Protein 5GIZ (pdb70)

Solvent-accessible surface area: 23108 Å² total; per-residue (Å²): 73,154,137,33,42,54,44,0,0,1,0,4,5,8,3,0,10,0,0,14,37,18,41,32,41,120,32,124,63,2,74,13,19,0,0,0,64,37,0,56,99,42,44,18,0,121,157,16,77,66,11,24,103,17,137,65,14,46,3,117,23,0,41,80,35,155,12,58,8,0,0,1,12,56,52,18,5,53,115,109,9,22,60,90,3,110,70,63,70,18,80,21,48,86,20,96,40,168,45,53,23,96,9,0,66,56,11,0,65,24,0,2,131,22,6,86,25,178,96,31,2,62,46,10,34,119,71,4,48,112,60,25,104,59,3,107,85,40,18,86,83,132,50,1,45,62,71,147,71,10,63,0,0,0,0,55,56,36,114,68,100,74,2,43,0,0,0,40,174,7,14,0,4,3,0,0,140,31,0,19,7,135,1,2,7,96,78,34,67,102,71,84,71,11,70,85,143,29,2,68,84,5,33,0,35,0,1,0,0,3,33,95,5,10,78,86,32,60,20,14,62,39,0,9,80,12,65,33,3,40,69,3,48,0,7,168,48,108,56,4,4,0,7,54,26,30,30,1,32,19,4,7,23,51,4,7,97,2,2,34,10,0,19,42,21,0,13,6,30,24,21,116,70,62,73,0,0,0,0,5,7,7,0,0,9,0,1,15,41,11,45,34,51,170,28,128,129,6,134,16,11,0,0,0,55,56,0,53,94,36,37,14,0,116,132,21,78,74,22,27,156,24,160,68,9,61,10,144,30,2,33,76,37,172,9,67,7,1,0,1,2,67,79,17,4,52,114,97,8,23,59,112,3,110,69,64,68,13,79,21,45,81,17,102,56,112,80,37,18,92,2,0,70,60,5,0,60,19,0,1,108,22,0,62,25,138,130,29,1,64,42,14,28,136,66,5,45,119,54,20,111,60,2,127,97,40,20,87,87,96,53,1,30,48,78,154,59,7,59,0,0,0,0,59,54,35,112,66,100,75,2,44,0,0,0,39,174,8,14,0,4,6,0,0,142,41,0,21,7,119,2,3,9,106,78,31,60,105,72,93,68,12,60,75,132,31,2,74,88,6,35,0,37,0,1,0,0,4,44,95,6,13,75,86,34,34,7,23,63,42,0,8,83,12,69,32,2,40,88,7,60,0,6,200,51,104,59,4,0,2,5,49,26,35,29,1,30,22,9,7,21,52,5,6,105,2,1,33,16,0,14,74,9,0,8,11,30,32,24

Nearest PDB structures (foldseek):
  5y8a-assembly2_B  TM=9.874E-01  e=3.316E-50  Burkholderia cenocepacia J2315
  5y8b-assembly1_A  TM=9.374E-01  e=9.207E-30  Roseiflexus sp. RS-1
  3md9-assembly2_B  TM=9.289E-01  e=4.180E-29  Yersinia pestis
  2r79-assembly1_A  TM=8.773E-01  e=3.430E-23  Pseudomonas aeruginosa
  5khl-assembly1_B  TM=8.937E-01  e=1.929E-20  Vibrio cholerae O395

Secondary structure (DSSP, 8-state):
-TT-SEEEEEESHHHHHHHHHHH-SB-SSEEEEEE-TT---SHHHHTS-B-EETTEE-HHHHHHT--SEEEE-TT---HHHHHHHHHTT-EEEE----SSHHHHHHHHHHHHHHTT-HHHHHHHHHHHHHHHHHHHHHHHH--TTSSSPPEEEEEEEEETTEEEEE-BSSHHHHHHHHTT-EES--S-BSEEEPPHHHHHHH--SEEEEEHHHHHHHTSHHHHHHSTTTTTSHHHHHT-EEEE-HHHHH--STTHHHHHHHHHHHHHHHT-/-PEEEEEESHHHHHHHHHHH-S-BTTEEEEEE-TT---SHHHHTS-B---TTS--HHHHHTT--SEEEEETT---HHHHHHHHHTT-EEEEE---SSHHHHHHHHHHHHHHTT-HHHHHHHHHHHHHHHHHHHHHHHT--TTSSSPPEEEEEEEEETTEEEEE-BSSHHHHHHHHTT-EES--S-BSEEEPPHHHHHHH--SEEEEEHHHHHHHTSHHHHHTSTTGGGSHHHHHT-EEEE-HHHHHS-STTHHHHHHHHHHHHHHHT-

Sequence (539 aa):
GPLGSKRVIVVIGGALAETAFALGGAETPRYRLLVGADTTCTYPDAAKRLPKVGYYQRRALSAEGLLSLRPDLVLASAEAGPPTTAIAQVKGAGVTVTTFDERHDVESVRRAKITGVAQALDVRDAGAALLQQRFDRDWQAARDAVAARVPGGAQPPRVLFVLNHTGTQALVAGQRTAADAMIRYAGARRNAMQGFDHYKPLTTEALAAAAPDVVLISDEGLAAVGGHAALLATPGFGATPAGRARRVVSLLDALFLLGFGPRLPLAVTTLHRRLSDALAGSKRVIVVIGGALAETAFALGGAETPRYRLLVGADTTCTYPDDAAKRRLPKVGYQRALSAEGLLLSLRPDLVLASAEAGPPTAIAQVKGAGVTVTTFDDERHDVESVRAKITTGVAQALDVRDAGAALLQRFDRRDWQAARDAVAARVPGGAQPPRVLFVLNNHTGTQALVAGQRTAADAMIRYAGARRNAMQGFDHYKPLTTEALAAAAPDVVLISDEGLAAVGGHAALLATPGFGATPAGRARRVVSLDALFLLGFGPRLPLAVTTLHRRLSDALA

CATH classification: 3.40.50.1980 (+1 more: 3.40.50.1980)

Organism: Burkholderia cenocepacia (strain ATCC BAA-245 / DSM 16553 / LMG 16656 / NCTC 13227 / J2315 / CF5610) (NCBI:txid216591)

Structure (mmCIF, N/CA/C/O backbone):
data_5GIZ
#
_entry.id   5GIZ
#
_cell.length_a   45.983
_cell.length_b   46.443
_cell.length_c   222.292
_cell.angle_alpha   90.000
_cell.angle_beta   90.000
_cell.angle_gamma   90.000
#
_symmetry.space_group_name_H-M   'P 2 2 21'
#
loop_
_entity.id
_entity.type
_entity.pdbx_description
1 polymer 'Putative hemin transport system, substrate-binding protein'
2 non-polymer 'SULFATE ION'
3 non-polymer 'CHLORIDE ION'
4 water water
#
loop_
_atom_site.group_PDB
_atom_site.id
_atom_site.type_symbol
_atom_site.label_atom_id
_atom_site.label_alt_id
_atom_site.label_comp_id
_atom_site.label_asym_id
_atom_site.label_entity_id
_atom_site.label_seq_id
_atom_site.pdbx_PDB_ins_code
_atom_site.Cartn_x
_atom_site.Cartn_y
_atom_site.Cartn_z
_atom_site.occupancy
_atom_site.B_iso_or_equiv
_atom_site.auth_seq_id
_atom_site.auth_comp_id
_atom_site.auth_asym_id
_atom_site.auth_atom_id
_atom_site.pdbx_PDB_model_num
ATOM 1 N N . GLY A 1 1 ? -8.618 10.231 -1.417 1.00 40.66 35 GLY A N 1
ATOM 2 C CA . GLY A 1 1 ? -9.534 9.347 -2.178 1.00 41.02 35 GLY A CA 1
ATOM 3 C C . GLY A 1 1 ? -10.417 10.092 -3.170 1.00 40.60 35 GLY A C 1
ATOM 4 O O . GLY A 1 1 ? -10.255 11.297 -3.381 1.00 39.47 35 GLY A O 1
ATOM 5 N N . PRO A 1 2 ? -11.365 9.372 -3.786 1.00 39.60 36 PRO A N 1
ATOM 6 C CA . PRO A 1 2 ? -12.281 9.937 -4.791 1.00 38.71 36 PRO A CA 1
ATOM 7 C C . PRO A 1 2 ? -13.166 11.079 -4.257 1.00 36.95 36 PRO A C 1
ATOM 8 O O . PRO A 1 2 ? -13.684 11.876 -5.035 1.00 32.45 36 PRO A O 1
ATOM 12 N N . LEU A 1 3 ? -13.339 11.163 -2.942 1.00 34.99 37 LEU A N 1
ATOM 13 C CA . LEU A 1 3 ? -14.141 12.241 -2.358 1.00 34.62 37 LEU A CA 1
ATOM 14 C C . LEU A 1 3 ? -13.416 13.593 -2.414 1.00 33.13 37 LEU A C 1
ATOM 15 O O . LEU A 1 3 ? -14.024 14.638 -2.254 1.00 31.27 37 LEU A O 1
ATOM 20 N N . GLY A 1 4 ? -12.107 13.564 -2.646 1.00 33.37 38 GLY A N 1
ATOM 21 C CA . GLY A 1 4 ? -11.316 14.780 -2.638 1.00 33.36 38 GLY A CA 1
ATOM 22 C C . GLY A 1 4 ? -11.208 15.325 -1.218 1.00 31.56 38 GLY A C 1
ATOM 23 O O . GLY A 1 4 ? -11.205 14.566 -0.238 1.00 32.18 38 GLY A O 1
ATOM 24 N N . SER A 1 5 ? -11.115 16.640 -1.119 1.00 30.88 39 SER A N 1
ATOM 25 C CA . SER A 1 5 ? -11.078 17.333 0.174 1.00 30.16 39 SER A CA 1
ATOM 26 C C . SER A 1 5 ? -12.359 17.085 0.967 1.00 26.57 39 SER A C 1
ATOM 27 O O . SER A 1 5 ? -13.443 17.095 0.399 1.00 27.31 39 SER A O 1
ATOM 30 N N . LYS A 1 6 ? -12.211 16.837 2.262 1.00 21.90 40 LYS A N 1
ATOM 31 C CA . LYS A 1 6 ? -13.313 16.513 3.121 1.00 19.89 40 LYS A CA 1
ATOM 32 C C . LYS A 1 6 ? -13.663 17.705 4.008 1.00 16.70 40 LYS A C 1
ATOM 33 O O . LYS A 1 6 ? -12.805 18.358 4.593 1.00 16.94 40 LYS A O 1
ATOM 39 N N . ARG A 1 7 ? -14.954 17.958 4.142 1.00 14.58 41 ARG A N 1
ATOM 40 C CA . ARG A 1 7 ? -15.465 18.891 5.161 1.00 13.26 41 ARG A CA 1
ATOM 41 C C . ARG A 1 7 ? -15.550 18.125 6.484 1.00 12.79 41 ARG A C 1
ATOM 42 O O . ARG A 1 7 ? -16.185 17.075 6.566 1.00 12.45 41 ARG A O 1
ATOM 50 N N . VAL A 1 8 ? -14.841 18.630 7.514 1.00 12.23 42 VAL A N 1
ATOM 51 C CA . VAL A 1 8 ? -14.737 17.975 8.788 1.00 12.13 42 VAL A CA 1
ATOM 52 C C . VAL A 1 8 ? -15.370 18.788 9.907 1.00 11.56 42 VAL A C 1
ATOM 53 O O . VAL A 1 8 ? -15.137 19.990 10.013 1.00 11.66 42 VAL A O 1
ATOM 57 N N . ILE A 1 9 ? -16.120 18.135 10.785 1.00 11.59 43 ILE A N 1
ATOM 58 C CA . ILE A 1 9 ? -16.586 18.694 12.038 1.00 11.81 43 ILE A CA 1
ATOM 59 C C . ILE A 1 9 ? -15.893 17.983 13.196 1.00 11.51 43 ILE A C 1
ATOM 60 O O . ILE A 1 9 ? -15.704 16.771 13.161 1.00 11.49 43 ILE A O 1
ATOM 65 N N . VAL A 1 10 ? -15.519 18.747 14.221 1.00 11.96 44 VAL A N 1
ATOM 66 C CA A VAL A 1 10 ? -14.779 18.169 15.337 0.50 12.13 44 VAL A CA 1
ATOM 67 C CA B VAL A 1 10 ? -14.774 18.201 15.356 0.50 12.26 44 VAL A CA 1
ATOM 68 C C . VAL A 1 10 ? -15.536 18.488 16.624 1.00 12.30 44 VAL A C 1
ATOM 69 O O . VAL A 1 10 ? -15.935 19.629 16.842 1.00 12.45 44 VAL A O 1
ATOM 76 N N . ILE A 1 11 ? -15.704 17.482 17.450 1.00 12.68 45 ILE A N 1
ATOM 77 C CA . ILE A 1 11 ? -16.390 17.581 18.733 1.00 13.06 45 ILE A CA 1
ATOM 78 C C . ILE A 1 11 ? -15.392 17.266 19.803 1.00 13.54 45 ILE A C 1
ATOM 79 O O . ILE A 1 11 ? -14.966 16.131 19.888 1.00 13.56 45 ILE A O 1
ATOM 84 N N . GLY A 1 12 ? -15.075 18.246 20.651 1.00 13.41 46 GLY A N 1
ATOM 85 C CA . GLY A 1 12 ? -14.144 18.088 21.721 1.00 13.76 46 GLY A CA 1
ATOM 86 C C . GLY A 1 12 ? -12.940 18.992 21.513 1.00 13.64 46 GLY A C 1
ATOM 87 O O . GLY A 1 12 ? -12.185 18.861 20.557 1.00 14.02 46 GLY A O 1
ATOM 88 N N . GLY A 1 13 ? -12.762 19.930 22.424 1.00 13.74 47 GLY A N 1
ATOM 89 C CA . GLY A 1 13 ? -11.723 20.917 22.273 1.00 13.65 47 GLY A CA 1
ATOM 90 C C . GLY A 1 13 ? -10.325 20.400 21.982 1.00 13.52 47 GLY A C 1
ATOM 91 O O . GLY A 1 13 ? -9.593 20.931 21.144 1.00 13.09 47 GLY A O 1
ATOM 92 N N . ALA A 1 14 ? -9.934 19.330 22.646 1.00 14.35 48 ALA A N 1
ATOM 93 C CA . ALA A 1 14 ? -8.630 18.773 22.390 1.00 14.71 48 ALA A CA 1
ATOM 94 C C . ALA A 1 14 ? -8.498 18.156 21.035 1.00 14.62 48 ALA A C 1
ATOM 95 O O . ALA A 1 14 ? -7.406 18.096 20.501 1.00 14.03 48 ALA A O 1
ATOM 97 N N . LEU A 1 15 ? -9.592 17.565 20.495 1.00 14.72 49 LEU A N 1
ATOM 98 C CA . LEU A 1 15 ? -9.589 17.055 19.153 1.00 15.41 49 LEU A CA 1
ATOM 99 C C . LEU A 1 15 ? -9.422 18.150 18.144 1.00 14.34 49 LEU A C 1
ATOM 100 O O . LEU A 1 15 ? -8.704 18.015 17.136 1.00 14.54 49 LEU A O 1
ATOM 105 N N . ALA A 1 16 ? -10.085 19.303 18.371 1.00 13.25 50 ALA A N 1
ATOM 106 C CA . ALA A 1 16 ? -9.915 20.404 17.480 1.00 12.96 50 ALA A CA 1
ATOM 107 C C . ALA A 1 16 ? -8.479 20.929 17.534 1.00 12.32 50 ALA A C 1
ATOM 108 O O . ALA A 1 16 ? -7.887 21.238 16.505 1.00 12.72 50 ALA A O 1
ATOM 110 N N . GLU A 1 17 ? -7.924 21.035 18.738 1.00 12.23 51 GLU A N 1
ATOM 111 C CA . GLU A 1 17 ? -6.531 21.419 18.864 1.00 12.21 51 GLU A CA 1
ATOM 112 C C . GLU A 1 17 ? -5.633 20.477 18.093 1.00 12.87 51 GLU A C 1
ATOM 113 O O . GLU A 1 17 ? -4.672 20.933 17.441 1.00 13.09 51 GLU A O 1
ATOM 119 N N . THR A 1 18 ? -5.902 19.179 18.209 1.00 13.44 52 THR A N 1
ATOM 120 C CA . THR A 1 18 ? -5.084 18.211 17.504 1.00 14.71 52 THR A CA 1
ATOM 121 C C . THR A 1 18 ? -5.162 18.414 16.001 1.00 15.29 52 THR A C 1
ATOM 122 O O . THR A 1 18 ? -4.144 18.514 15.312 1.00 16.86 52 THR A O 1
ATOM 126 N N . ALA A 1 19 ? -6.382 18.548 15.501 1.00 15.77 53 ALA A N 1
ATOM 127 C CA . ALA A 1 19 ? -6.536 18.794 14.083 1.00 17.05 53 ALA A CA 1
ATOM 128 C C . ALA A 1 19 ? -5.810 20.028 13.620 1.00 17.77 53 ALA A C 1
ATOM 129 O O . ALA A 1 19 ? -5.079 20.014 12.623 1.00 19.35 53 ALA A O 1
ATOM 131 N N . PHE A 1 20 ? -5.986 21.140 14.325 1.00 16.64 54 PHE A N 1
ATOM 132 C CA . PHE A 1 20 ? -5.332 22.348 13.879 1.00 17.12 54 PHE A CA 1
ATOM 133 C C . PHE A 1 20 ? -3.831 22.215 13.981 1.00 17.56 54 PHE A C 1
ATOM 134 O O . PHE A 1 20 ? -3.149 22.772 13.149 1.00 20.26 54 PHE A O 1
ATOM 142 N N . ALA A 1 21 ? -3.315 21.465 14.975 1.00 16.53 55 ALA A N 1
ATOM 143 C CA . ALA A 1 21 ? -1.873 21.324 15.204 1.00 17.33 55 ALA A CA 1
ATOM 144 C C . ALA A 1 21 ? -1.169 20.529 14.082 1.00 19.19 55 ALA A C 1
ATOM 145 O O . ALA A 1 21 ? 0.037 20.618 13.927 1.00 20.47 55 ALA A O 1
ATOM 147 N N . LEU A 1 22 ? -1.927 19.750 13.336 1.00 19.41 56 LEU A N 1
ATOM 148 C CA . LEU A 1 22 ? -1.386 18.981 12.218 1.00 21.69 56 LEU A CA 1
ATOM 149 C C . LEU A 1 22 ? -1.107 19.826 10.985 1.00 26.43 56 LEU A C 1
ATOM 150 O O . LEU A 1 22 ? -0.241 19.452 10.193 1.00 32.21 56 LEU A O 1
ATOM 155 N N . GLY A 1 23 ? -1.815 20.935 10.800 1.00 29.09 57 GLY A N 1
ATOM 156 C CA . GLY A 1 23 ? -1.480 21.877 9.710 1.00 35.23 57 GLY A CA 1
ATOM 157 C C . GLY A 1 23 ? -2.587 22.824 9.293 1.00 40.13 57 GLY A C 1
ATOM 158 O O . GLY A 1 23 ? -2.932 22.890 8.117 1.00 44.07 57 GLY A O 1
ATOM 159 N N . GLY A 1 24 ? -3.157 23.558 10.247 1.00 41.97 58 GLY A N 1
ATOM 160 C CA . GLY A 1 24 ? -4.084 24.642 9.915 1.00 43.93 58 GLY A CA 1
ATOM 161 C C . GLY A 1 24 ? -5.527 24.309 9.567 1.00 46.02 58 GLY A C 1
ATOM 162 O O . GLY A 1 24 ? -5.969 23.137 9.567 1.00 46.75 58 GLY A O 1
ATOM 163 N N . ALA A 1 25 ? -6.253 25.376 9.239 1.00 44.12 59 ALA A N 1
ATOM 164 C CA . ALA A 1 25 ? -7.715 25.353 9.096 1.00 45.84 59 ALA A CA 1
ATOM 165 C C . ALA A 1 25 ? -8.205 24.501 7.938 1.00 45.84 59 ALA A C 1
ATOM 166 O O . ALA A 1 25 ? -9.208 23.750 8.073 1.00 34.54 59 ALA A O 1
ATOM 168 N N . GLU A 1 26 ? -7.499 24.665 6.816 1.00 47.24 60 GLU A N 1
ATOM 169 C CA . GLU A 1 26 ? -7.686 23.863 5.619 1.00 50.68 60 GLU A CA 1
ATOM 170 C C . GLU A 1 26 ? -6.367 23.508 4.914 1.00 53.02 60 GLU A C 1
ATOM 171 O O . GLU A 1 26 ? -5.464 24.345 4.747 1.00 53.38 60 GLU A O 1
ATOM 177 N N . THR A 1 27 ? -6.278 22.239 4.528 1.00 52.15 61 THR A N 1
ATOM 178 C CA . THR A 1 27 ? -5.119 21.690 3.845 1.00 50.87 61 THR A CA 1
ATOM 179 C C . THR A 1 27 ? -5.604 21.152 2.508 1.00 49.61 61 THR A C 1
ATOM 180 O O . THR A 1 27 ? -6.763 21.366 2.137 1.00 48.31 61 THR A O 1
ATOM 184 N N . PRO A 1 28 ? -4.729 20.463 1.764 1.00 42.43 62 PRO A N 1
ATOM 185 C CA . PRO A 1 28 ? -5.296 19.854 0.572 1.00 41.01 62 PRO A CA 1
ATOM 186 C C . PRO A 1 28 ? -6.326 18.746 0.894 1.00 38.35 62 PRO A C 1
ATOM 187 O O . PRO A 1 28 ? -7.271 18.580 0.143 1.00 39.06 62 PRO A O 1
ATOM 191 N N . ARG A 1 29 ? -6.168 18.032 2.011 1.00 34.62 63 ARG A N 1
ATOM 192 C CA . ARG A 1 29 ? -6.994 16.846 2.270 1.00 31.78 63 ARG A CA 1
ATOM 193 C C . ARG A 1 29 ? -8.287 17.141 3.025 1.00 26.69 63 ARG A C 1
ATOM 194 O O . ARG A 1 29 ? -9.182 16.295 3.050 1.00 23.85 63 ARG A O 1
ATOM 202 N N . TYR A 1 30 ? -8.399 18.299 3.672 1.00 22.40 64 TYR A N 1
ATOM 203 C CA . TYR A 1 30 ? -9.583 18.543 4.511 1.00 21.77 64 TYR A CA 1
ATOM 204 C C . TYR A 1 30 ? -9.686 19.995 4.923 1.00 19.20 64 TYR A C 1
ATOM 205 O O . TYR A 1 30 ? -8.704 20.738 4.905 1.00 19.47 64 TYR A O 1
ATOM 214 N N . ARG A 1 31 ? -10.891 20.385 5.316 1.00 18.07 65 ARG A N 1
ATOM 215 C CA . ARG A 1 31 ? -11.161 21.705 5.888 1.00 17.34 65 ARG A CA 1
ATOM 216 C C . ARG A 1 31 ? -12.079 21.523 7.080 1.00 15.92 65 ARG A C 1
ATOM 217 O O . ARG A 1 31 ? -13.086 20.804 6.991 1.00 13.63 65 ARG A O 1
ATOM 225 N N . LEU A 1 32 ? -11.740 22.118 8.222 1.00 14.24 66 LEU A N 1
ATOM 226 C CA A LEU A 1 32 ? -12.590 22.078 9.381 0.50 14.13 66 LEU A CA 1
ATOM 227 C CA B LEU A 1 32 ? -12.615 22.073 9.385 0.50 13.72 66 LEU A CA 1
ATOM 228 C C . LEU A 1 32 ? -13.677 23.148 9.193 1.00 13.31 66 LEU A C 1
ATOM 229 O O . LEU A 1 32 ? -13.341 24.287 8.886 1.00 14.30 66 LEU A O 1
ATOM 238 N N . VAL A 1 33 ? -14.937 22.760 9.345 1.00 12.22 67 VAL A N 1
ATOM 239 C CA . VAL A 1 33 ? -16.076 23.635 9.055 1.00 12.43 67 VAL A CA 1
ATOM 240 C C . VAL A 1 33 ? -17.049 23.849 10.206 1.00 11.74 67 VAL A C 1
ATOM 241 O O . VAL A 1 33 ? -17.945 24.695 10.097 1.00 12.49 67 VAL A O 1
ATOM 245 N N . GLY A 1 34 ? -16.897 23.112 11.309 1.00 11.47 68 GLY A N 1
ATOM 246 C CA . GLY A 1 34 ? -17.791 23.249 12.428 1.00 11.41 68 GLY A CA 1
ATOM 247 C C . GLY A 1 34 ? -17.198 22.497 13.613 1.00 10.98 68 GLY A C 1
ATOM 248 O O . GLY A 1 34 ? -16.262 21.664 13.456 1.00 10.87 68 GLY A O 1
ATOM 249 N N . ALA A 1 35 ? -17.736 22.802 14.784 1.00 11.63 69 ALA A N 1
ATOM 250 C CA . ALA A 1 35 ? -17.301 22.230 16.068 1.00 11.56 69 ALA A CA 1
ATOM 251 C C . ALA A 1 35 ? -18.373 22.397 17.121 1.00 12.41 69 ALA A C 1
ATOM 252 O O . ALA A 1 35 ? -19.375 23.064 16.904 1.00 12.89 69 ALA A O 1
ATOM 254 N N . ASP A 1 36 ? -18.122 21.811 18.282 1.00 12.45 70 ASP A N 1
ATOM 255 C CA . ASP A 1 36 ? -18.965 22.115 19.449 1.00 12.82 70 ASP A CA 1
ATOM 256 C C . ASP A 1 36 ? -18.369 23.312 20.192 1.00 13.01 70 ASP A C 1
ATOM 257 O O . ASP A 1 36 ? -17.251 23.789 19.897 1.00 12.10 70 ASP A O 1
ATOM 262 N N . THR A 1 37 ? -19.114 23.796 21.175 1.00 13.96 71 THR A N 1
ATOM 263 C CA . THR A 1 37 ? -18.702 25.012 21.894 1.00 14.96 71 THR A CA 1
ATOM 264 C C . THR A 1 37 ? -17.438 24.927 22.689 1.00 14.62 71 THR A C 1
ATOM 265 O O . THR A 1 37 ? -16.867 25.985 23.028 1.00 15.64 71 THR A O 1
ATOM 269 N N . THR A 1 38 ? -16.970 23.726 23.004 1.00 14.51 72 THR A N 1
ATOM 270 C CA . THR A 1 38 ? -15.716 23.591 23.752 1.00 15.01 72 THR A CA 1
ATOM 271 C C . THR A 1 38 ? -14.477 23.864 22.921 1.00 14.34 72 THR A C 1
ATOM 272 O O . THR A 1 38 ? -13.366 23.968 23.456 1.00 14.74 72 THR A O 1
ATOM 276 N N . CYS A 1 39 ? -14.636 24.023 21.604 1.00 12.91 73 CYS A N 1
ATOM 277 C CA . CYS A 1 39 ? -13.487 24.199 20.732 1.00 13.13 73 CYS A CA 1
ATOM 278 C C . CYS A 1 39 ? -13.176 25.653 20.559 1.00 13.26 73 CYS A C 1
ATOM 279 O O . CYS A 1 39 ? -13.578 26.300 19.584 1.00 13.80 73 CYS A O 1
ATOM 282 N N . THR A 1 40 ? -12.400 26.171 21.508 1.00 12.63 74 THR A N 1
ATOM 283 C CA . THR A 1 40 ? -12.068 27.583 21.588 1.00 12.85 74 THR A CA 1
ATOM 284 C C . THR A 1 40 ? -10.619 27.907 21.323 1.00 12.62 74 THR A C 1
ATOM 285 O O . THR A 1 40 ? -10.253 29.047 21.371 1.00 14.23 74 THR A O 1
ATOM 289 N N . TYR A 1 41 ? -9.780 26.906 21.063 1.00 11.95 75 TYR A N 1
ATOM 290 C CA . TYR A 1 41 ? -8.348 27.064 20.830 1.00 12.11 75 TYR A CA 1
ATOM 291 C C . TYR A 1 41 ? -7.900 26.238 19.636 1.00 12.12 75 TYR A C 1
ATOM 292 O O . TYR A 1 41 ? -8.284 25.097 19.501 1.00 11.50 75 TYR A O 1
ATOM 301 N N . PRO A 1 42 ? -7.016 26.754 18.767 1.00 11.94 76 PRO A N 1
ATOM 302 C CA . PRO A 1 42 ? -6.496 28.116 18.715 1.00 12.78 76 PRO A CA 1
ATOM 303 C C . PRO A 1 42 ? -7.530 29.070 18.109 1.00 12.49 76 PRO A C 1
ATOM 304 O O . PRO A 1 42 ? -8.730 28.763 18.074 1.00 11.83 76 PRO A O 1
ATOM 308 N N . ASP A 1 43 ? -7.110 30.241 17.647 1.00 14.58 77 ASP A N 1
ATOM 309 C CA . ASP A 1 43 ? -8.108 31.214 17.101 1.00 15.51 77 ASP A CA 1
ATOM 310 C C . ASP A 1 43 ? -8.932 30.647 15.937 1.00 15.06 77 ASP A C 1
ATOM 311 O O . ASP A 1 43 ? -10.117 30.906 15.820 1.00 15.20 77 ASP A O 1
ATOM 316 N N . ALA A 1 44 ? -8.328 29.758 15.143 1.00 15.92 78 ALA A N 1
ATOM 317 C CA . ALA A 1 44 ? -9.051 29.114 14.052 1.00 15.38 78 ALA A CA 1
ATOM 318 C C . ALA A 1 44 ? -10.219 28.248 14.521 1.00 16.76 78 ALA A C 1
ATOM 319 O O . ALA A 1 44 ? -11.207 28.060 13.794 1.00 16.91 78 ALA A O 1
ATOM 321 N N . ALA A 1 45 ? -10.108 27.678 15.726 1.00 15.63 79 ALA A N 1
ATOM 322 C CA . ALA A 1 45 ? -11.182 26.861 16.279 1.00 16.48 79 ALA A CA 1
ATOM 323 C C . ALA A 1 45 ? -12.318 27.733 16.757 1.00 17.49 79 ALA A C 1
ATOM 324 O O . ALA A 1 45 ? -13.516 27.438 16.561 1.00 15.95 79 ALA A O 1
ATOM 326 N N . LYS A 1 46 ? -11.935 28.793 17.466 1.00 17.38 80 LYS A N 1
ATOM 327 C CA . LYS A 1 46 ? -12.895 29.731 17.999 1.00 20.09 80 LYS A CA 1
ATOM 328 C C . LYS A 1 46 ? -13.827 30.312 16.919 1.00 19.02 80 LYS A C 1
ATOM 329 O O . LYS A 1 46 ? -15.036 30.406 17.170 1.00 20.42 80 LYS A O 1
ATOM 335 N N . ARG A 1 47 ? -13.267 30.584 15.731 1.00 18.75 81 ARG A N 1
ATOM 336 C CA . ARG A 1 47 ? -13.961 30.990 14.495 1.00 20.71 81 ARG A CA 1
ATOM 337 C C . ARG A 1 47 ? -15.000 30.009 13.886 1.00 19.40 81 ARG A C 1
ATOM 338 O O . ARG A 1 47 ? -15.849 30.418 13.114 1.00 18.22 81 ARG A O 1
ATOM 346 N N . LEU A 1 48 ? -14.858 28.720 14.111 1.00 16.67 82 LEU A N 1
ATOM 347 C CA . LEU A 1 48 ? -15.725 27.727 13.465 1.00 15.15 82 LEU A CA 1
ATOM 348 C C . LEU A 1 48 ? -17.147 27.917 13.985 1.00 13.95 82 LEU A C 1
ATOM 349 O O . LEU A 1 48 ? -17.337 28.056 15.203 1.00 14.99 82 LEU A O 1
ATOM 354 N N . PRO A 1 49 ? -18.162 27.859 13.094 1.00 12.92 83 PRO A N 1
ATOM 355 C CA . PRO A 1 49 ? -19.543 27.798 13.577 1.00 13.01 83 PRO A CA 1
ATOM 356 C C . PRO A 1 49 ? -19.723 26.618 14.543 1.00 13.07 83 PRO A C 1
ATOM 357 O O . PRO A 1 49 ? -19.132 25.529 14.335 1.00 13.55 83 PRO A O 1
ATOM 361 N N . LYS A 1 50 ? -20.534 26.799 15.575 1.00 13.20 84 LYS A N 1
ATOM 362 C CA . LYS A 1 50 ? -20.683 25.792 16.604 1.00 13.06 84 LYS A CA 1
ATOM 363 C C . LYS A 1 50 ? -22.065 25.197 16.526 1.00 13.84 84 LYS A C 1
ATOM 364 O O . LYS A 1 50 ? -23.056 25.913 16.226 1.00 14.39 84 LYS A O 1
ATOM 370 N N . VAL A 1 51 ? -22.130 23.900 16.833 1.00 14.01 85 VAL A N 1
ATOM 371 C CA . VAL A 1 51 ? -23.363 23.130 16.733 1.00 15.11 85 VAL A CA 1
ATOM 372 C C . VAL A 1 51 ? -23.802 22.498 18.039 1.00 15.42 85 VAL A C 1
ATOM 373 O O . VAL A 1 51 ? -24.355 21.399 18.080 1.00 17.39 85 VAL A O 1
ATOM 377 N N . GLY A 1 52 ? -23.623 23.235 19.113 1.00 15.39 86 GLY A N 1
ATOM 378 C CA . GLY A 1 52 ? -24.090 22.859 20.412 1.00 16.20 86 GLY A CA 1
ATOM 379 C C . GLY A 1 52 ? -22.964 22.573 21.353 1.00 16.94 86 GLY A C 1
ATOM 380 O O . GLY A 1 52 ? -21.778 22.504 20.939 1.00 16.00 86 GLY A O 1
ATOM 381 N N . TYR A 1 53 ? -23.314 22.492 22.630 1.00 18.87 87 TYR A N 1
ATOM 382 C CA A TYR A 1 53 ? -22.343 21.995 23.610 0.70 19.69 87 TYR A CA 1
ATOM 383 C CA B TYR A 1 53 ? -22.430 21.980 23.667 0.30 19.27 87 TYR A CA 1
ATOM 384 C C . TYR A 1 53 ? -22.091 20.517 23.308 1.00 19.05 87 TYR A C 1
ATOM 385 O O . TYR A 1 53 ? -22.947 19.828 22.783 1.00 18.62 87 TYR A O 1
ATOM 402 N N . GLN A 1 54 ? -20.886 20.046 23.626 1.00 20.26 88 GLN A N 1
ATOM 403 C CA . GLN A 1 54 ? -20.452 18.696 23.225 1.00 21.06 88 GLN A CA 1
ATOM 404 C C . GLN A 1 54 ? -21.380 17.571 23.679 1.00 20.07 88 GLN A C 1
ATOM 405 O O . GLN A 1 54 ? -21.538 16.643 22.915 1.00 17.89 88 GLN A O 1
ATOM 411 N N . ARG A 1 55 ? -22.044 17.723 24.831 1.00 20.46 89 ARG A N 1
ATOM 412 C CA A ARG A 1 55 ? -23.006 16.720 25.314 0.47 21.79 89 ARG A CA 1
ATOM 413 C CA B ARG A 1 55 ? -23.034 16.745 25.334 0.53 22.05 89 ARG A CA 1
ATOM 414 C C . ARG A 1 55 ? -24.479 17.033 24.924 1.00 22.32 89 ARG A C 1
ATOM 415 O O . ARG A 1 55 ? -25.403 16.289 25.289 1.00 23.90 89 ARG A O 1
ATOM 430 N N . ALA A 1 56 ? -24.702 18.110 24.187 1.00 21.91 90 ALA A N 1
ATOM 431 C CA . ALA A 1 56 ? -26.047 18.522 23.779 1.00 21.88 90 ALA A CA 1
ATOM 432 C C . ALA A 1 56 ? -26.009 19.004 22.328 1.00 20.34 90 ALA A C 1
ATOM 433 O O . ALA A 1 56 ? -26.416 20.092 22.018 1.00 22.83 90 ALA A O 1
ATOM 435 N N . LEU A 1 57 ? -25.523 18.149 21.439 1.00 18.52 91 LEU A N 1
ATOM 436 C CA . LEU A 1 57 ? -25.307 18.532 20.039 1.00 17.10 91 LEU A CA 1
ATOM 437 C C . LEU A 1 57 ? -26.620 18.700 19.317 1.00 18.05 91 LEU A C 1
ATOM 438 O O . LEU A 1 57 ? -27.575 17.955 19.590 1.00 19.27 91 LEU A O 1
ATOM 443 N N . SER A 1 58 ? -26.685 19.654 18.383 1.00 17.94 92 SER A N 1
ATOM 444 C CA . SER A 1 58 ? -27.775 19.733 17.439 1.00 17.93 92 SER A CA 1
ATOM 445 C C . SER A 1 58 ? -27.425 18.939 16.191 1.00 18.80 92 SER A C 1
ATOM 446 O O . SER A 1 58 ? -26.593 19.370 15.379 1.00 17.57 92 SER A O 1
ATOM 449 N N . ALA A 1 59 ? -28.069 17.780 16.026 1.00 19.49 93 ALA A N 1
ATOM 450 C CA . ALA A 1 59 ? -27.773 16.974 14.878 1.00 19.40 93 ALA A CA 1
ATOM 451 C C . ALA A 1 59 ? -28.135 17.713 13.581 1.00 18.74 93 ALA A C 1
ATOM 452 O O . ALA A 1 59 ? -27.380 17.673 12.608 1.00 17.62 93 ALA A O 1
ATOM 454 N N . GLU A 1 60 ? -29.282 18.396 13.576 1.00 20.35 94 GLU A N 1
ATOM 455 C CA . GLU A 1 60 ? -29.703 19.154 12.428 1.00 20.59 94 GLU A CA 1
ATOM 456 C C . GLU A 1 60 ? -28.736 20.275 12.096 1.00 17.83 94 GLU A C 1
ATOM 457 O O . GLU A 1 60 ? -28.414 20.493 10.937 1.00 17.08 94 GLU A O 1
ATOM 463 N N . GLY A 1 61 ? -28.286 20.984 13.123 1.00 17.35 95 GLY A N 1
ATOM 464 C CA . GLY A 1 61 ? -27.302 22.046 12.923 1.00 16.07 95 GLY A CA 1
ATOM 465 C C . GLY A 1 61 ? -26.007 21.526 12.373 1.00 14.62 95 GLY A C 1
ATOM 466 O O . GLY A 1 61 ? -25.420 22.083 11.429 1.00 14.17 95 GLY A O 1
ATOM 467 N N . LEU A 1 62 ? -25.551 20.451 12.976 1.00 13.78 96 LEU A N 1
ATOM 468 C CA . LEU A 1 62 ? -24.347 19.776 12.519 1.00 12.78 96 LEU A CA 1
ATOM 469 C C . LEU A 1 62 ? -24.474 19.335 11.065 1.00 13.14 96 LEU A C 1
ATOM 470 O O . LEU A 1 62 ? -23.619 19.636 10.217 1.00 12.12 96 LEU A O 1
ATOM 475 N N . LEU A 1 63 ? -25.570 18.660 10.734 1.00 13.05 97 LEU A N 1
ATOM 476 C CA . LEU A 1 63 ? -25.757 18.215 9.344 1.00 13.63 97 LEU A CA 1
ATOM 477 C C . LEU A 1 63 ? -25.907 19.338 8.375 1.00 13.40 97 LEU A C 1
ATOM 478 O O . LEU A 1 63 ? -25.580 19.193 7.204 1.00 13.92 97 LEU A O 1
ATOM 483 N N . SER A 1 64 ? -26.427 20.480 8.821 1.00 13.34 98 SER A N 1
ATOM 484 C CA . SER A 1 64 ? -26.564 21.616 7.918 1.00 13.71 98 SER A CA 1
ATOM 485 C C . SER A 1 64 ? -25.221 22.154 7.417 1.00 13.09 98 SER A C 1
ATOM 486 O O . SER A 1 64 ? -25.174 22.866 6.400 1.00 13.58 98 SER A O 1
ATOM 489 N N . LEU A 1 65 ? -24.137 21.786 8.104 1.00 13.56 99 LEU A N 1
ATOM 490 C CA . LEU A 1 65 ? -22.837 22.151 7.671 1.00 13.22 99 LEU A CA 1
ATOM 491 C C . LEU A 1 65 ? -22.227 21.160 6.669 1.00 13.90 99 LEU A C 1
ATOM 492 O O . LEU A 1 65 ? -21.048 21.285 6.276 1.00 13.29 99 LEU A O 1
ATOM 497 N N . ARG A 1 66 ? -23.029 20.197 6.224 1.00 13.62 100 ARG A N 1
ATOM 498 C CA . ARG A 1 66 ? -22.601 19.238 5.195 1.00 13.86 100 ARG A CA 1
ATOM 499 C C . ARG A 1 66 ? -21.265 18.551 5.461 1.00 13.07 100 ARG A C 1
ATOM 500 O O . ARG A 1 66 ? -20.365 18.563 4.636 1.00 13.13 100 ARG A O 1
ATOM 508 N N . PRO A 1 67 ? -21.122 17.925 6.630 1.00 15.58 101 PRO A N 1
ATOM 509 C CA . PRO A 1 67 ? -19.846 17.252 6.868 1.00 15.32 101 PRO A CA 1
ATOM 510 C C . PRO A 1 67 ? -19.686 16.008 6.035 1.00 15.61 101 PRO A C 1
ATOM 511 O O . PRO A 1 67 ? -20.654 15.314 5.769 1.00 16.54 101 PRO A O 1
ATOM 515 N N . ASP A 1 68 ? -18.442 15.683 5.689 1.00 15.83 102 ASP A N 1
ATOM 516 C CA . ASP A 1 68 ? -18.060 14.368 5.205 1.00 16.93 102 ASP A CA 1
ATOM 517 C C . ASP A 1 68 ? -17.575 13.463 6.334 1.00 16.28 102 ASP A C 1
ATOM 518 O O . ASP A 1 68 ? -17.611 12.226 6.222 1.00 16.91 102 ASP A O 1
ATOM 523 N N . LEU A 1 69 ? -17.089 14.091 7.413 1.00 15.00 103 LEU A N 1
ATOM 524 C CA . LEU A 1 69 ? -16.514 13.343 8.536 1.00 15.33 103 LEU A CA 1
ATOM 525 C C . LEU A 1 69 ? -16.689 14.130 9.812 1.00 14.57 103 LEU A C 1
ATOM 526 O O . LEU A 1 69 ? -16.535 15.324 9.793 1.00 13.48 103 LEU A O 1
ATOM 531 N N . VAL A 1 70 ? -16.967 13.440 10.913 1.00 14.78 104 VAL A N 1
ATOM 532 C CA . VAL A 1 70 ? -17.021 13.988 12.240 1.00 14.82 104 VAL A CA 1
ATOM 533 C C . VAL A 1 70 ? -15.994 13.230 13.094 1.00 15.02 104 VAL A C 1
ATOM 534 O O . VAL A 1 70 ? -16.037 12.010 13.165 1.00 15.57 104 VAL A O 1
ATOM 538 N N . LEU A 1 71 ? -15.098 13.955 13.727 1.00 15.27 105 LEU A N 1
ATOM 539 C CA . LEU A 1 71 ? -14.213 13.437 14.729 1.00 15.56 105 LEU A CA 1
ATOM 540 C C . LEU A 1 71 ? -14.803 13.783 16.062 1.00 14.97 105 LEU A C 1
ATOM 541 O O . LEU A 1 71 ? -14.985 14.959 16.368 1.00 14.45 105 LEU A O 1
ATOM 546 N N . ALA A 1 72 ? -15.134 12.758 16.844 1.00 14.89 106 ALA A N 1
ATOM 547 C CA . ALA A 1 72 ? -15.885 12.952 18.060 1.00 15.47 106 ALA A CA 1
ATOM 548 C C . ALA A 1 72 ? -15.197 12.441 19.284 1.00 15.69 106 ALA A C 1
ATOM 549 O O . ALA A 1 72 ? -14.699 11.296 19.320 1.00 15.06 106 ALA A O 1
ATOM 551 N N . SER A 1 73 ? -15.182 13.274 20.301 1.00 16.33 107 SER A N 1
ATOM 552 C CA . SER A 1 73 ? -14.578 12.879 21.564 1.00 18.56 107 SER A CA 1
ATOM 553 C C . SER A 1 73 ? -15.505 11.874 22.218 1.00 19.94 107 SER A C 1
ATOM 554 O O . SER A 1 73 ? -16.706 11.748 21.876 1.00 20.59 107 SER A O 1
ATOM 557 N N . ALA A 1 74 ? -14.955 11.262 23.260 1.00 22.00 108 ALA A N 1
ATOM 558 C CA . ALA A 1 74 ? -15.693 10.312 24.086 1.00 23.39 108 ALA A CA 1
ATOM 559 C C . ALA A 1 74 ? -16.949 10.943 24.691 1.00 24.78 108 ALA A C 1
ATOM 560 O O . ALA A 1 74 ? -17.934 10.270 24.907 1.00 25.65 108 ALA A O 1
ATOM 562 N N . GLU A 1 75 ? -16.901 12.240 24.932 1.00 24.49 109 GLU A N 1
ATOM 563 C CA . GLU A 1 75 ? -17.972 12.986 25.592 1.00 27.36 109 GLU A CA 1
ATOM 564 C C . GLU A 1 75 ? -19.115 13.443 24.644 1.00 26.13 109 GLU A C 1
ATOM 565 O O . GLU A 1 75 ? -20.206 13.868 25.084 1.00 26.49 109 GLU A O 1
ATOM 571 N N . ALA A 1 76 ? -18.904 13.334 23.330 1.00 24.65 110 ALA A N 1
ATOM 572 C CA . ALA A 1 76 ? -19.887 13.813 22.342 1.00 22.76 110 ALA A CA 1
ATOM 573 C C . ALA A 1 76 ? -21.244 13.095 22.442 1.00 22.38 110 ALA A C 1
ATOM 574 O O . ALA A 1 76 ? -21.287 11.892 22.520 1.00 23.58 110 ALA A O 1
ATOM 576 N N . GLY A 1 77 ? -22.326 13.853 22.454 1.00 23.10 111 GLY A N 1
ATOM 577 C CA . GLY A 1 77 ? -23.668 13.322 22.604 1.00 22.50 111 GLY A CA 1
ATOM 578 C C . GLY A 1 77 ? -24.742 14.372 22.454 1.00 24.16 111 GLY A C 1
ATOM 579 O O . GLY A 1 77 ? -24.456 15.505 22.087 1.00 21.48 111 GLY A O 1
ATOM 580 N N . PRO A 1 78 ? -26.012 14.017 22.715 1.00 23.83 112 PRO A N 1
ATOM 581 C CA . PRO A 1 78 ? -26.399 12.750 23.315 1.00 25.12 112 PRO A CA 1
ATOM 582 C C . PRO A 1 78 ? -26.415 11.643 22.290 1.00 24.92 112 PRO A C 1
ATOM 583 O O . PRO A 1 78 ? -26.280 11.891 21.096 1.00 23.92 112 PRO A O 1
ATOM 587 N N . PRO A 1 79 ? -26.601 10.403 22.746 1.00 25.14 113 PRO A N 1
ATOM 588 C CA . PRO A 1 79 ? -26.627 9.316 21.786 1.00 26.08 113 PRO A CA 1
ATOM 589 C C . PRO A 1 79 ? -27.622 9.455 20.614 1.00 25.59 113 PRO A C 1
ATOM 590 O O . PRO A 1 79 ? -27.299 9.026 19.511 1.00 25.03 113 PRO A O 1
ATOM 594 N N . THR A 1 80 ? -28.824 10.017 20.823 1.00 25.72 114 THR A N 1
ATOM 595 C CA A THR A 1 80 ? -29.773 10.188 19.743 0.51 26.08 114 THR A CA 1
ATOM 596 C CA B THR A 1 80 ? -29.790 10.211 19.755 0.49 26.33 114 THR A CA 1
ATOM 597 C C . THR A 1 80 ? -29.247 11.143 18.661 1.00 25.53 114 THR A C 1
ATOM 598 O O . THR A 1 80 ? -29.553 10.969 17.482 1.00 26.44 114 THR A O 1
ATOM 605 N N . ALA A 1 81 ? -28.491 12.156 19.067 1.00 26.04 115 ALA A N 1
ATOM 606 C CA . ALA A 1 81 ? -27.922 13.116 18.100 1.00 24.17 115 ALA A CA 1
ATOM 607 C C . ALA A 1 81 ? -26.828 12.413 17.257 1.00 23.86 115 ALA A C 1
ATOM 608 O O . ALA A 1 81 ? -26.846 12.446 16.024 1.00 23.63 115 ALA A O 1
ATOM 610 N N . ILE A 1 82 ? -25.941 11.684 17.907 1.00 23.59 116 ILE A N 1
ATOM 611 C CA . ILE A 1 82 ? -24.909 10.943 17.171 1.00 23.80 116 ILE A CA 1
ATOM 612 C C . ILE A 1 82 ? -25.566 9.960 16.212 1.00 25.02 116 ILE A C 1
ATOM 613 O O . ILE A 1 82 ? -25.152 9.774 15.056 1.00 24.48 116 ILE A O 1
ATOM 618 N N . ALA A 1 83 ? -26.599 9.286 16.689 1.00 24.69 117 ALA A N 1
ATOM 619 C CA . ALA A 1 83 ? -27.257 8.319 15.852 1.00 24.82 117 ALA A CA 1
ATOM 620 C C . ALA A 1 83 ? -27.897 8.981 14.614 1.00 24.39 117 ALA A C 1
ATOM 621 O O . ALA A 1 83 ? -27.862 8.404 13.521 1.00 25.23 117 ALA A O 1
ATOM 623 N N . GLN A 1 84 ? -28.513 10.153 14.788 1.00 25.16 118 GLN A N 1
ATOM 624 C CA . GLN A 1 84 ? -29.098 10.876 13.664 1.00 25.75 118 GLN A CA 1
ATOM 625 C C . GLN A 1 84 ? -28.023 11.257 12.624 1.00 24.87 118 GLN A C 1
ATOM 626 O O . GLN A 1 84 ? -28.268 11.190 11.412 1.00 24.41 118 GLN A O 1
ATOM 632 N N . VAL A 1 85 ? -26.832 11.634 13.093 1.00 22.85 119 VAL A N 1
ATOM 633 C CA . VAL A 1 85 ? -25.749 12.011 12.162 1.00 22.00 119 VAL A CA 1
ATOM 634 C C . VAL A 1 85 ? -25.227 10.817 11.364 1.00 22.17 119 VAL A C 1
ATOM 635 O O . VAL A 1 85 ? -25.055 10.875 10.116 1.00 21.84 119 VAL A O 1
ATOM 639 N N . LYS A 1 86 ? -25.034 9.695 12.054 1.00 23.18 120 LYS A N 1
ATOM 640 C CA . LYS A 1 86 ? -24.616 8.486 11.397 1.00 23.50 120 LYS A CA 1
ATOM 641 C C . LYS A 1 86 ? -25.696 8.031 10.419 1.00 23.76 120 LYS A C 1
ATOM 642 O O . LYS A 1 86 ? -25.390 7.600 9.314 1.00 23.97 120 LYS A O 1
ATOM 648 N N . GLY A 1 87 ? -26.961 8.166 10.814 1.00 24.57 121 GLY A N 1
ATOM 649 C CA . GLY A 1 87 ? -28.074 7.764 9.967 1.00 26.59 121 GLY A CA 1
ATOM 650 C C . GLY A 1 87 ? -28.237 8.559 8.691 1.00 26.52 121 GLY A C 1
ATOM 651 O O . GLY A 1 87 ? -28.922 8.109 7.752 1.00 28.08 121 GLY A O 1
ATOM 652 N N . ALA A 1 88 ? -27.642 9.752 8.639 1.00 25.69 122 ALA A N 1
ATOM 653 C CA . ALA A 1 88 ? -27.640 10.594 7.428 1.00 25.98 122 ALA A CA 1
ATOM 654 C C . ALA A 1 88 ? -26.469 10.236 6.504 1.00 26.81 122 ALA A C 1
ATOM 655 O O . ALA A 1 88 ? -26.255 10.877 5.463 1.00 29.39 122 ALA A O 1
ATOM 657 N N . GLY A 1 89 ? -25.683 9.255 6.898 1.00 27.26 123 GLY A N 1
ATOM 658 C CA . GLY A 1 89 ? -24.594 8.748 6.077 1.00 27.25 123 GLY A CA 1
ATOM 659 C C . GLY A 1 89 ? -23.246 9.361 6.341 1.00 26.81 123 GLY A C 1
ATOM 660 O O . GLY A 1 89 ? -22.282 9.090 5.633 1.00 28.03 123 GLY A O 1
ATOM 661 N N . VAL A 1 90 ? -23.152 10.133 7.426 1.00 23.46 124 VAL A N 1
ATOM 662 C CA . VAL A 1 90 ? -21.892 10.791 7.784 1.00 22.27 124 VAL A CA 1
ATOM 663 C C . VAL A 1 90 ? -21.072 9.823 8.635 1.00 22.52 124 VAL A C 1
ATOM 664 O O . VAL A 1 90 ? -21.590 9.223 9.569 1.00 24.39 124 VAL A O 1
ATOM 668 N N . THR A 1 91 ? -19.798 9.711 8.312 1.00 21.59 125 THR A N 1
ATOM 669 C CA . THR A 1 91 ? -18.841 8.944 9.086 1.00 21.70 125 THR A CA 1
ATOM 670 C C . THR A 1 91 ? -18.537 9.682 10.385 1.00 19.92 125 THR A C 1
ATOM 671 O O . THR A 1 91 ? -18.184 10.860 10.387 1.00 19.24 125 THR A O 1
ATOM 675 N N . VAL A 1 92 ? -18.631 8.971 11.496 1.00 20.02 126 VAL A N 1
ATOM 676 C CA . VAL A 1 92 ? -18.345 9.536 12.779 1.00 19.76 126 VAL A CA 1
ATOM 677 C C . VAL A 1 92 ? -17.281 8.625 13.393 1.00 19.92 126 VAL A C 1
ATOM 678 O O . VAL A 1 92 ? -17.511 7.390 13.571 1.00 21.70 126 VAL A O 1
ATOM 682 N N . THR A 1 93 ? -16.106 9.164 13.659 1.00 18.43 127 THR A N 1
ATOM 683 C CA . THR A 1 93 ? -15.009 8.415 14.255 1.00 18.99 127 THR A CA 1
ATOM 684 C C . THR A 1 93 ? -14.843 8.942 15.657 1.00 17.90 127 THR A C 1
ATOM 685 O O . THR A 1 93 ? -14.601 10.126 15.889 1.00 16.33 127 THR A O 1
ATOM 689 N N . THR A 1 94 ? -14.928 8.024 16.620 1.00 18.27 128 THR A N 1
ATOM 690 C CA . THR A 1 94 ? -14.961 8.355 18.012 1.00 19.14 128 THR A CA 1
ATOM 691 C C . THR A 1 94 ? -13.645 8.008 18.681 1.00 18.96 128 THR A C 1
ATOM 692 O O . THR A 1 94 ? -13.042 6.971 18.379 1.00 19.72 128 THR A O 1
ATOM 696 N N . PHE A 1 95 ? -13.194 8.868 19.583 1.00 18.39 129 PHE A N 1
ATOM 697 C CA . PHE A 1 95 ? -11.910 8.715 20.266 1.00 19.56 129 PHE A CA 1
ATOM 698 C C . PHE A 1 95 ? -12.143 8.354 21.723 1.00 22.19 129 PHE A C 1
ATOM 699 O O . PHE A 1 95 ? -13.182 8.662 22.294 1.00 25.96 129 PHE A O 1
ATOM 707 N N . ASP A 1 96 ? -11.156 7.736 22.354 1.00 24.16 130 ASP A N 1
ATOM 708 C CA . ASP A 1 96 ? -11.284 7.449 23.784 1.00 27.07 130 ASP A CA 1
ATOM 709 C C . ASP A 1 96 ? -10.610 8.559 24.567 1.00 26.10 130 ASP A C 1
ATOM 710 O O . ASP A 1 96 ? -9.899 9.383 24.007 1.00 24.22 130 ASP A O 1
ATOM 715 N N . GLU A 1 97 ? -10.905 8.585 25.852 1.00 25.26 131 GLU A N 1
ATOM 716 C CA . GLU A 1 97 ? -10.325 9.513 26.795 1.00 22.78 131 GLU A CA 1
ATOM 717 C C . GLU A 1 97 ? -9.964 8.718 28.053 1.00 24.48 131 GLU A C 1
ATOM 718 O O . GLU A 1 97 ? -10.861 8.181 28.738 1.00 26.13 131 GLU A O 1
ATOM 724 N N . ARG A 1 98 ? -8.670 8.616 28.316 1.00 20.69 132 ARG A N 1
ATOM 725 C CA . ARG A 1 98 ? -8.204 7.945 29.510 1.00 20.53 132 ARG A CA 1
ATOM 726 C C . ARG A 1 98 ? -7.417 8.842 30.473 1.00 19.00 132 ARG A C 1
ATOM 727 O O . ARG A 1 98 ? -6.872 8.394 31.497 1.00 18.24 132 ARG A O 1
ATOM 735 N N . HIS A 1 99 ? -7.381 10.115 30.153 1.00 17.21 133 HIS A N 1
ATOM 736 C CA . HIS A 1 99 ? -6.671 11.082 31.026 1.00 16.33 133 HIS A CA 1
ATOM 737 C C . HIS A 1 99 ? -5.241 10.721 31.329 1.00 15.16 133 HIS A C 1
ATOM 738 O O . HIS A 1 99 ? -4.794 10.783 32.457 1.00 15.35 133 HIS A O 1
ATOM 745 N N . ASP A 1 100 ? -4.521 10.348 30.298 1.00 14.63 134 ASP A N 1
ATOM 746 C CA . ASP A 1 100 ? -3.115 10.143 30.394 1.00 14.49 134 ASP A CA 1
ATOM 747 C C . ASP A 1 100 ? -2.413 10.521 29.088 1.00 13.74 134 ASP A C 1
ATOM 748 O O . ASP A 1 100 ? -3.038 10.828 28.051 1.00 13.63 134 ASP A O 1
ATOM 753 N N . VAL A 1 101 ? -1.091 10.572 29.151 1.00 14.53 135 VAL A N 1
ATOM 754 C CA . VAL A 1 101 ? -0.316 10.997 28.024 1.00 15.21 135 VAL A CA 1
ATOM 755 C C . VAL A 1 101 ? -0.494 10.027 26.862 1.00 14.75 135 VAL A C 1
ATOM 756 O O . VAL A 1 101 ? -0.622 10.464 25.714 1.00 14.00 135 VAL A O 1
ATOM 760 N N . GLU A 1 102 ? -0.607 8.723 27.124 1.00 14.44 136 GLU A N 1
ATOM 761 C CA . GLU A 1 102 ? -0.795 7.824 25.978 1.00 15.03 136 GLU A CA 1
ATOM 762 C C . GLU A 1 102 ? -2.082 8.105 25.236 1.00 14.61 136 GLU A C 1
ATOM 763 O O . GLU A 1 102 ? -2.151 7.959 23.996 1.00 14.47 136 GLU A O 1
ATOM 769 N N . SER A 1 103 ? -3.131 8.453 25.965 1.00 15.04 137 SER A N 1
ATOM 770 C CA . SER A 1 103 ? -4.408 8.758 25.372 1.00 16.26 137 SER A CA 1
ATOM 771 C C . SER A 1 103 ? -4.282 10.007 24.429 1.00 15.35 137 SER A C 1
ATOM 772 O O . SER A 1 103 ? -4.926 10.053 23.384 1.00 16.17 137 SER A O 1
ATOM 775 N N . VAL A 1 104 ? -3.409 10.960 24.755 1.00 13.89 138 VAL A N 1
ATOM 776 C CA . VAL A 1 104 ? -3.232 12.127 23.913 1.00 13.21 138 VAL A CA 1
ATOM 777 C C . VAL A 1 104 ? -2.495 11.683 22.656 1.00 13.03 138 VAL A C 1
ATOM 778 O O . VAL A 1 104 ? -2.819 12.116 21.552 1.00 12.51 138 VAL A O 1
ATOM 782 N N . ARG A 1 105 ? -1.462 10.847 22.855 1.00 13.19 139 ARG A N 1
ATOM 783 C CA A ARG A 1 105 ? -0.706 10.339 21.702 0.70 13.73 139 ARG A CA 1
ATOM 784 C CA B ARG A 1 105 ? -0.678 10.300 21.730 0.30 13.67 139 ARG A CA 1
ATOM 785 C C . ARG A 1 105 ? -1.623 9.592 20.730 1.00 13.88 139 ARG A C 1
ATOM 786 O O . ARG A 1 105 ? -1.469 9.712 19.485 1.00 13.94 139 ARG A O 1
ATOM 801 N N . ALA A 1 106 ? -2.631 8.881 21.247 1.00 14.05 140 ALA A N 1
ATOM 802 C CA . ALA A 1 106 ? -3.598 8.191 20.403 1.00 14.77 140 ALA A CA 1
ATOM 803 C C . ALA A 1 106 ? -4.520 9.164 19.667 1.00 14.14 140 ALA A C 1
ATOM 804 O O . ALA A 1 106 ? -4.939 8.901 18.562 1.00 14.25 140 ALA A O 1
ATOM 806 N N . LYS A 1 107 ? -4.819 10.303 20.266 1.00 13.84 141 LYS A N 1
ATOM 807 C CA . LYS A 1 107 ? -5.573 11.340 19.580 1.00 13.95 141 LYS A CA 1
ATOM 808 C C . LYS A 1 107 ? -4.723 11.876 18.405 1.00 13.40 141 LYS A C 1
ATOM 809 O O . LYS A 1 107 ? -5.201 12.107 17.320 1.00 13.27 141 LYS A O 1
ATOM 815 N N . ILE A 1 108 ? -3.433 12.099 18.660 1.00 12.98 142 ILE A N 1
ATOM 816 C CA . ILE A 1 108 ? -2.570 12.608 17.582 1.00 13.10 142 ILE A CA 1
ATOM 817 C C . ILE A 1 108 ? -2.551 11.642 16.392 1.00 13.54 142 ILE A C 1
ATOM 818 O O . ILE A 1 108 ? -2.818 12.028 15.264 1.00 13.97 142 ILE A O 1
ATOM 823 N N . THR A 1 109 ? -2.252 10.380 16.655 1.00 13.70 143 THR A N 1
ATOM 824 C CA . THR A 1 109 ? -2.106 9.436 15.568 1.00 14.86 143 THR A CA 1
ATOM 825 C C . THR A 1 109 ? -3.467 9.105 14.956 1.00 15.05 143 THR A C 1
ATOM 826 O O . THR A 1 109 ? -3.572 8.916 13.727 1.00 15.79 143 THR A O 1
ATOM 830 N N . GLY A 1 110 ? -4.500 9.007 15.795 1.00 15.22 144 GLY A N 1
ATOM 831 C CA . GLY A 1 110 ? -5.864 8.714 15.347 1.00 15.36 144 GLY A CA 1
ATOM 832 C C . GLY A 1 110 ? -6.490 9.801 14.474 1.00 15.40 144 GLY A C 1
ATOM 833 O O . GLY A 1 110 ? -7.110 9.546 13.442 1.00 15.81 144 GLY A O 1
ATOM 834 N N . VAL A 1 111 ? -6.349 11.051 14.908 1.00 14.87 145 VAL A N 1
ATOM 835 C CA . VAL A 1 111 ? -6.882 12.143 14.132 1.00 14.83 145 VAL A CA 1
ATOM 836 C C . VAL A 1 111 ? -6.060 12.208 12.813 1.00 15.35 145 VAL A C 1
ATOM 837 O O . VAL A 1 111 ? -6.617 12.347 11.750 1.00 15.69 145 VAL A O 1
ATOM 841 N N . ALA A 1 112 ? -4.724 12.055 12.881 1.00 16.01 146 ALA A N 1
ATOM 842 C CA . ALA A 1 112 ? -3.929 12.135 11.647 1.00 17.25 146 ALA A CA 1
ATOM 843 C C . ALA A 1 112 ? -4.317 11.017 10.641 1.00 18.24 146 ALA A C 1
ATOM 844 O O . ALA A 1 112 ? -4.384 11.252 9.417 1.00 19.38 146 ALA A O 1
ATOM 846 N N . GLN A 1 113 ? -4.614 9.829 11.165 1.00 18.88 147 GLN A N 1
ATOM 847 C CA . GLN A 1 113 ? -5.108 8.733 10.331 1.00 20.48 147 GLN A CA 1
ATOM 848 C C . GLN A 1 113 ? -6.443 9.081 9.684 1.00 19.80 147 GLN A C 1
ATOM 849 O O . GLN A 1 113 ? -6.602 8.911 8.469 1.00 20.34 147 GLN A O 1
ATOM 855 N N . ALA A 1 114 ? -7.399 9.569 10.495 1.00 18.74 148 ALA A N 1
ATOM 856 C CA . ALA A 1 114 ? -8.743 9.871 10.009 1.00 19.24 148 ALA A CA 1
ATOM 857 C C . ALA A 1 114 ? -8.703 10.920 8.911 1.00 19.38 148 ALA A C 1
ATOM 858 O O . ALA A 1 114 ? -9.519 10.886 7.982 1.00 20.25 148 ALA A O 1
ATOM 860 N N . LEU A 1 115 ? -7.754 11.853 9.028 1.00 18.99 149 LEU A N 1
ATOM 861 C CA . LEU A 1 115 ? -7.594 12.994 8.102 1.00 19.69 149 LEU A CA 1
ATOM 862 C C . LEU A 1 115 ? -6.638 12.703 6.923 1.00 21.30 149 LEU A C 1
ATOM 863 O O . LEU A 1 115 ? -6.426 13.571 6.082 1.00 20.36 149 LEU A O 1
ATOM 868 N N . ASP A 1 116 ? -6.106 11.488 6.902 1.00 21.74 150 ASP A N 1
ATOM 869 C CA . ASP A 1 116 ? -5.178 11.005 5.868 1.00 24.38 150 ASP A CA 1
ATOM 870 C C . ASP A 1 116 ? -3.966 11.914 5.782 1.00 24.78 150 ASP A C 1
ATOM 871 O O . ASP A 1 116 ? -3.503 12.305 4.692 1.00 26.30 150 ASP A O 1
ATOM 876 N N . VAL A 1 117 ? -3.449 12.267 6.958 1.00 23.73 151 VAL A N 1
ATOM 877 C CA . VAL A 1 117 ? -2.192 12.999 7.030 1.00 23.88 151 VAL A CA 1
ATOM 878 C C . VAL A 1 117 ? -1.217 12.301 7.974 1.00 25.15 151 VAL A C 1
ATOM 879 O O . VAL A 1 117 ? -0.763 12.879 8.963 1.00 21.66 151 VAL A O 1
ATOM 883 N N . ARG A 1 118 ? -0.877 11.054 7.653 1.00 27.16 152 ARG A N 1
ATOM 884 C CA . ARG A 1 118 ? 0.064 10.257 8.455 1.00 29.69 152 ARG A CA 1
ATOM 885 C C . ARG A 1 118 ? 1.388 10.976 8.751 1.00 27.77 152 ARG A C 1
ATOM 886 O O . ARG A 1 118 ? 1.812 10.990 9.885 1.00 24.65 152 ARG A O 1
ATOM 894 N N . ASP A 1 119 ? 2.029 11.556 7.747 1.00 28.25 153 ASP A N 1
ATOM 895 C CA . ASP A 1 119 ? 3.322 12.244 7.940 1.00 27.52 153 ASP A CA 1
ATOM 896 C C . ASP A 1 119 ? 3.246 13.422 8.947 1.00 25.59 153 ASP A C 1
ATOM 897 O O . ASP A 1 119 ? 4.100 13.554 9.816 1.00 25.04 153 ASP A O 1
ATOM 902 N N . ALA A 1 120 ? 2.225 14.251 8.806 1.00 23.49 154 ALA A N 1
ATOM 903 C CA . ALA A 1 120 ? 1.970 15.347 9.747 1.00 21.34 154 ALA A CA 1
ATOM 904 C C . ALA A 1 120 ? 1.788 14.765 11.159 1.00 19.22 154 ALA A C 1
ATOM 905 O O . ALA A 1 120 ? 2.289 15.323 12.155 1.00 18.91 154 ALA A O 1
ATOM 907 N N . GLY A 1 121 ? 1.036 13.678 11.260 1.00 18.01 155 GLY A N 1
ATOM 908 C CA . GLY A 1 121 ? 0.866 13.000 12.564 1.00 16.73 155 GLY A CA 1
ATOM 909 C C . GLY A 1 121 ? 2.187 12.560 13.187 1.00 17.00 155 GLY A C 1
ATOM 910 O O . GLY A 1 121 ? 2.483 12.759 14.369 1.00 16.25 155 GLY A O 1
ATOM 911 N N . ALA A 1 122 ? 3.019 11.935 12.371 1.00 17.92 156 ALA A N 1
ATOM 912 C CA . ALA A 1 122 ? 4.264 11.505 12.898 1.00 18.66 156 ALA A CA 1
ATOM 913 C C . ALA A 1 122 ? 5.157 12.684 13.353 1.00 17.68 156 ALA A C 1
ATOM 914 O O . ALA A 1 122 ? 5.847 12.603 14.350 1.00 16.85 156 ALA A O 1
ATOM 916 N N . ALA A 1 123 ? 5.106 13.798 12.616 1.00 18.17 157 ALA A N 1
ATOM 917 C CA . ALA A 1 123 ? 5.913 14.975 12.995 1.00 17.96 157 ALA A CA 1
ATOM 918 C C . ALA A 1 123 ? 5.412 15.592 14.293 1.00 16.89 157 ALA A C 1
ATOM 919 O O . ALA A 1 123 ? 6.183 15.951 15.164 1.00 17.52 157 ALA A O 1
ATOM 921 N N . LEU A 1 124 ? 4.100 15.718 14.370 1.00 15.69 158 LEU A N 1
ATOM 922 C CA . LEU A 1 124 ? 3.483 16.263 15.603 1.00 14.90 158 LEU A CA 1
ATOM 923 C C . LEU A 1 124 ? 3.790 15.357 16.798 1.00 14.64 158 LEU A C 1
ATOM 924 O O . LEU A 1 124 ? 4.109 15.829 17.882 1.00 14.43 158 LEU A O 1
ATOM 929 N N . LEU A 1 125 ? 3.729 14.037 16.609 1.00 15.07 159 LEU A N 1
ATOM 930 C CA . LEU A 1 125 ? 4.004 13.118 17.705 1.00 14.83 159 LEU A CA 1
ATOM 931 C C . LEU A 1 125 ? 5.454 13.247 18.199 1.00 15.03 159 LEU A C 1
ATOM 932 O O . LEU A 1 125 ? 5.738 13.206 19.373 1.00 14.04 159 LEU A O 1
ATOM 937 N N A GLN A 1 126 ? 6.380 13.394 17.271 0.80 14.31 160 GLN A N 1
ATOM 938 N N B GLN A 1 126 ? 6.384 13.385 17.250 0.20 14.21 160 GLN A N 1
ATOM 939 C CA A GLN A 1 126 ? 7.760 13.526 17.629 0.80 15.50 160 GLN A CA 1
ATOM 940 C CA B GLN A 1 126 ? 7.798 13.577 17.575 0.20 14.72 160 GLN A CA 1
ATOM 941 C C A GLN A 1 126 ? 7.989 14.809 18.446 0.80 15.34 160 GLN A C 1
ATOM 942 C C B GLN A 1 126 ? 7.987 14.815 18.445 0.20 15.09 160 GLN A C 1
ATOM 943 O O A GLN A 1 126 ? 8.682 14.785 19.441 0.80 15.14 160 GLN A O 1
ATOM 944 O O B GLN A 1 126 ? 8.667 14.767 19.463 0.20 14.95 160 GLN A O 1
ATOM 955 N N . ARG A 1 127 ? 7.354 15.916 18.051 1.00 15.73 161 ARG A N 1
ATOM 956 C CA . ARG A 1 127 ? 7.462 17.194 18.809 1.00 17.24 161 ARG A CA 1
ATOM 957 C C . ARG A 1 127 ? 6.853 17.060 20.193 1.00 15.49 161 ARG A C 1
ATOM 958 O O . ARG A 1 127 ? 7.432 17.435 21.214 1.00 15.14 161 ARG A O 1
ATOM 966 N N . PHE A 1 128 ? 5.634 16.522 20.225 1.00 13.56 162 PHE A N 1
ATOM 967 C CA . PHE A 1 128 ? 4.925 16.283 21.445 1.00 12.67 162 PHE A CA 1
ATOM 968 C C . PHE A 1 128 ? 5.768 15.451 22.416 1.00 12.37 162 PHE A C 1
ATOM 969 O O . PHE A 1 128 ? 5.911 15.800 23.598 1.00 11.96 162 PHE A O 1
ATOM 977 N N . ASP A 1 129 ? 6.346 14.360 21.918 1.00 12.44 163 ASP A N 1
ATOM 978 C CA . ASP A 1 129 ? 7.139 13.469 22.767 1.00 12.81 163 ASP A CA 1
ATOM 979 C C . ASP A 1 129 ? 8.386 14.119 23.331 1.00 13.12 163 ASP A C 1
ATOM 980 O O . ASP A 1 129 ? 8.712 13.927 24.484 1.00 13.22 163 ASP A O 1
ATOM 985 N N . ARG A 1 130 ? 9.028 14.990 22.532 1.00 14.10 164 ARG A N 1
ATOM 986 C CA . ARG A 1 130 ? 10.181 15.750 22.996 1.00 15.38 164 ARG A CA 1
ATOM 987 C C . ARG A 1 130 ? 9.731 16.720 24.080 1.00 14.35 164 ARG A C 1
ATOM 988 O O . ARG A 1 130 ? 10.361 16.838 25.134 1.00 14.18 164 ARG A O 1
ATOM 996 N N . ASP A 1 131 ? 8.652 17.426 23.813 1.00 13.44 165 ASP A N 1
ATOM 997 C CA . ASP A 1 131 ? 8.162 18.354 24.810 1.00 13.39 165 ASP A CA 1
ATOM 998 C C . ASP A 1 131 ? 7.717 17.653 26.095 1.00 12.50 165 ASP A C 1
ATOM 999 O O . ASP A 1 131 ? 7.897 18.167 27.223 1.00 12.72 165 ASP A O 1
ATOM 1004 N N . TRP A 1 132 ? 7.095 16.490 25.934 1.00 11.76 166 TRP A N 1
ATOM 1005 C CA . TRP A 1 132 ? 6.677 15.732 27.100 1.00 11.50 166 TRP A CA 1
ATOM 1006 C C . TRP A 1 132 ? 7.867 15.325 27.988 1.00 12.19 166 TRP A C 1
ATOM 1007 O O . TRP A 1 132 ? 7.813 15.428 29.203 1.00 11.91 166 TRP A O 1
ATOM 1018 N N . GLN A 1 133 ? 8.930 14.822 27.384 1.00 12.89 167 GLN A N 1
ATOM 1019 C CA . GLN A 1 133 ? 10.089 14.483 28.166 1.00 14.46 167 GLN A CA 1
ATOM 1020 C C . GLN A 1 133 ? 10.654 15.692 28.929 1.00 14.33 167 GLN A C 1
ATOM 1021 O O . GLN A 1 133 ? 11.011 15.588 30.096 1.00 15.06 167 GLN A O 1
ATOM 1027 N N . ALA A 1 134 ? 10.690 16.838 28.285 1.00 14.47 168 ALA A N 1
ATOM 1028 C CA . ALA A 1 134 ? 11.120 18.088 28.930 1.00 15.18 168 ALA A CA 1
ATOM 1029 C C . ALA A 1 134 ? 10.217 18.439 30.087 1.00 15.22 168 ALA A C 1
ATOM 1030 O O . ALA A 1 134 ? 10.679 18.869 31.114 1.00 16.44 168 ALA A O 1
ATOM 1032 N N . ALA A 1 135 ? 8.913 18.293 29.934 1.00 13.99 169 ALA A N 1
ATOM 1033 C CA . ALA A 1 135 ? 7.969 18.582 31.007 1.00 13.82 169 ALA A CA 1
ATOM 1034 C C . ALA A 1 135 ? 8.192 17.609 32.185 1.00 13.99 169 ALA A C 1
ATOM 1035 O O . ALA A 1 135 ? 8.250 18.012 33.347 1.00 13.51 169 ALA A O 1
ATOM 1037 N N . ARG A 1 136 ? 8.372 16.329 31.892 1.00 13.93 170 ARG A N 1
ATOM 1038 C CA . ARG A 1 136 ? 8.685 15.338 32.924 1.00 14.96 170 ARG A CA 1
ATOM 1039 C C . ARG A 1 136 ? 9.934 15.770 33.695 1.00 15.09 170 ARG A C 1
ATOM 1040 O O . ARG A 1 136 ? 9.941 15.723 34.911 1.00 15.53 170 ARG A O 1
ATOM 1048 N N . ASP A 1 137 ? 10.970 16.181 32.958 1.00 16.69 171 ASP A N 1
ATOM 1049 C CA . ASP A 1 137 ? 12.219 16.679 33.546 1.00 19.12 171 ASP A CA 1
ATOM 1050 C C . ASP A 1 137 ? 12.018 17.895 34.423 1.00 18.23 171 ASP A C 1
ATOM 1051 O O . ASP A 1 137 ? 12.592 17.963 35.514 1.00 19.43 171 ASP A O 1
ATOM 1056 N N . ALA A 1 138 ? 11.204 18.829 33.962 1.00 17.71 172 ALA A N 1
ATOM 1057 C CA . ALA A 1 138 ? 10.932 20.056 34.730 1.00 17.35 172 ALA A CA 1
ATOM 1058 C C . ALA A 1 138 ? 10.239 19.721 36.070 1.00 17.14 172 ALA A C 1
ATOM 1059 O O . ALA A 1 138 ? 10.575 20.237 37.141 1.00 18.02 172 ALA A O 1
ATOM 1061 N N . VAL A 1 139 ? 9.268 18.827 36.026 1.00 15.47 173 VAL A N 1
ATOM 1062 C CA . VAL A 1 139 ? 8.522 18.419 37.224 1.00 15.82 173 VAL A CA 1
ATOM 1063 C C . VAL A 1 139 ? 9.419 17.664 38.201 1.00 16.58 173 VAL A C 1
ATOM 1064 O O . VAL A 1 139 ? 9.440 17.960 39.410 1.00 16.92 173 VAL A O 1
ATOM 1068 N N . ALA A 1 140 ? 10.226 16.757 37.659 1.00 16.88 174 ALA A N 1
ATOM 1069 C CA . ALA A 1 140 ? 11.096 15.919 38.466 1.00 18.72 174 ALA A CA 1
ATOM 1070 C C . ALA A 1 140 ? 12.189 16.735 39.186 1.00 19.88 174 ALA A C 1
ATOM 1071 O O . ALA A 1 140 ? 12.647 16.291 40.222 1.00 21.44 174 ALA A O 1
ATOM 1073 N N . ALA A 1 141 ? 12.515 17.920 38.662 1.00 21.49 175 ALA A N 1
ATOM 1074 C CA . ALA A 1 141 ? 13.630 18.724 39.172 1.00 22.39 175 ALA A CA 1
ATOM 1075 C C . ALA A 1 141 ? 13.328 19.160 40.603 1.00 23.39 175 ALA A C 1
ATOM 1076 O O . ALA A 1 141 ? 14.213 19.187 41.470 1.00 25.14 175 ALA A O 1
ATOM 1078 N N . ARG A 1 142 ? 12.074 19.508 40.857 1.00 21.92 176 ARG A N 1
ATOM 1079 C CA . ARG A 1 142 ? 11.708 19.973 42.161 1.00 23.29 176 ARG A CA 1
ATOM 1080 C C . ARG A 1 142 ? 10.206 19.828 42.423 1.00 20.54 176 ARG A C 1
ATOM 1081 O O . ARG A 1 142 ? 9.368 20.285 41.640 1.00 19.99 176 ARG A O 1
A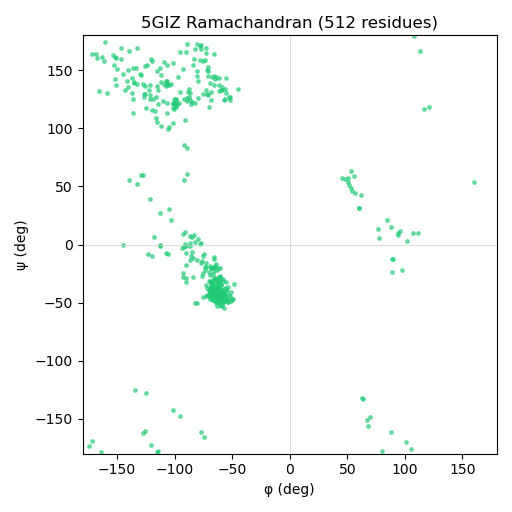TOM 1089 N N . VAL A 1 143 ? 9.900 19.235 43.563 1.00 18.49 177 VAL A N 1
ATOM 1090 C CA . VAL A 1 143 ? 8.514 19.075 43.995 1.00 17.10 177 VAL A CA 1
ATOM 1091 C C . VAL A 1 143 ? 8.007 20.447 44.419 1.00 15.84 177 VAL A C 1
ATOM 1092 O O . VAL A 1 143 ? 8.686 21.168 45.151 1.00 16.55 177 VAL A O 1
ATOM 1096 N N . PRO A 1 144 ? 6.818 20.843 43.964 1.00 13.80 178 PRO A N 1
ATOM 1097 C CA . PRO A 1 144 ? 6.217 22.101 44.459 1.00 13.23 178 PRO A CA 1
ATOM 1098 C C . PRO A 1 144 ? 6.190 22.111 45.993 1.00 13.74 178 PRO A C 1
ATOM 1099 O O . PRO A 1 144 ? 5.652 21.175 46.603 1.00 13.71 178 PRO A O 1
ATOM 1103 N N . GLY A 1 145 ? 6.744 23.167 46.596 1.00 13.85 179 GLY A N 1
ATOM 1104 C CA . GLY A 1 145 ? 6.867 23.231 48.039 1.00 14.85 179 GLY A CA 1
ATOM 1105 C C . GLY A 1 145 ? 8.124 22.669 48.639 1.00 17.33 179 GLY A C 1
ATOM 1106 O O . GLY A 1 145 ? 8.380 22.867 49.836 1.00 17.65 179 GLY A O 1
ATOM 1107 N N . GLY A 1 146 ? 8.873 21.941 47.829 1.00 18.96 180 GLY A N 1
ATOM 1108 C CA . GLY A 1 146 ? 10.209 21.451 48.188 1.00 21.74 180 GLY A CA 1
ATOM 1109 C C . GLY A 1 146 ? 10.280 20.279 49.124 1.00 23.12 180 GLY A C 1
ATOM 1110 O O . GLY A 1 146 ? 11.363 19.991 49.674 1.00 26.56 180 GLY A O 1
ATOM 1111 N N . ALA A 1 147 ? 9.181 19.595 49.349 1.00 22.01 181 ALA A N 1
ATOM 1112 C CA . ALA A 1 147 ? 9.138 18.477 50.291 1.00 23.67 181 ALA A CA 1
ATOM 1113 C C . ALA A 1 147 ? 8.388 17.334 49.622 1.00 22.29 181 ALA A C 1
ATOM 1114 O O . ALA A 1 147 ? 8.747 16.950 48.524 1.00 21.35 181 ALA A O 1
ATOM 1116 N N . GLN A 1 148 ? 7.342 16.806 50.239 1.00 21.82 182 GLN A N 1
ATOM 1117 C CA . GLN A 1 148 ? 6.615 15.735 49.596 1.00 23.50 182 GLN A CA 1
ATOM 1118 C C . GLN A 1 148 ? 5.504 16.314 48.744 1.00 19.61 182 GLN A C 1
ATOM 1119 O O . GLN A 1 148 ? 5.164 17.514 48.895 1.00 18.45 182 GLN A O 1
ATOM 1125 N N . PRO A 1 149 ? 4.942 15.496 47.864 1.00 19.21 183 PRO A N 1
ATOM 1126 C CA . PRO A 1 149 ? 3.904 16.023 46.988 1.00 17.11 183 PRO A CA 1
ATOM 1127 C C . PRO A 1 149 ? 2.785 16.756 47.745 1.00 15.22 183 PRO A C 1
ATOM 1128 O O . PRO A 1 149 ? 2.206 16.226 48.713 1.00 16.34 183 PRO A O 1
ATOM 1132 N N . PRO A 1 150 ? 2.507 18.028 47.391 1.00 12.93 184 PRO A N 1
ATOM 1133 C CA . PRO A 1 150 ? 1.488 18.746 48.128 1.00 12.15 184 PRO A CA 1
ATOM 1134 C C . PRO A 1 150 ? 0.046 18.298 47.755 1.00 12.10 184 PRO A C 1
ATOM 1135 O O . PRO A 1 150 ? -0.206 17.809 46.645 1.00 12.59 184 PRO A O 1
ATOM 1139 N N . ARG A 1 151 ? -0.899 18.556 48.664 1.00 12.45 185 ARG A N 1
ATOM 1140 C CA . ARG A 1 151 ? -2.292 18.167 48.441 1.00 12.87 185 ARG A CA 1
ATOM 1141 C C . ARG A 1 151 ? -3.034 19.272 47.735 1.00 12.01 185 ARG A C 1
ATOM 1142 O O . ARG A 1 151 ? -3.053 20.397 48.203 1.00 11.29 185 ARG A O 1
ATOM 1150 N N . VAL A 1 152 ? -3.630 18.964 46.589 1.00 10.43 186 VAL A N 1
ATOM 1151 C CA . VAL A 1 152 ? -4.319 19.954 45.778 1.00 10.61 186 VAL A CA 1
ATOM 1152 C C . VAL A 1 152 ? -5.768 19.540 45.611 1.00 10.61 186 VAL A C 1
ATOM 1153 O O . VAL A 1 152 ? -6.034 18.416 45.192 1.00 11.53 186 VAL A O 1
ATOM 1157 N N . LEU A 1 153 ? -6.696 20.466 45.896 1.00 10.78 187 LEU A N 1
ATOM 1158 C CA . LEU A 1 153 ? -8.140 20.300 45.691 1.00 11.32 187 LEU A CA 1
ATOM 1159 C C . LEU A 1 153 ? -8.473 20.991 44.392 1.00 10.58 187 LEU A C 1
ATOM 1160 O O . LEU A 1 153 ? -8.185 22.174 44.280 1.00 10.43 187 LEU A O 1
ATOM 1165 N N . PHE A 1 154 ? -9.103 20.267 43.471 1.00 10.54 188 PHE A N 1
ATOM 1166 C CA . PHE A 1 154 ? -9.657 20.840 42.255 1.00 10.77 188 PHE A CA 1
ATOM 1167 C C . PHE A 1 154 ? -11.149 21.053 42.344 1.00 11.41 188 PHE A C 1
ATOM 1168 O O . PHE A 1 154 ? -11.890 20.117 42.507 1.00 11.73 188 PHE A O 1
ATOM 1176 N N . VAL A 1 155 ? -11.531 22.304 42.262 1.00 12.33 189 VAL A N 1
ATOM 1177 C CA . VAL A 1 155 ? -12.915 22.729 42.175 1.00 14.30 189 VAL A CA 1
ATOM 1178 C C . VAL A 1 155 ? -13.288 22.945 40.715 1.00 14.36 189 VAL A C 1
ATOM 1179 O O . VAL A 1 155 ? -12.730 23.837 40.059 1.00 14.70 189 VAL A O 1
ATOM 1183 N N . LEU A 1 156 ? -14.316 22.215 40.269 1.00 16.21 190 LEU A N 1
ATOM 1184 C CA . LEU A 1 156 ? -14.870 22.443 38.940 1.00 18.84 190 LEU A CA 1
ATOM 1185 C C . LEU A 1 156 ? -15.813 23.645 38.945 1.00 19.52 190 LEU A C 1
ATOM 1186 O O . LEU A 1 156 ? -15.712 24.528 38.111 1.00 18.71 190 LEU A O 1
ATOM 1191 N N . ASN A 1 157 ? -16.736 23.631 39.891 1.00 19.27 191 ASN A N 1
ATOM 1192 C CA . ASN A 1 157 ? -17.758 24.650 39.982 1.00 20.19 191 ASN A CA 1
ATOM 1193 C C . ASN A 1 157 ? -18.410 24.615 41.359 1.00 20.85 191 ASN A C 1
ATOM 1194 O O . ASN A 1 157 ? -18.031 23.806 42.242 1.00 18.46 191 ASN A O 1
ATOM 1199 N N . HIS A 1 158 ? -19.402 25.495 41.556 1.00 20.83 192 HIS A N 1
ATOM 1200 C CA . HIS A 1 158 ? -20.142 25.585 42.799 1.00 20.93 192 HIS A CA 1
ATOM 1201 C C . HIS A 1 158 ? -21.612 25.553 42.463 1.00 22.26 192 HIS A C 1
ATOM 1202 O O . HIS A 1 158 ? -22.040 26.080 41.421 1.00 22.68 192 HIS A O 1
ATOM 1209 N N . THR A 1 159 ? -22.397 24.944 43.342 1.00 23.01 193 THR A N 1
ATOM 1210 C CA . THR A 1 159 ? -23.836 25.191 43.382 1.00 24.03 193 THR A CA 1
ATOM 1211 C C . THR A 1 159 ? -24.119 25.845 44.725 1.00 25.42 193 THR A C 1
ATOM 1212 O O . THR A 1 159 ? -24.064 25.180 45.774 1.00 26.12 193 THR A O 1
ATOM 1216 N N . GLY A 1 160 ? -24.374 27.157 44.725 1.00 25.85 194 GLY A N 1
ATOM 1217 C CA . GLY A 1 160 ? -24.495 27.882 45.983 1.00 29.13 194 GLY A CA 1
ATOM 1218 C C . GLY A 1 160 ? -23.183 27.842 46.736 1.00 29.64 194 GLY A C 1
ATOM 1219 O O . GLY A 1 160 ? -22.118 28.050 46.156 1.00 32.11 194 GLY A O 1
ATOM 1220 N N . THR A 1 161 ? -23.262 27.531 48.022 1.00 29.33 195 THR A N 1
ATOM 1221 C CA . THR A 1 161 ? -22.072 27.466 48.868 1.00 29.51 195 THR A CA 1
ATOM 1222 C C . THR A 1 161 ? -21.308 26.137 48.755 1.00 28.36 195 THR A C 1
ATOM 1223 O O . THR A 1 161 ? -20.312 25.957 49.459 1.00 27.44 195 THR A O 1
ATOM 1227 N N . GLN A 1 162 ? -21.755 25.215 47.897 1.00 25.22 196 GLN A N 1
ATOM 1228 C CA . GLN A 1 162 ? -21.116 23.886 47.794 1.00 24.05 196 GLN A CA 1
ATOM 1229 C C . GLN A 1 162 ? -20.294 23.699 46.535 1.00 21.31 196 GLN A C 1
ATOM 1230 O O . GLN A 1 162 ? -20.813 23.719 45.435 1.00 21.88 196 GLN A O 1
ATOM 1236 N N . ALA A 1 163 ? -19.001 23.395 46.721 1.00 19.38 197 ALA A N 1
ATOM 1237 C CA . ALA A 1 163 ? -18.128 23.155 45.589 1.00 17.86 197 ALA A CA 1
ATOM 1238 C C . ALA A 1 163 ? -18.310 21.745 45.059 1.00 17.52 197 ALA A C 1
ATOM 1239 O O . ALA A 1 163 ? -18.515 20.794 45.857 1.00 18.52 197 ALA A O 1
ATOM 1241 N N . LEU A 1 164 ? -18.194 21.596 43.753 1.00 17.73 198 LEU A N 1
ATOM 1242 C CA . LEU A 1 164 ? -18.117 20.277 43.101 1.00 18.16 198 LEU A CA 1
ATOM 1243 C C . LEU A 1 164 ? -16.633 20.001 42.823 1.00 16.36 198 LEU A C 1
ATOM 1244 O O . LEU A 1 164 ? -15.988 20.812 42.161 1.00 17.79 198 LEU A O 1
ATOM 1249 N N . VAL A 1 165 ? -16.124 18.871 43.328 1.00 15.58 199 VAL A N 1
ATOM 1250 C CA . VAL A 1 165 ? -14.682 18.615 43.333 1.00 14.62 199 VAL A CA 1
ATOM 1251 C C . VAL A 1 165 ? -14.328 17.288 42.666 1.00 14.13 199 VAL A C 1
ATOM 1252 O O . VAL A 1 165 ? -15.149 16.386 42.611 1.00 15.13 199 VAL A O 1
ATOM 1256 N N . ALA A 1 166 ? -13.105 17.204 42.139 1.00 13.19 200 ALA A N 1
ATOM 1257 C CA . ALA A 1 166 ? -12.635 16.053 41.386 1.00 12.81 200 ALA A CA 1
ATOM 1258 C C . ALA A 1 166 ? -11.990 14.990 42.279 1.00 12.68 200 ALA A C 1
ATOM 1259 O O . ALA A 1 166 ? -11.094 15.268 43.065 1.00 12.15 200 ALA A O 1
ATOM 1261 N N . GLY A 1 167 ? -12.503 13.771 42.136 1.00 13.01 201 GLY A N 1
ATOM 1262 C CA . GLY A 1 167 ? -11.882 12.597 42.707 1.00 13.69 201 GLY A CA 1
ATOM 1263 C C . GLY A 1 167 ? -11.006 11.916 41.668 1.00 13.79 201 GLY A C 1
ATOM 1264 O O . GLY A 1 167 ? -10.381 12.568 40.838 1.00 14.15 201 GLY A O 1
ATOM 1265 N N . GLN A 1 168 ? -10.912 10.594 41.758 1.00 14.87 202 GLN A N 1
ATOM 1266 C CA . GLN A 1 168 ? -10.111 9.856 40.813 1.00 14.97 202 GLN A CA 1
ATOM 1267 C C . GLN A 1 168 ? -10.839 9.676 39.469 1.00 15.23 202 GLN A C 1
ATOM 1268 O O . GLN A 1 168 ? -12.033 9.994 39.336 1.00 15.45 202 GLN A O 1
ATOM 1274 N N . ARG A 1 169 ? -10.099 9.173 38.480 1.00 15.93 203 ARG A N 1
ATOM 1275 C CA . ARG A 1 169 ? -10.621 8.941 37.117 1.00 17.34 203 ARG A CA 1
ATOM 1276 C C . ARG A 1 169 ? -11.091 10.237 36.501 1.00 16.07 203 ARG A C 1
ATOM 1277 O O . ARG A 1 169 ? -11.996 10.258 35.654 1.00 17.08 203 ARG A O 1
ATOM 1285 N N . THR A 1 170 ? -10.438 11.338 36.887 1.00 14.48 204 THR A N 1
ATOM 1286 C CA . THR A 1 170 ? -10.740 12.658 36.306 1.00 13.60 204 THR A CA 1
ATOM 1287 C C . THR A 1 170 ? -9.479 13.237 35.638 1.00 12.26 204 THR A C 1
ATOM 1288 O O . THR A 1 170 ? -8.323 12.922 35.984 1.00 11.44 204 THR A O 1
ATOM 1292 N N . ALA A 1 171 ? -9.716 14.195 34.727 1.00 11.88 205 ALA A N 1
ATOM 1293 C CA . ALA A 1 171 ? -8.625 14.937 34.105 1.00 11.56 205 ALA A CA 1
ATOM 1294 C C . ALA A 1 171 ? -7.831 15.662 35.186 1.00 11.23 205 ALA A C 1
ATOM 1295 O O . ALA A 1 171 ? -6.615 15.691 35.158 1.00 11.23 205 ALA A O 1
ATOM 1297 N N . ALA A 1 172 ? -8.543 16.324 36.107 1.00 10.99 206 ALA A N 1
ATOM 1298 C CA . ALA A 1 172 ? -7.884 17.078 37.154 1.00 11.00 206 ALA A CA 1
ATOM 1299 C C . ALA A 1 172 ? -6.966 16.211 38.034 1.00 10.92 206 ALA A C 1
ATOM 1300 O O . ALA A 1 172 ? -5.859 16.613 38.359 1.00 10.70 206 ALA A O 1
ATOM 1302 N N . ASP A 1 173 ? -7.438 15.030 38.431 1.00 10.69 207 ASP A N 1
ATOM 1303 C CA . ASP A 1 173 ? -6.623 14.106 39.228 1.00 11.23 207 ASP A CA 1
ATOM 1304 C C . ASP A 1 173 ? -5.296 13.795 38.489 1.00 10.72 207 ASP A C 1
ATOM 1305 O O . ASP A 1 173 ? -4.218 13.838 39.041 1.00 10.67 207 ASP A O 1
ATOM 1310 N N . ALA A 1 174 ? -5.402 13.504 37.200 1.00 10.57 208 ALA A N 1
ATOM 1311 C CA . ALA A 1 174 ? -4.240 13.178 36.403 1.00 10.51 208 ALA A CA 1
ATOM 1312 C C . ALA A 1 174 ? -3.288 14.366 36.292 1.00 9.94 208 ALA A C 1
ATOM 1313 O O . ALA A 1 174 ? -2.091 14.241 36.424 1.00 9.71 208 ALA A O 1
ATOM 1315 N N . MET A 1 175 ? -3.847 15.550 36.098 1.00 9.71 209 MET A N 1
ATOM 1316 C CA . MET A 1 175 ? -2.999 16.733 35.953 1.00 9.68 209 MET A CA 1
ATOM 1317 C C . MET A 1 175 ? -2.240 17.101 37.236 1.00 8.97 209 MET A C 1
ATOM 1318 O O . MET A 1 175 ? -1.036 17.392 37.218 1.00 8.98 209 MET A O 1
ATOM 1323 N N . ILE A 1 176 ? -2.935 16.960 38.342 1.00 9.44 210 ILE A N 1
ATOM 1324 C CA . ILE A 1 176 ? -2.358 17.220 39.664 1.00 9.51 210 ILE A CA 1
ATOM 1325 C C . ILE A 1 176 ? -1.182 16.259 39.874 1.00 9.66 210 ILE A C 1
ATOM 1326 O O . ILE A 1 176 ? -0.089 16.670 40.260 1.00 9.35 210 ILE A O 1
ATOM 1331 N N . ARG A 1 177 ? -1.376 14.967 39.563 1.00 10.08 211 ARG A N 1
ATOM 1332 C CA . ARG A 1 177 ? -0.278 14.026 39.682 1.00 11.06 211 ARG A CA 1
ATOM 1333 C C . ARG A 1 177 ? 0.845 14.236 38.680 1.00 10.80 211 ARG A C 1
ATOM 1334 O O . ARG A 1 177 ? 2.036 14.142 39.056 1.00 11.73 211 ARG A O 1
ATOM 1342 N N . TYR A 1 178 ? 0.550 14.618 37.437 1.00 10.23 212 TYR A N 1
ATOM 1343 C CA . TYR A 1 178 ? 1.625 14.919 36.503 1.00 10.27 212 TYR A CA 1
ATOM 1344 C C . TYR A 1 178 ? 2.502 16.113 36.937 1.00 10.49 212 TYR A C 1
ATOM 1345 O O . TYR A 1 178 ? 3.682 16.187 36.614 1.00 11.04 212 TYR A O 1
ATOM 1354 N N . ALA A 1 179 ? 1.879 17.053 37.642 1.00 10.26 213 ALA A N 1
ATOM 1355 C CA . ALA A 1 179 ? 2.590 18.212 38.115 1.00 10.48 213 ALA A CA 1
ATOM 1356 C C . ALA A 1 179 ? 3.335 17.967 39.419 1.00 10.92 213 ALA A C 1
ATOM 1357 O O . ALA A 1 179 ? 3.853 18.950 39.977 1.00 11.76 213 ALA A O 1
ATOM 1359 N N . GLY A 1 180 ? 3.410 16.729 39.900 1.00 10.97 214 GLY A N 1
ATOM 1360 C CA . GLY A 1 180 ? 4.213 16.407 41.081 1.00 11.57 214 GLY A CA 1
ATOM 1361 C C . GLY A 1 180 ? 3.456 16.567 42.374 1.00 11.88 214 GLY A C 1
ATOM 1362 O O . GLY A 1 180 ? 4.073 16.624 43.438 1.00 13.26 214 GLY A O 1
ATOM 1363 N N . ALA A 1 181 ? 2.143 16.667 42.313 1.00 11.14 215 ALA A N 1
ATOM 1364 C CA . ALA A 1 181 ? 1.316 16.846 43.479 1.00 11.35 215 ALA A CA 1
ATOM 1365 C C . ALA A 1 181 ? 0.408 15.645 43.723 1.00 11.74 215 ALA A C 1
ATOM 1366 O O . ALA A 1 181 ? 0.500 14.649 43.001 1.00 11.96 215 ALA A O 1
ATOM 1368 N N . ARG A 1 182 ? -0.433 15.721 44.743 1.00 12.59 216 ARG A N 1
ATOM 1369 C CA A ARG A 1 182 ? -1.379 14.647 45.096 0.60 13.79 216 ARG A CA 1
ATOM 1370 C CA B ARG A 1 182 ? -1.390 14.650 44.989 0.40 12.89 216 ARG A CA 1
ATOM 1371 C C . ARG A 1 182 ? -2.787 15.225 45.157 1.00 12.69 216 ARG A C 1
ATOM 1372 O O . ARG A 1 182 ? -2.985 16.329 45.649 1.00 12.14 216 ARG A O 1
ATOM 1387 N N . ASN A 1 183 ? -3.784 14.488 44.699 1.00 12.68 217 ASN A N 1
ATOM 1388 C CA . ASN A 1 183 ? -5.151 14.924 44.838 1.00 12.56 217 ASN A CA 1
ATOM 1389 C C . ASN A 1 183 ? -5.558 14.889 46.299 1.00 13.80 217 ASN A C 1
ATOM 1390 O O . ASN A 1 183 ? -5.440 13.831 46.960 1.00 15.33 217 ASN A O 1
ATOM 1395 N N . ALA A 1 184 ? -6.014 16.022 46.802 1.00 13.47 218 ALA A N 1
ATOM 1396 C CA . ALA A 1 184 ? -6.424 16.115 48.215 1.00 13.70 218 ALA A CA 1
ATOM 1397 C C . ALA A 1 184 ? -7.663 15.249 48.455 1.00 14.46 218 ALA A C 1
ATOM 1398 O O . ALA A 1 184 ? -7.854 14.720 49.529 1.00 16.17 218 ALA A O 1
ATOM 1400 N N . MET A 1 185 ? -8.489 15.104 47.428 1.00 14.88 219 MET A N 1
ATOM 1401 C CA . MET A 1 185 ? -9.640 14.221 47.471 1.00 15.52 219 MET A CA 1
ATOM 1402 C C . MET A 1 185 ? -9.271 12.783 47.058 1.00 16.31 219 MET A C 1
ATOM 1403 O O . MET A 1 185 ? -8.722 12.575 45.978 1.00 15.77 219 MET A O 1
ATOM 1408 N N . GLN A 1 186 ? -9.619 11.818 47.931 1.00 18.03 220 GLN A N 1
ATOM 1409 C CA . GLN A 1 186 ? -9.364 10.402 47.709 1.00 18.84 220 GLN A CA 1
ATOM 1410 C C . GLN A 1 186 ? -10.576 9.599 48.091 1.00 20.81 220 GLN A C 1
ATOM 1411 O O . GLN A 1 186 ? -11.339 10.024 48.952 1.00 22.87 220 GLN A O 1
ATOM 1417 N N . GLY A 1 187 ? -10.736 8.453 47.449 1.00 20.86 221 GLY A N 1
ATOM 1418 C CA . GLY A 1 187 ? -11.761 7.483 47.862 1.00 22.12 221 GLY A CA 1
ATOM 1419 C C . GLY A 1 187 ? -13.034 7.440 47.037 1.00 22.76 221 GLY A C 1
ATOM 1420 O O . GLY A 1 187 ? -13.954 6.687 47.348 1.00 22.38 221 GLY A O 1
ATOM 1421 N N . PHE A 1 188 ? -13.111 8.227 45.970 1.00 20.66 222 PHE A N 1
ATOM 1422 C CA . PHE A 1 188 ? -14.222 8.164 45.057 1.00 20.93 222 PHE A CA 1
ATOM 1423 C C . PHE A 1 188 ? -13.747 8.570 43.667 1.00 20.11 222 PHE A C 1
ATOM 1424 O O . PHE A 1 188 ? -12.717 9.252 43.522 1.00 18.91 222 PHE A O 1
ATOM 1432 N N . ASP A 1 189 ? -14.527 8.190 42.663 1.00 20.10 223 ASP A N 1
ATOM 1433 C CA . ASP A 1 189 ? -14.284 8.560 41.272 1.00 20.45 223 ASP A CA 1
ATOM 1434 C C . ASP A 1 189 ? -15.196 9.694 40.837 1.00 20.12 223 ASP A C 1
ATOM 1435 O O . ASP A 1 189 ? -16.298 9.861 41.373 1.00 20.20 223 ASP A O 1
ATOM 1440 N N . HIS A 1 190 ? -14.736 10.420 39.815 1.00 19.58 224 HIS A N 1
ATOM 1441 C CA . HIS A 1 190 ? -15.487 11.460 39.153 1.00 20.18 224 HIS A CA 1
ATOM 1442 C C . HIS A 1 190 ? -15.700 12.620 40.069 1.00 19.97 224 HIS A C 1
ATOM 1443 O O . HIS A 1 190 ? -14.849 12.876 40.939 1.00 17.94 224 HIS A O 1
ATOM 1450 N N . TYR A 1 191 ? -16.733 13.401 39.816 1.00 21.33 225 TYR A N 1
ATOM 1451 C CA . TYR A 1 191 ? -16.982 14.617 40.585 1.00 22.25 225 TYR A CA 1
ATOM 1452 C C . TYR A 1 191 ? -18.003 14.343 41.669 1.00 23.71 225 TYR A C 1
ATOM 1453 O O . TYR A 1 191 ? -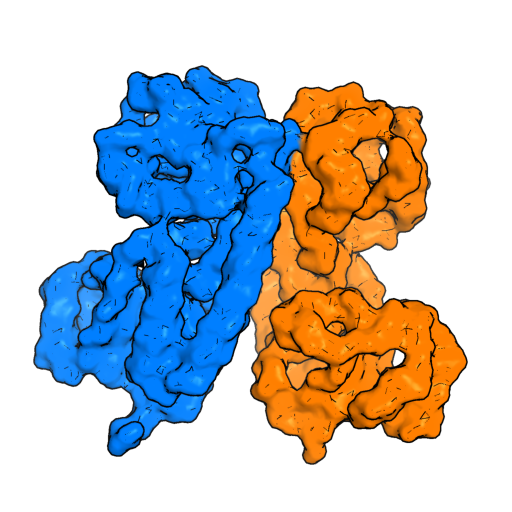18.940 13.566 41.455 1.00 24.44 225 TYR A O 1
ATOM 1462 N N . LYS A 1 192 ? -17.866 14.966 42.835 1.00 22.49 226 LYS A N 1
ATOM 1463 C CA . LYS A 1 192 ? -18.875 14.868 43.878 1.00 25.03 226 LYS A CA 1
ATOM 1464 C C . LYS A 1 192 ? -18.963 16.204 44.628 1.00 22.93 226 LYS A C 1
ATOM 1465 O O . LYS A 1 192 ? -17.939 16.913 44.731 1.00 21.19 226 LYS A O 1
ATOM 1471 N N . PRO A 1 193 ? -20.173 16.584 45.105 1.00 23.44 227 PRO A N 1
ATOM 1472 C CA . PRO A 1 193 ? -20.302 17.760 45.975 1.00 23.91 227 PRO A CA 1
ATOM 1473 C C . PRO A 1 193 ? -19.480 17.608 47.234 1.00 23.00 227 PRO A C 1
ATOM 1474 O O . PRO A 1 193 ? -19.521 16.549 47.889 1.00 23.41 227 PRO A O 1
ATOM 1478 N N . LEU A 1 194 ? -18.735 18.655 47.562 1.00 22.36 228 LEU A N 1
ATOM 1479 C CA . LEU A 1 194 ? -17.828 18.660 48.682 1.00 22.37 228 LEU A CA 1
ATOM 1480 C C . LEU A 1 194 ? -18.537 19.006 49.968 1.00 24.84 228 LEU A 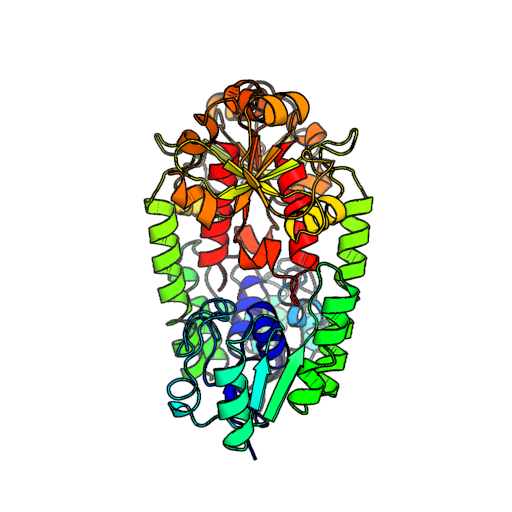C 1
ATOM 1481 O O . LEU A 1 194 ? -19.105 20.071 50.080 1.00 24.45 228 LEU A O 1
ATOM 1486 N N . THR A 1 195 ? -18.455 18.118 50.942 1.00 28.03 229 THR A N 1
ATOM 1487 C CA . THR A 1 195 ? -19.013 18.382 52.255 1.00 32.08 229 THR A CA 1
ATOM 1488 C C . THR A 1 195 ? -17.890 18.974 53.096 1.00 34.72 229 THR A C 1
ATOM 1489 O O . THR A 1 195 ? -16.709 18.658 52.865 1.00 33.42 229 THR A O 1
ATOM 1493 N N . THR A 1 196 ? -18.245 19.813 54.072 1.00 37.48 230 THR A N 1
ATOM 1494 C CA . THR A 1 196 ? -17.228 20.478 54.903 1.00 38.43 230 THR A CA 1
ATOM 1495 C C . THR A 1 196 ? -16.392 19.444 55.652 1.00 38.08 230 THR A C 1
ATOM 1496 O O . THR A 1 196 ? -15.221 19.666 55.892 1.00 38.38 230 THR A O 1
ATOM 1500 N N . GLU A 1 197 ? -16.998 18.307 55.973 1.00 40.26 231 GLU A N 1
ATOM 1501 C CA . GLU A 1 197 ? -16.294 17.153 56.547 1.00 42.27 231 GLU A CA 1
ATOM 1502 C C . GLU A 1 197 ? -15.247 16.566 55.608 1.00 38.12 231 GLU A C 1
ATOM 1503 O O . GLU A 1 197 ? -14.092 16.350 56.009 1.00 36.05 231 GLU A O 1
ATOM 1509 N N . ALA A 1 198 ? -15.668 16.259 54.378 1.00 33.92 232 ALA A N 1
ATOM 1510 C CA . ALA A 1 198 ? -14.747 15.749 53.356 1.00 31.26 232 ALA A CA 1
ATOM 1511 C C . ALA A 1 198 ? -13.610 16.746 53.169 1.00 27.08 232 ALA A C 1
ATOM 1512 O O . ALA A 1 198 ? -12.464 16.343 52.985 1.00 26.98 232 ALA A O 1
ATOM 1514 N N . LEU A 1 199 ? -13.963 18.025 53.183 1.00 24.67 233 LEU A N 1
ATOM 1515 C CA . LEU A 1 199 ? -12.986 19.117 52.969 1.00 24.28 233 LEU A CA 1
ATOM 1516 C C . LEU A 1 199 ? -11.968 19.185 54.116 1.00 26.08 233 LEU A C 1
ATOM 1517 O O . LEU A 1 199 ? -10.779 19.244 53.882 1.00 25.30 233 LEU A O 1
ATOM 1522 N N . ALA A 1 200 ? -12.433 19.141 55.364 1.00 27.60 234 ALA A N 1
ATOM 1523 C CA . ALA A 1 200 ? -11.504 19.183 56.491 1.00 29.32 234 ALA A CA 1
ATOM 1524 C C . ALA A 1 200 ? -10.512 18.005 56.406 1.00 28.48 234 ALA A C 1
ATOM 1525 O O . ALA A 1 200 ? -9.280 18.191 56.523 1.00 29.33 234 ALA A O 1
ATOM 1527 N N . ALA A 1 201 ? -11.026 16.814 56.127 1.00 27.34 235 ALA A N 1
ATOM 1528 C CA . ALA A 1 201 ? -10.182 15.611 55.949 1.00 27.04 235 ALA A CA 1
ATOM 1529 C C . ALA A 1 201 ? -9.194 15.741 54.785 1.00 26.57 235 ALA A C 1
ATOM 1530 O O . ALA A 1 201 ? -8.069 15.231 54.840 1.00 27.47 235 ALA A O 1
ATOM 1532 N N . ALA A 1 202 ? -9.660 16.368 53.709 1.00 23.33 236 ALA A N 1
ATOM 1533 C CA . ALA A 1 202 ? -8.851 16.482 52.502 1.00 20.82 236 ALA A CA 1
ATOM 1534 C C . ALA A 1 202 ? -7.657 17.406 52.724 1.00 18.67 236 ALA A C 1
ATOM 1535 O O . ALA A 1 202 ? -6.601 17.236 52.076 1.00 17.79 236 ALA A O 1
ATOM 1537 N N . ALA A 1 203 ? -7.863 18.400 53.583 1.00 18.82 237 ALA A N 1
ATOM 1538 C CA . ALA A 1 203 ? -6.777 19.317 54.056 1.00 17.90 237 ALA A CA 1
ATOM 1539 C C . ALA A 1 203 ? -5.885 19.803 52.904 1.00 16.82 237 ALA A C 1
ATOM 1540 O O . ALA A 1 203 ? -4.683 19.541 52.863 1.00 18.46 237 ALA A O 1
ATOM 1542 N N . PRO A 1 204 ? -6.508 20.426 51.908 1.00 15.00 238 PRO A N 1
ATOM 1543 C CA . PRO A 1 204 ? -5.708 20.872 50.779 1.00 13.44 238 PRO A CA 1
ATOM 1544 C C . PRO A 1 204 ? -4.696 21.942 51.138 1.00 12.88 238 PRO A C 1
ATOM 1545 O O . PRO A 1 204 ? -4.975 22.839 51.923 1.00 12.69 238 PRO A O 1
ATOM 1549 N N . ASP A 1 205 ? -3.521 21.867 50.529 1.00 12.16 239 ASP A N 1
ATOM 1550 C CA . ASP A 1 205 ? -2.487 22.885 50.566 1.00 11.92 239 ASP A CA 1
ATOM 1551 C C . ASP A 1 205 ? -2.696 23.972 49.535 1.00 11.33 239 ASP A C 1
ATOM 1552 O O . ASP A 1 205 ? -2.300 25.070 49.744 1.00 11.28 239 ASP A O 1
ATOM 1557 N N . VAL A 1 206 ? -3.344 23.644 48.418 1.00 10.95 240 VAL A N 1
ATOM 1558 C CA . VAL A 1 206 ? -3.641 24.614 47.350 1.00 10.95 240 VAL A CA 1
ATOM 1559 C C . VAL A 1 206 ? -5.012 24.302 46.820 1.00 10.50 240 VAL A C 1
ATOM 1560 O O . VAL A 1 206 ? -5.392 23.119 46.723 1.00 10.50 240 VAL A O 1
ATOM 1564 N N . VAL A 1 207 ? -5.792 25.317 46.522 1.00 10.81 241 VAL A N 1
ATOM 1565 C CA . VAL A 1 207 ? -7.015 25.141 45.771 1.00 11.21 241 VAL A CA 1
ATOM 1566 C C . VAL A 1 207 ? -6.757 25.531 44.322 1.00 10.70 241 VAL A C 1
ATOM 1567 O O . VAL A 1 207 ? -6.343 26.648 44.025 1.00 10.40 241 VAL A O 1
ATOM 1571 N N . LEU A 1 208 ? -7.056 24.603 43.424 1.00 10.25 242 LEU A N 1
ATOM 1572 C CA . LEU A 1 208 ? -6.929 24.753 41.996 1.00 10.40 242 LEU A CA 1
ATOM 1573 C C . LEU A 1 208 ? -8.339 24.867 41.441 1.00 10.71 242 LEU A C 1
ATOM 1574 O O . LEU A 1 208 ? -9.239 24.134 41.825 1.00 10.88 242 LEU A O 1
ATOM 1579 N N . ILE A 1 209 ? -8.506 25.794 40.533 1.00 11.01 243 ILE A N 1
ATOM 1580 C CA . ILE A 1 209 ? -9.818 26.071 39.930 1.00 11.74 243 ILE A CA 1
ATOM 1581 C C . ILE A 1 209 ? -9.600 26.574 38.517 1.00 12.19 243 ILE A C 1
ATOM 1582 O O . ILE A 1 209 ? -8.582 27.209 38.198 1.00 11.87 243 ILE A O 1
ATOM 1587 N N . SER A 1 210 ? -10.554 26.335 37.631 1.00 12.29 244 SER A N 1
ATOM 1588 C CA . SER A 1 210 ? -10.445 26.939 36.325 1.00 12.68 244 SER A CA 1
ATOM 1589 C C . SER A 1 210 ? -10.763 28.447 36.398 1.00 12.74 244 SER A C 1
ATOM 1590 O O . SER A 1 210 ? -11.458 28.907 37.303 1.00 12.89 244 SER A O 1
ATOM 1593 N N . ASP A 1 211 ? -10.274 29.161 35.388 1.00 13.27 245 ASP A N 1
ATOM 1594 C CA . ASP A 1 211 ? -10.624 30.574 35.236 1.00 13.61 245 ASP A CA 1
ATOM 1595 C C . ASP A 1 211 ? -12.124 30.740 35.256 1.00 14.06 245 ASP A C 1
ATOM 1596 O O . ASP A 1 211 ? -12.639 31.666 35.947 1.00 14.34 245 ASP A O 1
ATOM 1601 N N . GLU A 1 212 ? -12.827 29.862 34.542 1.00 14.86 246 GLU A N 1
ATOM 1602 C CA . GLU A 1 212 ? -14.279 29.934 34.461 1.00 15.87 246 GLU A CA 1
ATOM 1603 C C . GLU A 1 212 ? -14.948 29.714 35.810 1.00 16.17 246 GLU A C 1
ATOM 1604 O O . GLU A 1 212 ? -15.877 30.442 36.195 1.00 16.31 246 GLU A O 1
ATOM 1610 N N . GLY A 1 213 ? -14.471 28.720 36.562 1.00 15.38 247 GLY A N 1
ATOM 1611 C CA . GLY A 1 213 ? -15.008 28.456 37.888 1.00 14.76 247 GLY A CA 1
ATOM 1612 C C . GLY A 1 213 ? -14.739 29.581 38.846 1.00 14.55 247 GLY A C 1
ATOM 1613 O O . GLY A 1 213 ? -15.564 29.873 39.719 1.00 14.06 247 GLY A O 1
ATOM 1614 N N . LEU A 1 214 ? -13.554 30.198 38.753 1.00 14.45 248 LEU A N 1
ATOM 1615 C CA . LEU A 1 214 ? -13.205 31.324 39.607 1.00 14.54 248 LEU A CA 1
ATOM 1616 C C . LEU A 1 214 ? -14.136 32.513 39.332 1.00 15.00 248 LEU A C 1
ATOM 1617 O O . LEU A 1 214 ? -14.614 33.126 40.286 1.00 14.68 248 LEU A O 1
ATOM 1622 N N . ALA A 1 215 ? -14.383 32.775 38.036 1.00 15.16 249 ALA A N 1
ATOM 1623 C CA . ALA A 1 215 ? -15.305 33.844 37.650 1.00 15.98 249 ALA A CA 1
ATOM 1624 C C . ALA A 1 215 ? -16.680 33.530 38.168 1.00 16.41 249 ALA A C 1
ATOM 1625 O O . ALA A 1 215 ? -17.342 34.413 38.692 1.00 17.93 249 ALA A O 1
ATOM 1627 N N . ALA A 1 216 ? -17.125 32.286 38.010 1.00 16.67 250 ALA A N 1
ATOM 1628 C CA . ALA A 1 216 ? -18.503 31.941 38.419 1.00 17.25 250 ALA A CA 1
ATOM 1629 C C . ALA A 1 216 ? -18.751 32.155 39.907 1.00 17.89 250 ALA A C 1
ATOM 1630 O O . ALA A 1 216 ? -19.844 32.551 40.304 1.00 19.00 250 ALA A O 1
ATOM 1632 N N . VAL A 1 217 ? -17.781 31.849 40.764 1.00 16.72 251 VAL A N 1
ATOM 1633 C CA . VAL A 1 217 ? -17.945 31.979 42.217 1.00 16.90 251 VAL A CA 1
ATOM 1634 C C . VAL A 1 217 ? -17.760 33.417 42.672 1.00 16.29 251 VAL A C 1
ATOM 1635 O O . VAL A 1 217 ? -18.101 33.776 43.795 1.00 17.86 251 VAL A O 1
ATOM 1639 N N . GLY A 1 218 ? -17.221 34.268 41.810 1.00 16.14 252 GLY A N 1
ATOM 1640 C CA . GLY A 1 218 ? -17.059 35.674 42.162 1.00 16.02 252 GLY A CA 1
ATOM 1641 C C . GLY A 1 218 ? -15.664 36.180 42.450 1.00 16.05 252 GLY A C 1
ATOM 1642 O O . GLY A 1 218 ? -15.496 37.290 42.956 1.00 17.65 252 GLY A O 1
ATOM 1643 N N . GLY A 1 219 ? -14.662 35.339 42.167 1.00 15.97 253 GLY A N 1
ATOM 1644 C CA . GLY A 1 219 ? -13.278 35.723 42.423 1.00 15.46 253 GLY A CA 1
ATOM 1645 C C . GLY A 1 219 ? -12.606 35.071 43.622 1.00 14.95 253 GLY A C 1
ATOM 1646 O O . GLY A 1 219 ? -13.179 34.240 44.289 1.00 14.96 253 GLY A O 1
ATOM 1647 N N . HIS A 1 220 ? -11.381 35.488 43.892 1.00 14.91 254 HIS A N 1
ATOM 1648 C CA . HIS A 1 220 ? -10.539 34.820 44.879 1.00 15.01 254 HIS A CA 1
ATOM 1649 C C . HIS A 1 220 ? -11.093 34.890 46.297 1.00 16.10 254 HIS A C 1
ATOM 1650 O O . HIS A 1 220 ? -11.177 33.883 46.988 1.00 15.12 254 HIS A O 1
ATOM 1657 N N . ALA A 1 221 ? -11.502 36.086 46.698 1.00 16.98 255 ALA A N 1
ATOM 1658 C CA . ALA A 1 221 ? -12.014 36.278 48.086 1.00 18.56 255 ALA A CA 1
ATOM 1659 C C . ALA A 1 221 ? -13.311 35.463 48.265 1.00 18.66 255 ALA A C 1
ATOM 1660 O O . ALA A 1 221 ? -13.508 34.766 49.267 1.00 19.36 255 ALA A O 1
ATOM 1662 N N . ALA A 1 222 ? -14.169 35.510 47.257 1.00 18.70 256 ALA A N 1
ATOM 1663 C CA . ALA A 1 222 ? -15.385 34.709 47.269 1.00 18.01 256 ALA A CA 1
ATOM 1664 C C . ALA A 1 222 ? -15.144 33.211 47.395 1.00 18.22 256 ALA A C 1
ATOM 1665 O O . ALA A 1 222 ? -15.792 32.497 48.157 1.00 18.78 256 ALA A O 1
ATOM 1667 N N . LEU A 1 223 ? -14.178 32.728 46.629 1.00 16.79 257 LEU A N 1
ATOM 1668 C CA . LEU A 1 223 ? -13.821 31.341 46.698 1.00 16.16 257 LEU A CA 1
ATOM 1669 C C . LEU A 1 223 ? -13.344 30.978 48.114 1.00 15.65 257 LEU A C 1
ATOM 1670 O O . LEU A 1 223 ? -13.668 29.894 48.619 1.00 16.70 257 LEU A O 1
ATOM 1675 N N . LEU A 1 224 ? -12.489 31.809 48.686 1.00 15.77 258 LEU A N 1
ATOM 1676 C CA . LEU A 1 224 ? -11.862 31.497 49.995 1.00 15.89 258 LEU A CA 1
ATOM 1677 C C . LEU A 1 224 ? -12.857 31.623 51.148 1.00 17.78 258 LEU A C 1
ATOM 1678 O O . LEU A 1 224 ? -12.664 31.036 52.216 1.00 17.60 258 LEU A O 1
ATOM 1683 N N . ALA A 1 225 ? -13.935 32.347 50.905 1.00 18.44 259 ALA A N 1
ATOM 1684 C CA . ALA A 1 225 ? -15.029 32.464 51.869 1.00 20.70 259 ALA A CA 1
ATOM 1685 C C . ALA A 1 225 ? -16.070 31.345 51.771 1.00 21.86 259 ALA A C 1
ATOM 1686 O O . ALA A 1 225 ? -16.953 31.249 52.630 1.00 24.58 259 ALA A O 1
ATOM 1688 N N . THR A 1 226 ? -15.997 30.524 50.737 1.00 22.73 260 THR A N 1
ATOM 1689 C CA . THR A 1 226 ? -16.801 29.287 50.641 1.00 23.24 260 THR A CA 1
ATOM 1690 C C . THR A 1 226 ? -16.744 28.548 52.001 1.00 22.34 260 THR A C 1
ATOM 1691 O O . THR A 1 226 ? -15.656 28.415 52.598 1.00 19.99 260 THR A O 1
ATOM 1695 N N . PRO A 1 227 ? -17.898 28.088 52.523 1.00 22.95 261 PRO A N 1
ATOM 1696 C CA . PRO A 1 227 ? -17.871 27.455 53.846 1.00 22.11 261 PRO A CA 1
ATOM 1697 C C . PRO A 1 227 ? -16.854 26.354 53.922 1.00 21.02 261 PRO A C 1
ATOM 1698 O O . PRO A 1 227 ? -16.795 25.490 53.046 1.00 21.23 261 PRO A O 1
ATOM 1702 N N . GLY A 1 228 ? -15.978 26.446 54.929 1.00 18.97 262 GLY A N 1
ATOM 1703 C CA . GLY A 1 228 ? -15.013 25.417 55.185 1.00 19.05 262 GLY A CA 1
ATOM 1704 C C . GLY A 1 228 ? -13.647 25.714 54.591 1.00 17.57 262 GLY A C 1
ATOM 1705 O O . GLY A 1 228 ? -12.683 25.114 55.042 1.00 18.08 262 GLY A O 1
ATOM 1706 N N . PHE A 1 229 ? -13.564 26.582 53.581 1.00 17.33 263 PHE A N 1
ATOM 1707 C CA . PHE A 1 229 ? -12.278 26.776 52.878 1.00 17.36 263 PHE A CA 1
ATOM 1708 C C . PHE A 1 229 ? -11.286 27.522 53.706 1.00 17.14 263 PHE A C 1
ATOM 1709 O O . PHE A 1 229 ? -10.124 27.214 53.586 1.00 16.70 263 PHE A O 1
ATOM 1717 N N . GLY A 1 230 ? -11.730 28.478 54.522 1.00 16.43 264 GLY A N 1
ATOM 1718 C CA . GLY A 1 230 ? -10.797 29.229 55.385 1.00 15.95 264 GLY A CA 1
ATOM 1719 C C . GLY A 1 230 ? -9.989 28.367 56.314 1.00 15.54 264 GLY A C 1
ATOM 1720 O O . GLY A 1 230 ? -8.781 28.592 56.450 1.00 14.89 264 GLY A O 1
ATOM 1721 N N . ALA A 1 231 ? -10.629 27.366 56.909 1.00 14.86 265 ALA A N 1
ATOM 1722 C CA . ALA A 1 231 ? -10.006 26.530 57.893 1.00 16.28 265 ALA A CA 1
ATOM 1723 C C . ALA A 1 231 ? -9.377 25.317 57.251 1.00 16.23 265 ALA A C 1
ATOM 1724 O O . ALA A 1 231 ? -9.629 24.179 57.660 1.00 18.20 265 ALA A O 1
ATOM 1726 N N . THR A 1 232 ? -8.499 25.562 56.295 1.00 15.68 266 THR A N 1
ATOM 1727 C CA . THR A 1 232 ? -7.690 24.528 55.658 1.00 14.54 266 THR A CA 1
ATOM 1728 C C . THR A 1 232 ? -6.313 25.139 55.482 1.00 13.39 266 THR A C 1
ATOM 1729 O O . THR A 1 232 ? -6.139 26.357 55.560 1.00 14.13 266 THR A O 1
ATOM 1733 N N . PRO A 1 233 ? -5.311 24.319 55.168 1.00 12.70 267 PRO A N 1
ATOM 1734 C CA . PRO A 1 233 ? -4.001 24.929 54.963 1.00 12.37 267 PRO A CA 1
ATOM 1735 C C . PRO A 1 233 ? -4.000 25.957 53.838 1.00 12.26 267 PRO A C 1
ATOM 1736 O O . PRO A 1 233 ? -3.392 27.032 53.965 1.00 12.89 267 PRO A O 1
ATOM 1740 N N . ALA A 1 234 ? -4.678 25.628 52.731 1.00 12.07 268 ALA A N 1
ATOM 1741 C CA . ALA A 1 234 ? -4.799 26.523 51.594 1.00 12.37 268 ALA A CA 1
ATOM 1742 C C . ALA A 1 234 ? -5.520 27.781 52.002 1.00 12.30 268 ALA A C 1
ATOM 1743 O O . ALA A 1 234 ? -5.162 28.882 51.606 1.00 14.14 268 ALA A O 1
ATOM 1745 N N . GLY A 1 235 ? -6.576 27.652 52.808 1.00 13.17 269 GLY A N 1
ATOM 1746 C CA . GLY A 1 235 ? -7.308 28.863 53.246 1.00 13.89 269 GLY A CA 1
ATOM 1747 C C . GLY A 1 235 ? -6.534 29.791 54.146 1.00 13.84 269 GLY A C 1
ATOM 1748 O O . GLY A 1 235 ? -6.569 30.987 53.998 1.00 14.31 269 GLY A O 1
ATOM 1749 N N . ARG A 1 236 ? -5.765 29.225 55.049 1.00 13.80 270 ARG A N 1
ATOM 1750 C CA . ARG A 1 236 ? -4.951 29.968 55.974 1.00 13.47 270 ARG A CA 1
ATOM 1751 C C . ARG A 1 236 ? -3.856 30.722 55.241 1.00 13.67 270 ARG A C 1
ATOM 1752 O O . ARG A 1 236 ? -3.491 31.814 55.638 1.00 14.88 270 ARG A O 1
ATOM 1760 N N . ALA A 1 237 ? -3.322 30.107 54.175 1.00 13.16 271 ALA A N 1
ATOM 1761 C CA . ALA A 1 237 ? -2.276 30.709 53.365 1.00 13.28 271 ALA A CA 1
ATOM 1762 C C . ALA A 1 237 ? -2.846 31.473 52.159 1.00 12.87 271 ALA A C 1
ATOM 1763 O O . ALA A 1 237 ? -2.073 32.087 51.432 1.00 14.32 271 ALA A O 1
ATOM 1765 N N . ARG A 1 238 ? -4.158 31.443 5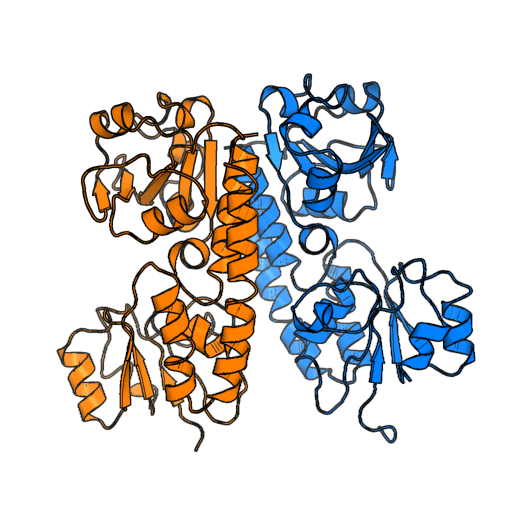1.977 1.00 12.80 272 ARG A N 1
ATOM 1766 C CA . ARG A 1 238 ? -4.841 32.063 50.864 1.00 13.03 272 ARG A CA 1
ATOM 1767 C C . ARG A 1 238 ? -4.220 31.631 49.546 1.00 13.01 272 ARG A C 1
ATOM 1768 O O . ARG A 1 238 ? -3.857 32.466 48.720 1.00 13.59 272 ARG A O 1
ATOM 1776 N N . ARG A 1 239 ? -4.085 30.310 49.382 1.00 12.83 273 ARG A N 1
ATOM 1777 C CA . ARG A 1 239 ? -3.322 29.724 48.257 1.00 13.46 273 ARG A CA 1
ATOM 1778 C C . ARG A 1 239 ? -4.222 29.129 47.168 1.00 12.80 273 ARG A C 1
ATOM 1779 O O . ARG A 1 239 ? -4.834 28.085 47.335 1.00 12.21 273 ARG A O 1
ATOM 1787 N N . VAL A 1 240 ? -4.370 29.909 46.117 1.00 12.85 274 VAL A N 1
ATOM 1788 C CA . VAL A 1 240 ? -5.254 29.630 44.997 1.00 12.31 274 VAL A CA 1
ATOM 1789 C C . VAL A 1 240 ? -4.459 29.681 43.720 1.00 11.87 274 VAL A C 1
ATOM 1790 O O . VAL A 1 240 ? -3.671 30.627 43.521 1.00 11.60 274 VAL A O 1
ATOM 1794 N N . VAL A 1 241 ? -4.699 28.711 42.824 1.00 11.04 275 VAL A N 1
ATOM 1795 C CA . VAL A 1 241 ? -4.155 28.723 41.470 1.00 11.04 275 VAL A CA 1
ATOM 1796 C C . VAL A 1 241 ? -5.304 28.579 40.486 1.00 11.04 275 VAL A C 1
ATOM 1797 O O . VAL A 1 241 ? -6.141 27.690 40.637 1.00 10.69 275 VAL A O 1
ATOM 1801 N N . SER A 1 242 ? -5.342 29.465 39.505 1.00 11.44 276 SER A N 1
ATOM 1802 C CA . SER A 1 242 ? -6.314 29.350 38.409 1.00 11.75 276 SER A CA 1
ATOM 1803 C C . SER A 1 242 ? -5.596 29.039 37.107 1.00 11.66 276 SER A C 1
ATOM 1804 O O . SER A 1 242 ? -4.442 29.440 36.930 1.00 12.11 276 SER A O 1
ATOM 1807 N N . LEU A 1 243 ? -6.294 28.352 36.205 1.00 11.27 277 LEU A N 1
ATOM 1808 C CA A LEU A 1 243 ? -5.857 28.170 34.847 0.50 11.17 277 LEU A CA 1
ATOM 1809 C CA B LEU A 1 243 ? -5.864 28.122 34.839 0.50 11.27 277 LEU A CA 1
ATOM 1810 C C . LEU A 1 243 ? -7.113 27.995 33.966 1.00 11.62 277 LEU A C 1
ATOM 1811 O O . LEU A 1 243 ? -8.138 27.496 34.412 1.00 12.34 277 LEU A O 1
ATOM 1820 N N . ASP A 1 244 ? -6.983 28.359 32.724 1.00 12.75 278 ASP A N 1
ATOM 1821 C CA . ASP A 1 244 ? -8.055 28.142 31.753 1.00 13.18 278 ASP A CA 1
ATOM 1822 C C . ASP A 1 244 ? -8.480 26.699 31.662 1.00 12.32 278 ASP A C 1
ATOM 1823 O O . ASP A 1 244 ? -7.617 25.829 31.614 1.00 11.63 278 ASP A O 1
ATOM 1828 N N . ALA A 1 245 ? -9.777 26.412 31.665 1.00 12.12 279 ALA A N 1
ATOM 1829 C CA . ALA A 1 245 ? -10.249 25.046 31.766 1.00 12.04 279 ALA A CA 1
ATOM 1830 C C . ALA A 1 245 ? -9.779 24.171 30.591 1.00 11.45 279 ALA A C 1
ATOM 1831 O O . ALA A 1 245 ? -9.362 23.029 30.816 1.00 11.37 279 ALA A O 1
ATOM 1833 N N . LEU A 1 246 ? -9.908 24.632 29.357 1.00 11.06 280 LEU A N 1
ATOM 1834 C CA . LEU A 1 246 ? -9.516 23.808 28.226 1.00 11.12 280 LEU A CA 1
ATOM 1835 C C . LEU A 1 246 ? -8.023 23.472 28.247 1.00 10.76 280 LEU A C 1
ATOM 1836 O O . LEU A 1 246 ? -7.624 22.330 28.057 1.00 10.35 280 LEU A O 1
ATOM 1841 N N . PHE A 1 247 ? -7.218 24.457 28.560 1.00 11.04 281 PHE A N 1
ATOM 1842 C CA . PHE A 1 247 ? -5.780 24.288 28.631 1.00 11.21 281 PHE A CA 1
ATOM 1843 C C . PHE A 1 247 ? -5.437 23.319 29.753 1.00 11.03 281 PHE A C 1
ATOM 1844 O O . PHE A 1 247 ? -4.649 22.399 29.566 1.00 10.59 281 PHE A O 1
ATOM 1852 N N . LEU A 1 248 ? -6.018 23.517 30.929 1.00 10.75 282 LEU A N 1
ATOM 1853 C CA . LEU A 1 248 ? -5.696 22.661 32.078 1.00 11.15 282 LEU A CA 1
ATOM 1854 C C . LEU A 1 248 ? -6.159 21.223 31.858 1.00 11.17 282 LEU A C 1
ATOM 1855 O O . LEU A 1 248 ? -5.409 20.256 32.121 1.00 10.72 282 LEU A O 1
ATOM 1860 N N . LEU A 1 249 ? -7.408 21.038 31.419 1.00 11.10 283 LEU A N 1
ATOM 1861 C CA . LEU A 1 249 ? -8.096 19.737 31.528 1.00 11.83 283 LEU A CA 1
ATOM 1862 C C . LEU A 1 249 ? -8.253 19.004 30.210 1.00 12.20 283 LEU A C 1
ATOM 1863 O O . LEU A 1 249 ? -8.727 17.856 30.219 1.00 12.33 283 LEU A O 1
ATOM 1868 N N . GLY A 1 250 ? -7.915 19.641 29.088 1.00 11.69 284 GLY A N 1
ATOM 1869 C CA . GLY A 1 250 ? -8.303 19.114 27.789 1.00 11.80 284 GLY A CA 1
ATOM 1870 C C . GLY A 1 250 ? -7.631 17.830 27.341 1.00 11.70 284 GLY A C 1
ATOM 1871 O O . GLY A 1 250 ? -8.227 17.103 26.511 1.00 12.30 284 GLY A O 1
ATOM 1872 N N . PHE A 1 251 ? -6.417 17.560 27.832 1.00 10.95 285 PHE A N 1
ATOM 1873 C CA . PHE A 1 251 ? -5.666 16.374 27.355 1.00 10.62 285 PHE A CA 1
ATOM 1874 C C . PHE A 1 251 ? -5.509 16.400 25.840 1.00 10.71 285 PHE A C 1
ATOM 1875 O O . PHE A 1 251 ? -5.981 15.510 25.124 1.00 11.41 285 PHE A O 1
ATOM 1883 N N . GLY A 1 252 ? -4.874 17.453 25.350 1.00 10.21 286 GLY A N 1
ATOM 1884 C CA . GLY A 1 252 ? -4.538 17.604 23.970 1.00 10.45 286 GLY A CA 1
ATOM 1885 C C . GLY A 1 252 ? -3.065 17.887 23.696 1.00 10.36 286 GLY A C 1
ATOM 1886 O O . GLY A 1 252 ? -2.196 17.624 24.549 1.00 10.07 286 GLY A O 1
ATOM 1887 N N . PRO A 1 253 ? -2.749 18.427 22.514 1.00 10.68 287 PRO A N 1
ATOM 1888 C CA . PRO A 1 253 ? -1.349 18.552 22.133 1.00 11.05 287 PRO A CA 1
ATOM 1889 C C . PRO A 1 253 ? -0.551 19.511 22.991 1.00 11.05 287 PRO A C 1
ATOM 1890 O O . PRO A 1 253 ? 0.654 19.592 22.862 1.00 12.19 287 PRO A O 1
ATOM 1894 N N . ARG A 1 254 ? -1.225 20.319 23.810 1.00 10.46 288 ARG A N 1
ATOM 1895 C CA . ARG A 1 254 ? -0.515 21.209 24.751 1.00 10.22 288 ARG A CA 1
ATOM 1896 C C . ARG A 1 254 ? -0.266 20.609 26.102 1.00 10.03 288 ARG A C 1
ATOM 1897 O O . ARG A 1 254 ? 0.173 21.280 27.022 1.00 10.26 288 ARG A O 1
ATOM 1905 N N . LEU A 1 255 ? -0.496 19.298 26.224 1.00 9.66 289 LEU A N 1
ATOM 1906 C CA . LEU A 1 255 ? -0.337 18.651 27.525 1.00 9.58 289 LEU A CA 1
ATOM 1907 C C . LEU A 1 255 ? 1.031 18.986 28.187 1.00 9.35 289 LEU A C 1
ATOM 1908 O O . LEU A 1 255 ? 1.085 19.284 29.351 1.00 9.01 289 LEU A O 1
ATOM 1913 N N . PRO A 1 256 ? 2.144 18.894 27.455 1.00 9.80 290 PRO A N 1
ATOM 1914 C CA . PRO A 1 256 ? 3.444 19.166 28.080 1.00 9.90 290 PRO A CA 1
ATOM 1915 C C . PRO A 1 256 ? 3.528 20.581 28.652 1.00 9.92 290 PRO A C 1
ATOM 1916 O O . PRO A 1 256 ? 3.975 20.745 29.792 1.00 9.92 290 PRO A O 1
ATOM 1920 N N . LEU A 1 257 ? 3.010 21.553 27.925 1.00 10.64 291 LEU A N 1
ATOM 1921 C CA . LEU A 1 257 ? 2.979 22.933 28.428 1.00 10.58 291 LEU A CA 1
ATOM 1922 C C . LEU A 1 257 ? 2.022 23.110 29.551 1.00 10.24 291 LEU A C 1
ATOM 1923 O O . LEU A 1 257 ? 2.311 23.819 30.509 1.00 10.60 291 LEU A O 1
ATOM 1928 N N . ALA A 1 258 ? 0.863 22.464 29.471 1.00 9.85 292 ALA A N 1
ATOM 1929 C CA . ALA A 1 258 ? -0.096 22.517 30.552 1.00 9.58 292 ALA A CA 1
ATOM 1930 C C . ALA A 1 258 ? 0.455 21.956 31.871 1.00 9.51 292 ALA A C 1
ATOM 1931 O O . ALA A 1 258 ? 0.268 22.542 32.933 1.00 9.17 292 ALA A O 1
ATOM 1933 N N . VAL A 1 259 ? 1.107 20.800 31.798 1.00 9.33 293 VAL A N 1
ATOM 1934 C CA . VAL A 1 259 ? 1.740 20.220 32.975 1.00 9.54 293 VAL A CA 1
ATOM 1935 C C . VAL A 1 259 ? 2.898 21.134 33.481 1.00 9.98 293 VAL A C 1
ATOM 1936 O O . VAL A 1 259 ? 2.970 21.394 34.664 1.00 10.10 293 VAL A O 1
ATOM 1940 N N . THR A 1 260 ? 3.733 21.676 32.601 1.00 10.87 294 THR A N 1
ATOM 1941 C CA . THR A 1 260 ? 4.784 22.573 33.026 1.00 11.76 294 THR A CA 1
ATOM 1942 C C . THR A 1 260 ? 4.178 23.796 33.714 1.00 11.45 294 THR A C 1
ATOM 1943 O O . THR A 1 260 ? 4.699 24.279 34.728 1.00 11.46 294 THR A O 1
ATOM 1947 N N . THR A 1 261 ? 3.082 24.314 33.183 1.00 10.82 295 THR A N 1
ATOM 1948 C CA . THR A 1 261 ? 2.461 25.495 33.700 1.00 10.68 295 THR A CA 1
ATOM 1949 C C . THR A 1 261 ? 1.809 25.261 35.024 1.00 10.60 295 THR A C 1
ATOM 1950 O O . THR A 1 261 ? 1.992 26.062 35.983 1.00 11.22 295 THR A O 1
ATOM 1954 N N . LEU A 1 262 ? 1.088 24.144 35.147 1.00 9.70 296 LEU A N 1
ATOM 1955 C CA . LEU A 1 262 ? 0.540 23.805 36.455 1.00 9.91 296 LEU A CA 1
ATOM 1956 C C . LEU A 1 262 ? 1.646 23.637 37.534 1.00 9.92 296 LEU A C 1
ATOM 1957 O O . LEU A 1 262 ? 1.540 24.121 38.640 1.00 9.36 296 LEU A O 1
ATOM 1962 N N . HIS A 1 263 ? 2.716 22.946 37.173 1.00 10.18 297 HIS A N 1
ATOM 1963 C CA . HIS A 1 263 ? 3.824 22.737 38.103 1.00 10.48 297 HIS A CA 1
ATOM 1964 C C . HIS A 1 263 ? 4.466 24.106 38.494 1.00 10.19 297 HIS A C 1
ATOM 1965 O O . HIS A 1 263 ? 4.737 24.343 39.660 1.00 9.98 297 HIS A O 1
ATOM 1972 N N . ARG A 1 264 ? 4.615 25.020 37.538 1.00 10.23 298 ARG A N 1
ATOM 1973 C CA . ARG A 1 264 ? 5.168 26.337 37.849 1.00 10.42 298 ARG A CA 1
ATOM 1974 C C . ARG A 1 264 ? 4.246 27.043 38.820 1.00 10.06 298 ARG A C 1
ATOM 1975 O O . ARG A 1 264 ? 4.694 27.616 39.807 1.00 9.67 298 ARG A O 1
ATOM 1983 N N . ARG A 1 265 ? 2.960 27.035 38.519 1.00 10.02 299 ARG A N 1
ATOM 1984 C CA . ARG A 1 265 ? 1.996 27.746 39.356 1.00 10.46 299 ARG A CA 1
ATOM 1985 C C . ARG A 1 265 ? 1.866 27.209 40.774 1.00 10.43 299 ARG A C 1
ATOM 1986 O O . ARG A 1 265 ? 1.809 27.947 41.784 1.00 10.50 299 ARG A O 1
ATOM 1994 N N . LEU A 1 266 ? 1.925 25.898 40.873 1.00 10.09 300 LEU A N 1
ATOM 1995 C CA . LEU A 1 266 ? 1.854 25.280 42.198 1.00 10.06 300 LEU A CA 1
ATOM 1996 C C . LEU A 1 266 ? 3.158 25.604 42.948 1.00 10.09 300 LEU A C 1
ATOM 1997 O O . LEU A 1 266 ? 3.125 25.865 44.167 1.00 10.43 300 LEU A O 1
ATOM 2002 N N . SER A 1 267 ? 4.278 25.587 42.235 1.00 10.04 301 SER A N 1
ATOM 2003 C CA . SER A 1 267 ? 5.585 25.866 42.814 1.00 10.24 301 SER A CA 1
ATOM 2004 C C . SER A 1 267 ? 5.688 27.305 43.330 1.00 9.93 301 SER A C 1
ATOM 2005 O O . SER A 1 267 ? 6.231 27.576 44.433 1.00 10.49 301 SER A O 1
ATOM 2008 N N . ASP A 1 268 ? 5.171 28.258 42.539 1.00 9.89 302 ASP A N 1
ATOM 2009 C CA . ASP A 1 268 ? 5.132 29.640 42.978 1.00 10.13 302 ASP A CA 1
ATOM 2010 C C . ASP A 1 268 ? 4.239 29.742 44.208 1.00 9.98 302 ASP A C 1
ATOM 2011 O O . ASP A 1 268 ? 4.570 30.430 45.206 1.00 10.62 302 ASP A O 1
ATOM 2016 N N . ALA A 1 269 ? 3.075 29.083 44.155 1.00 9.90 303 ALA A N 1
ATOM 2017 C CA . ALA A 1 269 ? 2.130 29.177 45.237 1.00 9.74 303 ALA A CA 1
ATOM 2018 C C . ALA A 1 269 ? 2.685 28.646 46.561 1.00 9.92 303 ALA A C 1
ATOM 2019 O O . ALA A 1 269 ? 2.327 29.178 47.612 1.00 10.86 303 ALA A O 1
ATOM 2021 N N . LEU A 1 270 ? 3.555 27.654 46.463 1.00 10.54 304 LEU A N 1
ATOM 2022 C CA . LEU A 1 270 ? 4.179 27.042 47.623 1.00 11.03 304 LEU A CA 1
ATOM 2023 C C . LEU A 1 270 ? 5.637 27.445 47.826 1.00 12.06 304 LEU A C 1
ATOM 2024 O O . LEU A 1 270 ? 6.460 26.690 48.361 1.00 13.64 304 LEU A O 1
ATOM 2029 N N . ALA A 1 271 ? 5.963 28.656 47.407 1.00 11.98 305 ALA A N 1
ATOM 2030 C CA . ALA A 1 271 ? 7.314 29.151 47.492 1.00 12.81 305 ALA A CA 1
ATOM 2031 C C . ALA A 1 271 ? 7.820 29.030 48.941 1.00 13.86 305 ALA A C 1
ATOM 2032 O O . ALA A 1 271 ? 7.035 29.382 49.884 1.00 13.63 305 ALA A O 1
ATOM 2035 N N . GLY B 1 4 ? 11.481 33.262 -6.225 1.00 54.12 38 GLY B N 1
ATOM 2036 C CA . GLY B 1 4 ? 12.562 33.122 -5.211 1.00 52.03 38 GLY B CA 1
ATOM 2037 C C . GLY B 1 4 ? 12.073 32.979 -3.781 1.00 48.78 38 GLY B C 1
ATOM 2038 O O . GLY B 1 4 ? 11.454 33.893 -3.228 1.00 52.39 38 GLY B O 1
ATOM 2039 N N . SER B 1 5 ? 12.333 31.821 -3.181 1.00 43.66 39 SER B N 1
ATOM 2040 C CA . SER B 1 5 ? 12.272 31.702 -1.724 1.00 39.15 39 SER B CA 1
ATOM 2041 C C . SER B 1 5 ? 13.534 32.382 -1.174 1.00 35.01 39 SER B C 1
ATOM 2042 O O . SER B 1 5 ? 14.661 32.112 -1.637 1.00 36.73 39 SER B O 1
ATOM 2045 N N . LYS B 1 6 ? 13.348 33.275 -0.218 1.00 29.34 40 LYS B N 1
ATOM 2046 C CA . LYS B 1 6 ? 14.457 33.982 0.386 1.00 27.77 40 LYS B CA 1
ATOM 2047 C C . LYS B 1 6 ? 14.884 33.257 1.661 1.00 22.37 40 LYS B C 1
ATOM 2048 O O . LYS B 1 6 ? 14.046 32.898 2.504 1.00 21.85 40 LYS B O 1
ATOM 2054 N N . ARG B 1 7 ? 16.186 33.023 1.779 1.00 18.89 41 ARG B N 1
ATOM 2055 C CA . ARG B 1 7 ? 16.750 32.449 2.993 1.00 17.05 41 ARG B CA 1
ATOM 2056 C C . ARG B 1 7 ? 16.876 33.593 4.001 1.00 16.65 41 ARG B C 1
ATOM 2057 O O . ARG B 1 7 ? 17.500 34.586 3.715 1.00 15.80 41 ARG B O 1
ATOM 2065 N N . VAL B 1 8 ? 16.304 33.431 5.193 1.00 15.84 42 VAL B N 1
ATOM 2066 C CA . VAL B 1 8 ? 16.299 34.550 6.157 1.00 15.72 42 VAL B CA 1
ATOM 2067 C C . VAL B 1 8 ? 16.983 34.166 7.455 1.00 14.62 42 VAL B C 1
ATOM 2068 O O . VAL B 1 8 ? 16.748 33.078 7.973 1.00 14.29 42 VAL B O 1
ATOM 2072 N N . ILE B 1 9 ? 17.806 35.079 7.989 1.00 13.85 43 ILE B N 1
ATOM 2073 C CA . ILE B 1 9 ? 18.305 34.961 9.341 1.00 13.45 43 ILE B CA 1
ATOM 2074 C C . ILE B 1 9 ? 17.634 36.034 10.172 1.00 13.23 43 ILE B C 1
ATOM 2075 O O . ILE B 1 9 ? 17.435 37.140 9.672 1.00 13.86 43 ILE B O 1
ATOM 2080 N N . VAL B 1 10 ? 17.239 35.653 11.392 1.00 13.09 44 VAL B N 1
ATOM 2081 C CA A VAL B 1 10 ? 16.576 36.605 12.293 0.50 12.71 44 VAL B CA 1
ATOM 2082 C CA B VAL B 1 10 ? 16.585 36.594 12.290 0.50 12.78 44 VAL B CA 1
ATOM 2083 C C . VAL B 1 10 ? 17.429 36.788 13.549 1.00 12.62 44 VAL B C 1
ATOM 2084 O O . VAL B 1 10 ? 17.842 35.855 14.159 1.00 12.21 44 VAL B O 1
ATOM 2091 N N . ILE B 1 11 ? 17.666 38.042 13.925 1.00 12.64 45 ILE B N 1
ATOM 2092 C CA . ILE B 1 11 ? 18.414 38.408 15.115 1.00 13.07 45 ILE B CA 1
ATOM 2093 C C . ILE B 1 11 ? 17.454 39.153 16.037 1.00 12.87 45 ILE B C 1
ATOM 2094 O O . ILE B 1 11 ? 17.096 40.332 15.787 1.00 13.32 45 ILE B O 1
ATOM 2099 N N . GLY B 1 12 ? 17.077 38.497 17.135 1.00 13.00 46 GLY B N 1
ATOM 2100 C CA . GLY B 1 12 ? 16.142 39.083 18.083 1.00 13.32 46 GLY B CA 1
ATOM 2101 C C . GLY B 1 12 ? 14.911 38.226 18.243 1.00 13.23 46 GLY B C 1
ATOM 2102 O O . GLY B 1 12 ? 14.145 37.971 17.292 1.00 12.69 46 GLY B O 1
ATOM 2103 N N . GLY B 1 13 ? 14.713 37.760 19.466 1.00 12.86 47 GLY B N 1
ATOM 2104 C CA . GLY B 1 13 ? 13.674 36.769 19.716 1.00 13.07 47 GLY B CA 1
ATOM 2105 C C . GLY B 1 13 ? 12.253 37.156 19.361 1.00 13.05 47 GLY B C 1
ATOM 2106 O O . GLY B 1 13 ? 11.474 36.339 18.891 1.00 12.08 47 GLY B O 1
ATOM 2107 N N . ALA B 1 14 ? 11.876 38.408 19.626 1.00 13.63 48 ALA B N 1
ATOM 2108 C CA . ALA B 1 14 ? 10.569 38.906 19.233 1.00 13.61 48 ALA B CA 1
ATOM 2109 C C . ALA B 1 14 ? 10.416 39.015 17.732 1.00 13.67 48 ALA B C 1
ATOM 2110 O O . ALA B 1 14 ? 9.320 38.811 17.213 1.00 14.11 48 ALA B O 1
ATOM 2112 N N . LEU B 1 15 ? 11.485 39.372 17.018 1.00 13.44 49 LEU B N 1
ATOM 2113 C CA . LEU B 1 15 ? 11.421 39.347 15.578 1.00 13.80 49 LEU B CA 1
ATOM 2114 C C . LEU B 1 15 ? 11.210 37.919 15.028 1.00 13.49 49 LEU B C 1
ATOM 2115 O O . LEU B 1 15 ? 10.441 37.705 14.072 1.00 13.48 49 LEU B O 1
ATOM 2120 N N . ALA B 1 16 ? 11.888 36.930 15.623 1.00 13.33 50 ALA B N 1
ATOM 2121 C CA . ALA B 1 16 ? 11.665 35.546 15.196 1.00 13.09 50 ALA B CA 1
ATOM 2122 C C . ALA B 1 16 ? 10.241 35.111 15.456 1.00 12.93 50 ALA B C 1
ATOM 2123 O O . ALA B 1 16 ? 9.605 34.451 14.610 1.00 13.72 50 ALA B O 1
ATOM 2125 N N . GLU B 1 17 ? 9.740 35.426 16.643 1.00 12.34 51 GLU B N 1
ATOM 2126 C CA . GLU B 1 17 ? 8.357 35.118 16.916 1.00 12.21 51 GLU B CA 1
ATOM 2127 C C . GLU B 1 17 ? 7.465 35.741 15.886 1.00 13.11 51 GLU B C 1
ATOM 2128 O O . GLU B 1 17 ? 6.547 35.104 15.379 1.00 12.29 51 GLU B O 1
ATOM 2134 N N . THR B 1 18 ? 7.708 37.016 15.576 1.00 13.30 52 THR B N 1
ATOM 2135 C CA . THR B 1 18 ? 6.903 37.714 14.538 1.00 14.03 52 THR B CA 1
ATOM 2136 C C . THR B 1 18 ? 6.946 36.977 13.204 1.00 14.64 52 THR B C 1
ATOM 2137 O O . THR B 1 18 ? 5.934 36.702 12.592 1.00 15.37 52 THR B O 1
ATOM 2141 N N . ALA B 1 19 ? 8.136 36.627 12.779 1.00 15.04 53 ALA B N 1
ATOM 2142 C CA . ALA B 1 19 ? 8.264 35.954 11.487 1.00 15.39 53 ALA B CA 1
ATOM 2143 C C . ALA B 1 19 ? 7.517 34.640 11.461 1.00 16.58 53 ALA B C 1
ATOM 2144 O O . ALA B 1 19 ? 6.826 34.341 10.500 1.00 17.65 53 ALA B O 1
ATOM 2146 N N . PHE B 1 20 ? 7.671 33.834 12.505 1.00 16.58 54 PHE B N 1
ATOM 2147 C CA . PHE B 1 20 ? 6.982 32.528 12.553 1.00 17.69 54 PHE B CA 1
ATOM 2148 C C . PHE B 1 20 ? 5.468 32.697 12.720 1.00 17.73 54 PHE B C 1
ATOM 2149 O O . PHE B 1 20 ? 4.697 31.869 12.209 1.00 21.47 54 PHE B O 1
ATOM 2157 N N . ALA B 1 21 ? 5.026 33.754 13.409 1.00 16.20 55 ALA B N 1
ATOM 2158 C CA . ALA B 1 21 ? 3.585 33.989 13.597 1.00 16.20 55 ALA B CA 1
ATOM 2159 C C . ALA B 1 21 ? 2.862 34.383 12.309 1.00 17.85 55 ALA B C 1
ATOM 2160 O O . ALA B 1 21 ? 1.665 34.215 12.232 1.00 18.30 55 ALA B O 1
ATOM 2162 N N . LEU B 1 22 ? 3.602 34.837 11.301 1.00 18.05 56 LEU B N 1
ATOM 2163 C CA . LEU B 1 22 ? 2.974 35.269 10.053 1.00 20.19 56 LEU B CA 1
ATOM 2164 C C . LEU B 1 22 ? 2.396 34.118 9.236 1.00 23.38 56 LEU B C 1
ATOM 2165 O O . LEU B 1 22 ? 1.244 34.239 8.752 1.00 26.77 56 LEU B O 1
ATOM 2170 N N . GLY B 1 23 ? 3.130 33.021 9.110 1.00 44.95 57 GLY B N 1
ATOM 2171 C CA . GLY B 1 23 ? 2.646 31.900 8.306 1.00 47.29 57 GLY B CA 1
ATOM 2172 C C . GLY B 1 23 ? 3.002 30.524 8.787 1.00 52.53 57 GLY B C 1
ATOM 2173 O O . GLY B 1 23 ? 2.602 29.532 8.167 1.00 55.03 57 GLY B O 1
ATOM 2174 N N . GLY B 1 24 ? 3.731 30.447 9.895 1.00 55.82 58 GLY B N 1
ATOM 2175 C CA . GLY B 1 24 ? 4.330 29.193 10.333 1.00 60.30 58 GLY B CA 1
ATOM 2176 C C . GLY B 1 24 ? 5.704 29.001 9.713 1.00 59.62 58 GLY B C 1
ATOM 2177 O O . GLY B 1 24 ? 6.319 29.954 9.234 1.00 56.34 58 GLY B O 1
ATOM 2178 N N . ALA B 1 25 ? 6.168 27.752 9.723 1.00 64.39 59 ALA B N 1
ATOM 2179 C CA . ALA B 1 25 ? 7.527 27.399 9.313 1.00 64.79 59 ALA B CA 1
ATOM 2180 C C . ALA B 1 25 ? 7.635 27.078 7.812 1.00 64.07 59 ALA B C 1
ATOM 2181 O O . ALA B 1 25 ? 8.672 27.345 7.201 1.00 62.80 59 ALA B O 1
ATOM 2183 N N . GLU B 1 26 ? 6.571 26.521 7.225 1.00 66.23 60 GLU B N 1
ATOM 2184 C CA . GLU B 1 26 ? 6.554 26.152 5.790 1.00 65.76 60 GLU B CA 1
ATOM 2185 C C . GLU B 1 26 ? 5.696 27.130 4.967 1.00 62.54 60 GLU B C 1
ATOM 2186 O O . GLU B 1 26 ? 4.463 27.023 4.927 1.00 65.52 60 GLU B O 1
ATOM 2192 N N . THR B 1 27 ? 6.383 28.070 4.312 1.00 56.65 61 THR B N 1
ATOM 2193 C CA . THR B 1 27 ? 5.781 29.204 3.601 1.00 52.79 61 THR B CA 1
ATOM 2194 C C . THR B 1 27 ? 6.586 29.484 2.323 1.00 50.25 61 THR B C 1
ATOM 2195 O O . THR B 1 27 ? 7.804 29.558 2.382 1.00 48.57 61 THR B O 1
ATOM 2199 N N . PRO B 1 28 ? 5.917 29.659 1.169 1.00 49.72 62 PRO B N 1
ATOM 2200 C CA . PRO B 1 28 ? 6.681 29.652 -0.104 1.00 50.15 62 PRO B CA 1
ATOM 2201 C C . PRO B 1 28 ? 7.634 30.830 -0.422 1.00 46.78 62 PRO B C 1
ATOM 2202 O O . PRO B 1 28 ? 8.555 30.667 -1.222 1.00 48.08 62 PRO B O 1
ATOM 2206 N N . ARG B 1 29 ? 7.424 31.998 0.161 1.00 43.32 63 ARG B N 1
ATOM 2207 C CA . ARG B 1 29 ? 8.257 33.145 -0.194 1.00 42.87 63 ARG B CA 1
ATOM 2208 C C . ARG B 1 29 ? 9.510 33.278 0.679 1.00 40.82 63 ARG B C 1
ATOM 2209 O O . ARG B 1 29 ? 10.367 34.105 0.390 1.00 39.94 63 ARG B O 1
ATOM 2217 N N . TYR B 1 30 ? 9.620 32.466 1.727 1.00 23.33 64 TYR B N 1
ATOM 2218 C CA . TYR B 1 30 ? 10.807 32.520 2.574 1.00 23.08 64 TYR B CA 1
ATOM 2219 C C . TYR B 1 30 ? 10.993 31.272 3.426 1.00 22.22 64 TYR B C 1
ATOM 2220 O O . TYR B 1 30 ? 10.046 30.572 3.743 1.00 22.75 64 TYR B O 1
ATOM 2229 N N . ARG B 1 31 ? 12.239 31.073 3.845 1.00 21.02 65 ARG B N 1
ATOM 2230 C CA . ARG B 1 31 ? 12.577 30.048 4.803 1.00 21.97 65 ARG B CA 1
ATOM 2231 C C . ARG B 1 31 ? 13.539 30.667 5.804 1.00 18.94 65 ARG B C 1
ATOM 2232 O O . ARG B 1 31 ? 14.565 31.204 5.399 1.00 17.13 65 ARG B O 1
ATOM 2240 N N . LEU B 1 32 ? 13.215 30.592 7.089 1.00 16.98 66 LEU B N 1
ATOM 2241 C CA A LEU B 1 32 ? 14.159 30.999 8.114 0.70 16.58 66 LEU B CA 1
ATOM 2242 C CA B LEU B 1 32 ? 14.115 30.979 8.149 0.30 16.36 66 LEU B CA 1
ATOM 2243 C C . LEU B 1 32 ? 15.177 29.880 8.295 1.00 16.60 66 LEU B C 1
ATOM 2244 O O . LEU B 1 32 ? 14.840 28.691 8.456 1.00 16.91 66 LEU B O 1
ATOM 2253 N N . VAL B 1 33 ? 16.440 30.250 8.245 1.00 15.77 67 VAL B N 1
ATOM 2254 C CA . VAL B 1 33 ? 17.533 29.284 8.220 1.00 15.13 67 VAL B CA 1
ATOM 2255 C C . VAL B 1 33 ? 18.521 29.408 9.408 1.00 15.20 67 VAL B C 1
ATOM 2256 O O . VAL B 1 33 ? 19.404 28.565 9.612 1.00 15.66 67 VAL B O 1
ATOM 2260 N N . GLY B 1 34 ? 18.392 30.473 10.185 1.00 13.54 68 GLY B N 1
ATOM 2261 C CA . GLY B 1 34 ? 19.276 30.704 11.312 1.00 14.02 68 GLY B CA 1
ATOM 2262 C C . GLY B 1 34 ? 18.776 31.867 12.118 1.00 13.26 68 GLY B C 1
ATOM 2263 O O . GLY B 1 34 ? 17.939 32.658 11.647 1.00 12.50 68 GLY B O 1
ATOM 2264 N N . ALA B 1 35 ? 19.304 31.952 13.332 1.00 13.41 69 ALA B N 1
ATOM 2265 C CA . ALA B 1 35 ? 18.876 32.961 14.317 1.00 12.99 69 ALA B CA 1
ATOM 2266 C C . ALA B 1 35 ? 19.887 33.116 15.437 1.00 13.90 69 ALA B C 1
ATOM 2267 O O . ALA B 1 35 ? 20.728 32.240 15.654 1.00 15.88 69 ALA B O 1
ATOM 2269 N N . ASP B 1 36 ? 19.832 34.213 16.178 1.00 12.71 70 ASP B N 1
ATOM 2270 C CA . ASP B 1 36 ? 20.674 34.316 17.365 1.00 12.97 70 ASP B CA 1
ATOM 2271 C C . ASP B 1 36 ? 20.109 33.516 18.511 1.00 12.76 70 ASP B C 1
ATOM 2272 O O . ASP B 1 36 ? 19.013 32.992 18.427 1.00 12.40 70 ASP B O 1
ATOM 2277 N N . THR B 1 37 ? 20.886 33.403 19.590 1.00 14.13 71 THR B N 1
ATOM 2278 C CA . THR B 1 37 ? 20.554 32.537 20.716 1.00 15.26 71 THR B CA 1
ATOM 2279 C C . THR B 1 37 ? 19.247 32.926 21.427 1.00 15.51 71 THR B C 1
ATOM 2280 O O . THR B 1 37 ? 18.702 32.088 22.124 1.00 17.73 71 THR B O 1
ATOM 2284 N N . THR B 1 38 ? 18.744 34.156 21.284 1.00 15.30 72 THR B N 1
ATOM 2285 C CA . THR B 1 38 ? 17.485 34.544 21.949 1.00 15.88 72 THR B CA 1
ATOM 2286 C C . THR B 1 38 ? 16.232 33.981 21.281 1.00 15.11 72 THR B C 1
ATOM 2287 O O . THR B 1 38 ? 15.133 34.091 21.828 1.00 16.48 72 THR B O 1
ATOM 2291 N N . CYS B 1 39 ? 16.370 33.389 20.105 1.00 13.88 73 CYS B N 1
ATOM 2292 C CA . CYS B 1 39 ? 15.225 32.965 19.319 1.00 13.32 73 CYS B CA 1
ATOM 2293 C C . CYS B 1 39 ? 14.815 31.542 19.689 1.00 14.06 73 CYS B C 1
ATOM 2294 O O . CYS B 1 39 ? 15.212 30.577 19.055 1.00 15.80 73 CYS B O 1
ATOM 2297 N N . THR B 1 40 ? 14.044 31.428 20.759 1.00 13.67 74 THR B N 1
ATOM 2298 C CA . THR B 1 40 ? 13.682 30.110 21.288 1.00 14.91 74 THR B CA 1
ATOM 2299 C C . THR B 1 40 ? 12.185 29.779 21.154 1.00 15.08 74 THR B C 1
ATOM 2300 O O . THR B 1 40 ? 11.765 28.680 21.543 1.00 16.23 74 THR B O 1
ATOM 2304 N N . TYR B 1 41 ? 11.385 30.671 20.603 1.00 14.65 75 TYR B N 1
ATOM 2305 C CA . TYR B 1 41 ? 9.956 30.452 20.456 1.00 14.85 75 TYR B CA 1
ATOM 2306 C C . TYR B 1 41 ? 9.537 30.882 19.074 1.00 14.52 75 TYR B C 1
ATOM 2307 O O . TYR B 1 41 ? 9.949 31.954 18.582 1.00 13.38 75 TYR B O 1
ATOM 2316 N N . PRO B 1 42 ? 8.643 30.124 18.443 1.00 14.62 76 PRO B N 1
ATOM 2317 C CA . PRO B 1 42 ? 8.092 28.815 18.838 1.00 15.81 76 PRO B CA 1
ATOM 2318 C C . PRO B 1 42 ? 9.095 27.695 18.624 1.00 17.24 76 PRO B C 1
ATOM 2319 O O . PRO B 1 42 ? 10.293 27.932 18.448 1.00 16.23 76 PRO B O 1
ATOM 2323 N N . ASP B 1 43 ? 8.646 26.443 18.666 1.00 18.54 77 ASP B N 1
ATOM 2324 C CA A ASP B 1 43 ? 9.604 25.377 18.571 0.63 19.25 77 ASP B CA 1
ATOM 2325 C CA B ASP B 1 43 ? 9.511 25.281 18.432 0.37 19.95 77 ASP B CA 1
ATOM 2326 C C . ASP B 1 43 ? 10.436 25.441 17.262 1.00 19.54 77 ASP B C 1
ATOM 2327 O O . ASP B 1 43 ? 11.642 25.091 17.300 1.00 20.57 77 ASP B O 1
ATOM 2336 N N . ALA B 1 44 ? 9.823 25.884 16.172 1.00 19.43 78 ALA B N 1
ATOM 2337 C CA . ALA B 1 44 ? 10.480 26.051 14.901 1.00 19.67 78 ALA B CA 1
ATOM 2338 C C . ALA B 1 44 ? 11.686 26.983 15.046 1.00 19.36 78 ALA B C 1
ATOM 2339 O O . ALA B 1 44 ? 12.708 26.745 14.447 1.00 20.28 78 ALA B O 1
ATOM 2341 N N . ALA B 1 45 ? 11.589 28.021 15.863 1.00 17.20 79 ALA B N 1
ATOM 2342 C CA . ALA B 1 45 ? 12.743 28.866 16.133 1.00 17.15 79 ALA B CA 1
ATOM 2343 C C . ALA B 1 45 ? 13.815 28.179 16.950 1.00 18.76 79 ALA B C 1
ATOM 2344 O O . ALA B 1 45 ? 15.026 28.242 16.639 1.00 17.48 79 ALA B O 1
ATOM 2346 N N . LYS B 1 46 ? 13.342 27.498 18.004 1.00 21.88 80 LYS B N 1
ATOM 2347 C CA . LYS B 1 46 ? 14.233 26.834 18.913 1.00 24.18 80 LYS B CA 1
ATOM 2348 C C . LYS B 1 46 ? 15.089 25.885 18.126 1.00 24.64 80 LYS B C 1
ATOM 2349 O O . LYS B 1 46 ? 16.288 25.720 18.434 1.00 27.39 80 LYS B O 1
ATOM 2355 N N A ARG B 1 47 ? 14.538 25.280 17.087 0.60 25.38 81 ARG B N 1
ATOM 2356 N N B ARG B 1 47 ? 14.499 25.282 17.097 0.40 25.02 81 ARG B N 1
ATOM 2357 C CA A ARG B 1 47 ? 15.313 24.276 16.384 0.60 26.28 81 ARG B CA 1
ATOM 2358 C CA B ARG B 1 47 ? 15.175 24.264 16.308 0.40 25.46 81 ARG B CA 1
ATOM 2359 C C A ARG B 1 47 ? 16.173 24.791 15.231 0.60 25.29 81 ARG B C 1
ATOM 2360 C C B ARG B 1 47 ? 16.185 24.803 15.281 0.40 24.08 81 ARG B C 1
ATOM 2361 O O A ARG B 1 47 ? 16.942 24.000 14.688 0.60 27.17 81 ARG B O 1
ATOM 2362 O O B ARG B 1 47 ? 17.071 24.039 14.888 0.40 24.31 81 ARG B O 1
ATOM 2377 N N . LEU B 1 48 ? 16.083 26.083 14.873 1.00 21.00 82 LEU B N 1
ATOM 2378 C CA . LEU B 1 48 ? 17.044 26.735 13.933 1.00 19.78 82 LEU B CA 1
ATOM 2379 C C . LEU B 1 48 ? 18.503 26.690 14.422 1.00 19.16 82 LEU B C 1
ATOM 2380 O O . LEU B 1 48 ? 18.751 26.820 15.636 1.00 19.57 82 LEU B O 1
ATOM 2385 N N . PRO B 1 49 ? 19.458 26.613 13.476 1.00 18.01 83 PRO B N 1
ATOM 2386 C CA . PRO B 1 49 ? 20.860 26.800 13.822 1.00 16.88 83 PRO B CA 1
ATOM 2387 C C . PRO B 1 49 ? 21.025 28.195 14.374 1.00 17.05 83 PRO B C 1
ATOM 2388 O O . PRO B 1 49 ? 20.327 29.124 13.931 1.00 17.66 83 PRO B O 1
ATOM 2392 N N . LYS B 1 50 ? 21.900 28.313 15.372 1.00 16.80 84 LYS B N 1
ATOM 2393 C CA . LYS B 1 50 ? 22.093 29.563 16.050 1.00 16.67 84 LYS B CA 1
ATOM 2394 C C . LYS B 1 50 ? 23.438 30.163 15.655 1.00 16.95 84 LYS B C 1
ATOM 2395 O O . LYS B 1 50 ? 24.461 29.483 15.564 1.00 16.91 84 LYS B O 1
ATOM 2401 N N . VAL B 1 51 ? 23.444 31.471 15.480 1.00 17.90 85 VAL B N 1
ATOM 2402 C CA . VAL B 1 51 ? 24.625 32.184 15.046 1.00 18.89 85 VAL B CA 1
ATOM 2403 C C . VAL B 1 51 ? 25.188 33.117 16.134 1.00 20.36 85 VAL B C 1
ATOM 2404 O O . VAL B 1 51 ? 25.889 34.076 15.828 1.00 22.77 85 VAL B O 1
ATOM 2408 N N . GLY B 1 52 ? 24.938 32.775 17.372 1.00 20.10 86 GLY B N 1
ATOM 2409 C CA . GLY B 1 52 ? 25.697 33.362 18.478 1.00 21.13 86 GLY B CA 1
ATOM 2410 C C . GLY B 1 52 ? 24.868 34.443 19.113 1.00 18.25 86 GLY B C 1
ATOM 2411 O O . GLY B 1 52 ? 23.639 34.499 18.948 1.00 16.17 86 GLY B O 1
ATOM 2412 N N . TYR B 1 53 ? 25.525 35.181 19.980 1.00 18.20 87 TYR B N 1
ATOM 2413 C CA . TYR B 1 53 ? 24.886 36.191 20.781 1.00 19.07 87 TYR B CA 1
ATOM 2414 C C . TYR B 1 53 ? 24.720 37.416 19.913 1.00 17.43 87 TYR B C 1
ATOM 2415 O O . TYR B 1 53 ? 25.592 37.745 19.081 1.00 15.31 87 TYR B O 1
ATOM 2424 N N . GLN B 1 54 ? 23.585 38.066 20.080 1.00 16.92 88 GLN B N 1
ATOM 2425 C CA . GLN B 1 54 ? 23.191 39.111 19.144 1.00 17.79 88 GLN B CA 1
ATOM 2426 C C . GLN B 1 54 ? 24.142 40.278 19.039 1.00 18.10 88 GLN B C 1
ATOM 2427 O O . GLN B 1 54 ? 24.220 40.848 17.954 1.00 17.11 88 GLN B O 1
ATOM 2433 N N . ARG B 1 55 ? 24.897 40.600 20.097 1.00 18.13 89 ARG B N 1
ATOM 2434 C CA . ARG B 1 55 ? 25.891 41.685 20.014 1.00 18.66 89 ARG B CA 1
ATOM 2435 C C . ARG B 1 55 ? 27.297 41.201 19.602 1.00 18.48 89 ARG B C 1
ATOM 2436 O O . ARG B 1 55 ? 28.229 42.040 19.472 1.00 19.69 89 ARG B O 1
ATOM 2444 N N . ALA B 1 56 ? 27.466 39.889 19.419 1.00 16.97 90 ALA B N 1
ATOM 2445 C CA . ALA B 1 56 ? 28.789 39.311 19.088 1.00 17.51 90 ALA B CA 1
ATOM 2446 C C . ALA B 1 56 ? 28.669 38.344 17.937 1.00 16.05 90 ALA B C 1
ATOM 2447 O O . ALA B 1 56 ? 29.090 37.155 17.991 1.00 16.75 90 ALA B O 1
ATOM 2449 N N . LEU B 1 57 ? 28.073 38.806 16.876 1.00 15.69 91 LEU B N 1
ATOM 2450 C CA . LEU B 1 57 ? 27.837 37.927 15.736 1.00 15.82 91 LEU B CA 1
ATOM 2451 C C . LEU B 1 57 ? 29.128 37.819 14.892 1.00 15.52 91 LEU B C 1
ATOM 2452 O O . LEU B 1 57 ? 29.913 38.752 14.814 1.00 18.45 91 LEU B O 1
ATOM 2457 N N . SER B 1 58 ? 29.314 36.663 14.251 1.00 15.67 92 SER B N 1
ATOM 2458 C CA . SER B 1 58 ? 30.390 36.383 13.307 1.00 16.81 92 SER B CA 1
ATOM 2459 C C . SER B 1 58 ? 29.845 36.569 11.912 1.00 16.32 92 SER B C 1
ATOM 2460 O O . SER B 1 58 ? 28.895 35.858 11.516 1.00 15.90 92 SER B O 1
ATOM 2463 N N . ALA B 1 59 ? 30.444 37.465 11.162 1.00 16.04 93 ALA B N 1
ATOM 2464 C CA . ALA B 1 59 ? 30.047 37.641 9.778 1.00 15.65 93 ALA B CA 1
ATOM 2465 C C . ALA B 1 59 ? 30.212 36.375 9.027 1.00 15.37 93 ALA B C 1
ATOM 2466 O O . ALA B 1 59 ? 29.309 35.980 8.274 1.00 14.28 93 ALA B O 1
ATOM 2468 N N . GLU B 1 60 ? 31.376 35.745 9.189 1.00 16.57 94 GLU B N 1
ATOM 2469 C CA . GLU B 1 60 ? 31.636 34.520 8.475 1.00 16.94 94 GLU B CA 1
ATOM 2470 C C . GLU B 1 60 ? 30.642 33.406 8.851 1.00 16.25 94 GLU B C 1
ATOM 2471 O O . GLU B 1 60 ? 30.171 32.670 7.986 1.00 16.37 94 GLU B O 1
ATOM 2477 N N . GLY B 1 61 ? 30.290 33.273 10.123 1.00 15.14 95 GLY B N 1
ATOM 2478 C CA . GLY B 1 61 ? 29.305 32.301 10.529 1.00 14.74 95 GLY B CA 1
ATOM 2479 C C . GLY B 1 61 ? 27.923 32.515 9.986 1.00 15.27 95 GLY B C 1
ATOM 2480 O O . GLY B 1 61 ? 27.278 31.619 9.455 1.00 15.07 95 GLY B O 1
ATOM 2481 N N . LEU B 1 62 ? 27.468 33.754 10.069 1.00 14.18 96 LEU B N 1
ATOM 2482 C CA A LEU B 1 62 ? 26.179 34.103 9.526 0.50 13.96 96 LEU B CA 1
ATOM 2483 C CA B LEU B 1 62 ? 26.183 34.132 9.485 0.50 14.08 96 LEU B CA 1
ATOM 2484 C C . LEU B 1 62 ? 26.189 33.845 7.991 1.00 13.72 96 LEU B C 1
ATOM 2485 O O . LEU B 1 62 ? 25.244 33.236 7.411 1.00 13.17 96 LEU B O 1
ATOM 2494 N N . LEU B 1 63 ? 27.251 34.278 7.334 1.00 13.04 97 LEU B N 1
ATOM 2495 C CA . LEU B 1 63 ? 27.272 34.103 5.886 1.00 13.82 97 LEU B CA 1
ATOM 2496 C C . LEU B 1 63 ? 27.383 32.663 5.419 1.00 13.51 97 LEU B C 1
ATOM 2497 O O . LEU B 1 63 ? 27.019 32.358 4.292 1.00 14.29 97 LEU B O 1
ATOM 2502 N N . SER B 1 64 ? 27.847 31.773 6.285 1.00 13.61 98 SER B N 1
ATOM 2503 C CA . SER B 1 64 ? 27.948 30.376 5.975 1.00 14.18 98 SER B CA 1
ATOM 2504 C C . SER B 1 64 ? 26.568 29.767 5.718 1.00 14.55 98 SER B C 1
ATOM 2505 O O . SER B 1 64 ? 26.476 28.705 5.071 1.00 14.61 98 SER B O 1
ATOM 2508 N N . LEU B 1 65 ? 25.518 30.399 6.218 1.00 13.53 99 LEU B N 1
ATOM 2509 C CA . LEU B 1 65 ? 24.137 29.970 5.959 1.00 13.15 99 LEU B CA 1
ATOM 2510 C C . LEU B 1 65 ? 23.525 30.552 4.668 1.00 13.80 99 LEU B C 1
ATOM 2511 O O . LEU B 1 65 ? 22.385 30.268 4.317 1.00 15.26 99 LEU B O 1
ATOM 2516 N N . ARG B 1 66 ? 24.319 31.368 4.003 1.00 13.82 100 ARG B N 1
ATOM 2517 C CA . ARG B 1 66 ? 23.931 31.972 2.710 1.00 14.53 100 ARG B CA 1
ATOM 2518 C C . ARG B 1 66 ? 22.564 32.630 2.768 1.00 14.81 100 ARG B C 1
ATOM 2519 O O . ARG B 1 66 ? 21.642 32.306 2.023 1.00 14.94 100 ARG B O 1
ATOM 2527 N N . PRO B 1 67 ? 22.412 33.575 3.686 1.00 13.62 101 PRO B N 1
ATOM 2528 C CA . PRO B 1 67 ? 21.122 34.294 3.727 1.00 14.14 101 PRO B CA 1
ATOM 2529 C C . PRO B 1 67 ? 20.951 35.224 2.558 1.00 15.00 101 PRO B C 1
ATOM 2530 O O . PRO B 1 67 ? 21.918 35.757 2.032 1.00 15.36 101 PRO B O 1
ATOM 2534 N N . ASP B 1 68 ? 19.693 35.452 2.220 1.00 15.73 102 ASP B N 1
ATOM 2535 C CA . ASP B 1 68 ? 19.312 36.546 1.345 1.00 17.18 102 ASP B CA 1
ATOM 2536 C C . ASP B 1 68 ? 18.951 37.819 2.124 1.00 17.25 102 ASP B C 1
ATOM 2537 O O . ASP B 1 68 ? 19.092 38.952 1.607 1.00 18.29 102 ASP B O 1
ATOM 2542 N N . LEU B 1 69 ? 18.480 37.639 3.353 1.00 17.29 103 LEU B N 1
ATOM 2543 C CA . LEU B 1 69 ? 17.904 38.722 4.145 1.00 17.30 103 LEU B CA 1
ATOM 2544 C C . LEU B 1 69 ? 18.144 38.416 5.615 1.00 15.62 103 LEU B C 1
ATOM 2545 O O . LEU B 1 69 ? 18.051 37.250 6.024 1.00 15.23 103 LEU B O 1
ATOM 2550 N N . VAL B 1 70 ? 18.534 39.445 6.357 1.00 14.11 104 VAL B N 1
ATOM 2551 C CA . VAL B 1 70 ? 18.645 39.428 7.790 1.00 13.58 104 VAL B CA 1
ATOM 2552 C C . VAL B 1 70 ? 17.649 40.429 8.368 1.00 14.11 104 VAL B C 1
ATOM 2553 O O . VAL B 1 70 ? 17.651 41.625 7.990 1.00 15.74 104 VAL B O 1
ATOM 2557 N N . LEU B 1 71 ? 16.825 39.965 9.293 1.00 13.69 105 LEU B N 1
ATOM 2558 C CA . LEU B 1 71 ? 15.924 40.821 10.046 1.00 14.98 105 LEU B CA 1
ATOM 2559 C C . LEU B 1 71 ? 16.617 40.979 11.367 1.00 14.52 105 LEU B C 1
ATOM 2560 O O . LEU B 1 71 ? 16.838 40.015 12.106 1.00 14.55 105 LEU B O 1
ATOM 2565 N N . ALA B 1 72 ? 16.977 42.197 11.705 1.00 13.78 106 ALA B N 1
ATOM 2566 C CA . ALA B 1 72 ? 17.874 42.436 12.817 1.00 14.56 106 ALA B CA 1
ATOM 2567 C C . ALA B 1 72 ? 17.331 43.440 13.809 1.00 14.41 106 ALA B C 1
ATOM 2568 O O . ALA B 1 72 ? 16.829 44.497 13.462 1.00 14.76 106 ALA B O 1
ATOM 2570 N N . SER B 1 73 ? 17.518 43.109 15.080 1.00 15.01 107 SER B N 1
ATOM 2571 C CA . SER B 1 73 ? 17.334 44.015 16.174 1.00 15.90 107 SER B CA 1
ATOM 2572 C C . SER B 1 73 ? 18.364 45.146 16.118 1.00 16.93 107 SER B C 1
ATOM 2573 O O . SER B 1 73 ? 19.366 45.026 15.440 1.00 17.18 107 SER B O 1
ATOM 2576 N N . ALA B 1 74 ? 18.120 46.222 16.854 1.00 19.81 108 ALA B N 1
ATOM 2577 C CA . ALA B 1 74 ? 19.061 47.330 16.943 1.00 20.54 108 ALA B CA 1
ATOM 2578 C C . ALA B 1 74 ? 20.350 46.914 17.649 1.00 22.18 108 ALA B C 1
ATOM 2579 O O . ALA B 1 74 ? 21.420 47.482 17.398 1.00 22.26 108 ALA B O 1
ATOM 2581 N N . GLU B 1 75 ? 20.263 45.891 18.492 1.00 23.14 109 GLU B N 1
ATOM 2582 C CA . GLU B 1 75 ? 21.402 45.357 19.241 1.00 24.86 109 GLU B CA 1
ATOM 2583 C C . GLU B 1 75 ? 22.318 44.487 18.394 1.00 22.52 109 GLU B C 1
ATOM 2584 O O . GLU B 1 75 ? 23.443 44.172 18.796 1.00 23.91 109 GLU B O 1
ATOM 2590 N N . ALA B 1 76 ? 21.837 44.042 17.231 1.00 20.18 110 ALA B N 1
ATOM 2591 C CA . ALA B 1 76 ? 22.611 43.172 16.377 1.00 17.72 110 ALA B CA 1
ATOM 2592 C C . ALA B 1 76 ? 23.949 43.828 16.001 1.00 17.54 110 ALA B C 1
ATOM 2593 O O . ALA B 1 76 ? 23.978 45.001 15.550 1.00 18.87 110 ALA B O 1
ATOM 2595 N N . GLY B 1 77 ? 25.053 43.142 16.277 1.00 17.44 111 GLY B N 1
ATOM 2596 C CA . GLY B 1 77 ? 26.380 43.667 15.957 1.00 18.03 111 GLY B CA 1
ATOM 2597 C C . GLY B 1 77 ? 27.434 42.608 16.192 1.00 18.25 111 GLY B C 1
ATOM 2598 O O . GLY B 1 77 ? 27.079 41.468 16.391 1.00 16.18 111 GLY B O 1
ATOM 2599 N N . PRO B 1 78 ? 28.730 42.953 16.179 1.00 18.57 112 PRO B N 1
ATOM 2600 C CA . PRO B 1 78 ? 29.209 44.337 16.228 1.00 19.75 112 PRO B CA 1
ATOM 2601 C C . PRO B 1 78 ? 29.052 45.019 14.888 1.00 20.30 112 PRO B C 1
ATOM 2602 O O . PRO B 1 78 ? 28.763 44.386 13.874 1.00 21.17 112 PRO B O 1
ATOM 2606 N N . PRO B 1 79 ? 29.217 46.346 14.861 1.00 21.56 113 PRO B N 1
ATOM 2607 C CA . PRO B 1 79 ? 29.021 47.073 13.624 1.00 21.94 113 PRO B CA 1
ATOM 2608 C C . PRO B 1 79 ? 29.843 46.562 12.463 1.00 21.12 113 PRO B C 1
ATOM 2609 O O . PRO B 1 79 ? 29.366 46.542 11.349 1.00 21.25 113 PRO B O 1
ATOM 2613 N N . THR B 1 80 ? 31.096 46.188 12.700 1.00 23.44 114 THR B N 1
ATOM 2614 C CA . THR B 1 80 ? 31.940 45.650 11.626 1.00 24.41 114 THR B CA 1
ATOM 2615 C C . THR B 1 80 ? 31.381 44.382 10.971 1.00 23.67 114 THR B C 1
ATOM 2616 O O . THR B 1 80 ? 31.514 44.181 9.766 1.00 24.63 114 THR B O 1
ATOM 2620 N N . ALA B 1 81 ? 30.731 43.549 11.771 1.00 21.78 115 ALA B N 1
ATOM 2621 C CA . ALA B 1 81 ? 30.168 42.289 11.276 1.00 20.50 115 ALA B CA 1
ATOM 2622 C C . ALA B 1 81 ? 28.963 42.599 10.433 1.00 19.66 115 ALA B C 1
ATOM 2623 O O . ALA B 1 81 ? 28.807 42.056 9.356 1.00 19.76 115 ALA B O 1
ATOM 2625 N N . ILE B 1 82 ? 28.118 43.496 10.909 1.00 20.29 116 ILE B N 1
ATOM 2626 C CA . ILE B 1 82 ? 26.926 43.867 10.146 1.00 20.16 116 ILE B CA 1
ATOM 2627 C C . ILE B 1 82 ? 27.301 44.486 8.788 1.00 20.79 116 ILE B C 1
ATOM 2628 O O . ILE B 1 82 ? 26.664 44.193 7.750 1.00 20.93 116 ILE B O 1
ATOM 2633 N N . ALA B 1 83 ? 28.342 45.308 8.791 1.00 21.89 117 ALA B N 1
ATOM 2634 C CA . ALA B 1 83 ? 28.892 45.870 7.550 1.00 22.61 117 ALA B CA 1
ATOM 2635 C C . ALA B 1 83 ? 29.373 44.822 6.543 1.00 22.65 117 ALA B C 1
ATOM 2636 O O . ALA B 1 83 ? 29.085 44.924 5.352 1.00 22.80 117 ALA B O 1
ATOM 2638 N N . GLN B 1 84 ? 30.086 43.803 7.015 1.00 23.11 118 GLN B N 1
ATOM 2639 C CA . GLN B 1 84 ? 30.578 42.749 6.139 1.00 24.29 118 GLN B CA 1
ATOM 2640 C C . GLN B 1 84 ? 29.429 41.945 5.560 1.00 22.91 118 GLN B C 1
ATOM 2641 O O . GLN B 1 84 ? 29.463 41.559 4.420 1.00 23.79 118 GLN B O 1
ATOM 2647 N N . VAL B 1 85 ? 28.402 41.706 6.364 1.00 21.22 119 VAL B N 1
ATOM 2648 C CA . VAL B 1 85 ? 27.249 40.996 5.867 1.00 21.55 119 VAL B CA 1
ATOM 2649 C C . VAL B 1 85 ? 26.575 41.817 4.753 1.00 21.69 119 VAL B C 1
ATOM 2650 O O . VAL B 1 85 ? 26.284 41.280 3.686 1.00 22.10 119 VAL B O 1
ATOM 2654 N N . LYS B 1 86 ? 26.345 43.110 4.995 1.00 23.29 120 LYS B N 1
ATOM 2655 C CA . LYS B 1 86 ? 25.750 43.971 3.971 1.00 24.22 120 LYS B CA 1
ATOM 2656 C C . LYS B 1 86 ? 26.669 44.014 2.752 1.00 25.90 120 LYS B C 1
ATOM 2657 O O . LYS B 1 86 ? 26.188 43.973 1.600 1.00 26.70 120 LYS B O 1
ATOM 2663 N N . GLY B 1 87 ? 27.986 44.030 3.008 1.00 25.30 121 GLY B N 1
ATOM 2664 C CA . GLY B 1 87 ? 28.993 44.056 1.943 1.00 26.97 121 GLY B CA 1
ATOM 2665 C C . GLY B 1 87 ? 28.953 42.853 1.023 1.00 26.93 121 GLY B C 1
ATOM 2666 O O . GLY B 1 87 ? 29.303 42.949 -0.149 1.00 29.70 121 GLY B O 1
ATOM 2667 N N . ALA B 1 88 ? 28.509 41.710 1.547 1.00 25.63 122 ALA B N 1
ATOM 2668 C CA . ALA B 1 88 ? 28.433 40.479 0.768 1.00 25.29 122 ALA B CA 1
ATOM 2669 C C . ALA B 1 88 ? 27.142 40.375 -0.047 1.00 25.20 122 ALA B C 1
ATOM 2670 O O . ALA B 1 88 ? 26.881 39.333 -0.640 1.00 26.95 122 ALA B O 1
ATOM 2672 N N . GLY B 1 89 ? 26.327 41.440 -0.059 1.00 25.50 123 GLY B N 1
ATOM 2673 C CA . GLY B 1 89 ? 25.096 41.493 -0.865 1.00 25.43 123 GLY B CA 1
ATOM 2674 C C . GLY B 1 89 ? 23.832 41.086 -0.146 1.00 25.81 123 GLY B C 1
ATOM 2675 O O . GLY B 1 89 ? 22.770 40.954 -0.761 1.00 28.27 123 GLY B O 1
ATOM 2676 N N . VAL B 1 90 ? 23.926 40.889 1.166 1.00 23.14 124 VAL B N 1
ATOM 2677 C CA . VAL B 1 90 ? 22.795 40.449 1.952 1.00 21.67 124 VAL B CA 1
ATOM 2678 C C . VAL B 1 90 ? 21.969 41.672 2.389 1.00 21.68 124 VAL B C 1
ATOM 2679 O O . VAL B 1 90 ? 22.516 42.623 2.909 1.00 21.43 124 VAL B O 1
ATOM 2683 N N . THR B 1 91 ? 20.651 41.642 2.191 1.00 21.02 125 THR B N 1
ATOM 2684 C CA . THR B 1 91 ? 19.822 42.709 2.717 1.00 20.87 125 THR B CA 1
ATOM 2685 C C . THR B 1 91 ? 19.761 42.586 4.240 1.00 19.59 125 THR B C 1
ATOM 2686 O O . THR B 1 91 ? 19.508 41.493 4.742 1.00 18.68 125 THR B O 1
ATOM 2690 N N . VAL B 1 92 ? 20.046 43.675 4.959 1.00 20.06 126 VAL B N 1
ATOM 2691 C CA . VAL B 1 92 ? 19.925 43.729 6.400 1.00 19.17 126 VAL B CA 1
ATOM 2692 C C . VAL B 1 92 ? 18.925 44.820 6.728 1.00 19.53 126 VAL B C 1
ATOM 2693 O O . VAL B 1 92 ? 19.146 46.009 6.429 1.00 21.13 126 VAL B O 1
ATOM 2697 N N . THR B 1 93 ? 17.810 44.418 7.321 1.00 17.74 127 THR B N 1
ATOM 2698 C CA . THR B 1 93 ? 16.736 45.336 7.676 1.00 17.88 127 THR B CA 1
ATOM 2699 C C . THR B 1 93 ? 16.636 45.379 9.206 1.00 16.95 127 THR B C 1
ATOM 2700 O O . THR B 1 93 ? 16.468 44.331 9.862 1.00 15.29 127 THR B O 1
ATOM 2704 N N . THR B 1 94 ? 16.797 46.568 9.775 1.00 17.42 128 THR B N 1
ATOM 2705 C CA . THR B 1 94 ? 16.877 46.750 11.197 1.00 17.94 128 THR B CA 1
ATOM 2706 C C . THR B 1 94 ? 15.549 47.295 11.749 1.00 18.22 128 THR B C 1
ATOM 2707 O O . THR B 1 94 ? 14.855 48.108 11.118 1.00 19.60 128 THR B O 1
ATOM 2711 N N . PHE B 1 95 ? 15.143 46.745 12.877 1.00 17.76 129 PHE B N 1
ATOM 2712 C CA . PHE B 1 95 ? 13.910 47.125 13.515 1.00 18.36 129 PHE B CA 1
ATOM 2713 C C . PHE B 1 95 ? 14.156 47.792 14.859 1.00 19.94 129 PHE B C 1
ATOM 2714 O O . PHE B 1 95 ? 14.932 47.298 15.677 1.00 22.51 129 PHE B O 1
ATOM 2722 N N . ASP B 1 96 ? 13.467 48.924 15.038 1.00 21.91 130 ASP B N 1
ATOM 2723 C CA A ASP B 1 96 ? 13.383 49.679 16.311 0.50 23.43 130 ASP B CA 1
ATOM 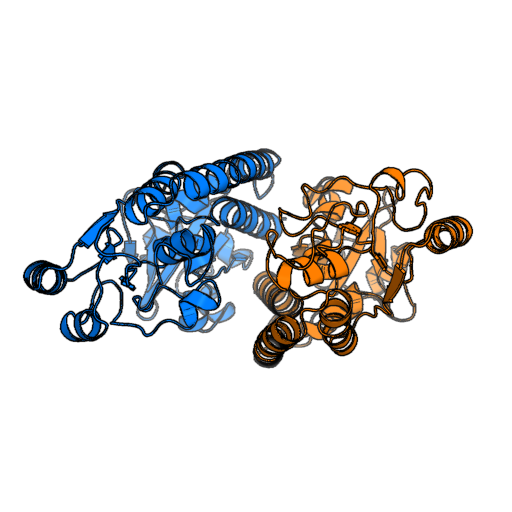2724 C CA B ASP B 1 96 ? 13.466 49.580 16.324 0.50 23.07 130 ASP B CA 1
ATOM 2725 C C . ASP B 1 96 ? 12.509 48.836 17.224 1.00 22.80 130 ASP B C 1
ATOM 2726 O O . ASP B 1 96 ? 11.374 48.469 16.831 1.00 24.32 130 ASP B O 1
ATOM 2735 N N . GLU B 1 97 ? 13.000 48.491 18.398 1.00 20.34 131 GLU B N 1
ATOM 2736 C CA . GLU B 1 97 ? 12.160 47.802 19.330 1.00 18.88 131 GLU B CA 1
ATOM 2737 C C . GLU B 1 97 ? 12.164 48.534 20.645 1.00 19.36 131 GLU B C 1
ATOM 2738 O O . GLU B 1 97 ? 13.210 48.804 21.192 1.00 22.33 131 GLU B O 1
ATOM 2744 N N . ARG B 1 98 ? 10.989 48.849 21.147 1.00 17.08 132 ARG B N 1
ATOM 2745 C CA . ARG B 1 98 ? 10.829 49.492 22.428 1.00 17.79 132 ARG B CA 1
ATOM 2746 C C . ARG B 1 98 ? 9.757 48.778 23.211 1.00 15.59 132 ARG B C 1
ATOM 2747 O O . ARG B 1 98 ? 9.036 47.936 22.651 1.00 15.99 132 ARG B O 1
ATOM 2755 N N . HIS B 1 99 ? 9.655 49.110 24.477 1.00 15.21 133 HIS B N 1
ATOM 2756 C CA . HIS B 1 99 ? 8.801 48.373 25.432 1.00 15.12 133 HIS B CA 1
ATOM 2757 C C . HIS B 1 99 ? 7.404 48.929 25.457 1.00 13.74 133 HIS B C 1
ATOM 2758 O O . HIS B 1 99 ? 6.896 49.372 26.481 1.00 13.84 133 HIS B O 1
ATOM 2765 N N . ASP B 1 100 ? 6.774 48.871 24.295 1.00 12.86 134 ASP B N 1
ATOM 2766 C CA . ASP B 1 100 ? 5.396 49.378 24.167 1.00 13.15 134 ASP B CA 1
ATOM 2767 C C . ASP B 1 100 ? 4.664 48.658 23.034 1.00 12.55 134 ASP B C 1
ATOM 2768 O O . ASP B 1 100 ? 5.237 48.079 22.116 1.00 11.63 134 ASP B O 1
ATOM 2773 N N . VAL B 1 101 ? 3.329 48.779 23.051 1.00 12.78 135 VAL B N 1
ATOM 2774 C CA . VAL B 1 101 ? 2.520 48.090 22.064 1.00 13.34 135 VAL B CA 1
ATOM 2775 C C . VAL B 1 101 ? 2.686 48.631 20.646 1.00 13.13 135 VAL B C 1
ATOM 2776 O O . VAL B 1 101 ? 2.646 47.836 19.718 1.00 13.97 135 VAL B O 1
ATOM 2780 N N . GLU B 1 102 ? 2.849 49.933 20.474 1.00 13.65 136 GLU B N 1
ATOM 2781 C CA . GLU B 1 102 ? 2.942 50.451 19.093 1.00 14.25 136 GLU B CA 1
ATOM 2782 C C . GLU B 1 102 ? 4.192 49.928 18.415 1.00 13.65 136 GLU B C 1
ATOM 2783 O O . GLU B 1 102 ? 4.192 49.594 17.221 1.00 13.97 136 GLU B O 1
ATOM 2789 N N . SER B 1 103 ? 5.289 49.798 19.152 1.00 13.41 137 SER B N 1
ATOM 2790 C CA . SER B 1 103 ? 6.513 49.213 18.586 1.00 13.70 137 SER B CA 1
ATOM 2791 C C . SER B 1 103 ? 6.280 47.794 18.094 1.00 12.66 137 SER B C 1
ATOM 2792 O O . SER B 1 103 ? 6.765 47.431 17.041 1.00 13.23 137 SER B O 1
ATOM 2795 N N . VAL B 1 104 ? 5.483 47.005 18.841 1.00 12.08 138 VAL B N 1
ATOM 2796 C CA . VAL B 1 104 ? 5.186 45.633 18.432 1.00 11.76 138 VAL B CA 1
ATOM 2797 C C . VAL B 1 104 ? 4.297 45.668 17.192 1.00 11.82 138 VAL B C 1
ATOM 2798 O O . VAL B 1 104 ? 4.506 44.929 16.259 1.00 12.82 138 VAL B O 1
ATOM 2802 N N . ARG B 1 105 ? 3.296 46.540 17.180 1.00 12.05 139 ARG B N 1
ATOM 2803 C CA . ARG B 1 105 ? 2.445 46.653 16.013 1.00 12.58 139 ARG B CA 1
ATOM 2804 C C . ARG B 1 105 ? 3.222 46.975 14.751 1.00 13.27 139 ARG B C 1
ATOM 2805 O O . ARG B 1 105 ? 3.020 46.419 13.667 1.00 13.35 139 ARG B O 1
ATOM 2813 N N . ALA B 1 106 ? 4.133 47.916 14.892 1.00 13.91 140 ALA B N 1
ATOM 2814 C CA . ALA B 1 106 ? 4.897 48.362 13.716 1.00 15.72 140 ALA B CA 1
ATOM 2815 C C . ALA B 1 106 ? 5.805 47.267 13.242 1.00 15.97 140 ALA B C 1
ATOM 2816 O O . ALA B 1 106 ? 6.047 47.117 12.035 1.00 17.11 140 ALA B O 1
ATOM 2818 N N . LYS B 1 107 ? 6.380 46.458 14.134 1.00 15.46 141 LYS B N 1
ATOM 2819 C CA . LYS B 1 107 ? 7.217 45.374 13.635 1.00 15.79 141 LYS B CA 1
ATOM 2820 C C . LYS B 1 107 ? 6.445 44.196 13.037 1.00 14.41 141 LYS B C 1
ATOM 2821 O O . LYS B 1 107 ? 6.952 43.511 12.158 1.00 14.28 141 LYS B O 1
ATOM 2827 N N . ILE B 1 108 ? 5.192 44.001 13.449 1.00 13.34 142 ILE B N 1
ATOM 2828 C CA . ILE B 1 108 ? 4.356 43.046 12.762 1.00 13.61 142 ILE B CA 1
ATOM 2829 C C . ILE B 1 108 ? 4.294 43.455 11.299 1.00 13.56 142 ILE B C 1
ATOM 2830 O O . ILE B 1 108 ? 4.567 42.661 10.415 1.00 14.03 142 ILE B O 1
ATOM 2835 N N . THR B 1 109 ? 3.903 44.699 11.032 1.00 14.18 143 THR B N 1
ATOM 2836 C CA A THR B 1 109 ? 3.772 45.143 9.647 0.50 14.91 143 THR B CA 1
ATOM 2837 C CA B THR B 1 109 ? 3.794 45.230 9.664 0.50 14.11 143 THR B CA 1
ATOM 2838 C C . THR B 1 109 ? 5.148 45.241 8.957 1.00 14.40 143 THR B C 1
ATOM 2839 O O . THR B 1 109 ? 5.273 44.865 7.795 1.00 14.78 143 THR B O 1
ATOM 2846 N N . GLY B 1 110 ? 6.148 45.715 9.672 1.00 15.24 144 GLY B N 1
ATOM 2847 C CA . GLY B 1 110 ? 7.511 45.825 9.114 1.00 15.25 144 GLY B CA 1
ATOM 2848 C C . GLY B 1 110 ? 8.147 44.475 8.720 1.00 15.71 144 GLY B C 1
ATOM 2849 O O . GLY B 1 110 ? 8.774 44.343 7.661 1.00 16.42 144 GLY B O 1
ATOM 2850 N N . VAL B 1 111 ? 7.997 43.457 9.570 1.00 14.66 145 VAL B N 1
ATOM 2851 C CA . VAL B 1 111 ? 8.537 42.139 9.258 1.00 14.95 145 VAL B CA 1
ATOM 2852 C C . VAL B 1 111 ? 7.733 41.540 8.108 1.00 15.78 145 VAL B C 1
ATOM 2853 O O . VAL B 1 111 ? 8.306 40.926 7.197 1.00 15.83 145 VAL B O 1
ATOM 2857 N N . ALA B 1 112 ? 6.415 41.722 8.113 1.00 16.37 146 ALA B N 1
ATOM 2858 C CA . ALA B 1 112 ? 5.573 41.180 7.038 1.00 17.22 146 ALA B CA 1
ATOM 2859 C C . ALA B 1 112 ? 5.955 41.795 5.707 1.00 18.19 146 ALA B C 1
ATOM 2860 O O . ALA B 1 112 ? 5.944 41.137 4.694 1.00 18.15 146 ALA B O 1
ATOM 2862 N N . GLN B 1 113 ? 6.233 43.095 5.712 1.00 18.50 147 GLN B N 1
ATOM 2863 C CA . GLN B 1 113 ? 6.679 43.755 4.466 1.00 20.04 147 GLN B CA 1
ATOM 2864 C C . GLN B 1 113 ? 8.035 43.205 3.986 1.00 19.14 147 GLN B C 1
ATOM 2865 O O . GLN B 1 113 ? 8.244 42.945 2.795 1.00 19.50 147 GLN B O 1
ATOM 2871 N N . ALA B 1 114 ? 8.962 43.054 4.915 1.00 18.23 148 ALA B N 1
ATOM 2872 C CA . ALA B 1 114 ? 10.284 42.520 4.568 1.00 18.31 148 ALA B CA 1
ATOM 2873 C C . ALA B 1 114 ? 10.220 41.145 3.984 1.00 18.68 148 ALA B C 1
ATOM 2874 O O . ALA B 1 114 ? 11.027 40.812 3.101 1.00 21.41 148 ALA B O 1
ATOM 2876 N N . LEU B 1 115 ? 9.274 40.352 4.470 1.00 19.44 149 LEU B N 1
ATOM 2877 C CA . LEU B 1 115 ? 9.117 38.960 4.042 1.00 19.40 149 LEU B CA 1
ATOM 2878 C C . LEU B 1 115 ? 8.165 38.833 2.830 1.00 20.84 149 LEU B C 1
ATOM 2879 O O . LEU B 1 115 ? 7.911 37.731 2.352 1.00 21.11 149 LEU B O 1
ATOM 2884 N N . ASP B 1 116 ? 7.618 39.966 2.389 1.00 21.17 150 ASP B N 1
ATOM 2885 C CA . ASP B 1 116 ? 6.722 40.070 1.231 1.00 22.16 150 ASP B CA 1
ATOM 2886 C C . ASP B 1 116 ? 5.458 39.255 1.496 1.00 22.63 150 ASP B C 1
ATOM 2887 O O . ASP B 1 116 ? 4.991 38.525 0.621 1.00 23.33 150 ASP B O 1
ATOM 2892 N N . VAL B 1 117 ? 4.921 39.358 2.726 1.00 21.34 151 VAL B N 1
ATOM 2893 C CA . VAL B 1 117 ? 3.650 38.733 3.073 1.00 21.44 151 VAL B CA 1
ATOM 2894 C C . VAL B 1 117 ? 2.702 39.769 3.732 1.00 21.29 151 VAL B C 1
ATOM 2895 O O . VAL B 1 117 ? 2.253 39.627 4.873 1.00 19.61 151 VAL B O 1
ATOM 2899 N N . ARG B 1 118 ? 2.390 40.836 2.997 1.00 21.41 152 ARG B N 1
ATOM 2900 C CA . ARG B 1 118 ? 1.611 41.943 3.574 1.00 22.89 152 ARG B CA 1
ATOM 2901 C C . ARG B 1 118 ? 0.233 41.524 4.082 1.00 21.90 152 ARG B C 1
ATOM 2902 O O . ARG B 1 118 ? -0.197 41.971 5.180 1.00 20.50 152 ARG B O 1
ATOM 2910 N N . ASP B 1 119 ? -0.458 40.668 3.327 1.00 23.54 153 ASP B N 1
ATOM 2911 C CA . ASP B 1 119 ? -1.773 40.183 3.735 1.00 24.91 153 ASP B CA 1
ATOM 2912 C C . ASP B 1 119 ? -1.707 39.450 5.087 1.00 23.19 153 ASP B C 1
ATOM 2913 O O . ASP B 1 119 ? -2.531 39.687 5.977 1.00 23.10 153 ASP B O 1
ATOM 2918 N N . ALA B 1 120 ? -0.740 38.557 5.210 1.00 21.36 154 ALA B N 1
ATOM 2919 C CA . ALA B 1 120 ? -0.534 37.822 6.464 1.00 21.02 154 ALA B CA 1
ATOM 2920 C C . ALA B 1 120 ? -0.256 38.788 7.605 1.00 20.24 154 ALA B C 1
ATOM 2921 O O . ALA B 1 120 ? -0.686 38.571 8.753 1.00 20.45 154 ALA B O 1
ATOM 2923 N N . GLY B 1 121 ? 0.503 39.830 7.311 1.00 19.21 155 GLY B N 1
ATOM 2924 C CA . GLY B 1 121 ? 0.798 40.862 8.310 1.00 17.55 155 GLY B CA 1
ATOM 2925 C C . GLY B 1 121 ? -0.478 41.554 8.784 1.00 17.70 155 GLY B C 1
ATOM 2926 O O . GLY B 1 121 ? -0.665 41.840 9.988 1.00 18.05 155 GLY B O 1
ATOM 2927 N N . ALA B 1 122 ? -1.367 41.876 7.841 1.00 18.54 156 ALA B N 1
ATOM 2928 C CA . ALA B 1 122 ? -2.570 42.586 8.190 1.00 18.52 156 ALA B CA 1
ATOM 2929 C C . ALA B 1 122 ? -3.448 41.703 9.069 1.00 18.60 156 ALA B C 1
ATOM 2930 O O . ALA B 1 122 ? -4.059 42.171 10.013 1.00 17.91 156 ALA B O 1
ATOM 2932 N N . ALA B 1 123 ? -3.495 40.416 8.735 1.00 19.78 157 ALA B N 1
ATOM 2933 C CA . ALA B 1 123 ? -4.318 39.480 9.508 1.00 20.93 157 ALA B CA 1
ATOM 2934 C C . ALA B 1 123 ? -3.780 39.326 10.918 1.00 20.24 157 ALA B C 1
ATOM 2935 O O . ALA B 1 123 ? -4.523 39.276 11.888 1.00 20.03 157 ALA B O 1
ATOM 2937 N N . LEU B 1 124 ? -2.464 39.193 11.030 1.00 18.93 158 LEU B N 1
ATOM 2938 C CA . LEU B 1 124 ? -1.860 39.010 12.351 1.00 18.60 158 LEU B CA 1
ATOM 2939 C C . LEU B 1 124 ? -2.066 40.243 13.207 1.00 17.06 158 LEU B C 1
ATOM 2940 O O . LEU B 1 124 ? -2.388 40.144 14.383 1.00 17.13 158 LEU B O 1
ATOM 2945 N N . LEU B 1 125 ? -1.907 41.416 12.585 1.00 17.26 159 LEU B N 1
ATOM 2946 C CA . LEU B 1 125 ? -2.133 42.663 13.327 1.00 16.31 159 LEU B CA 1
ATOM 2947 C C . LEU B 1 125 ? -3.593 42.827 13.786 1.00 16.90 159 LEU B C 1
ATOM 2948 O O . LEU B 1 125 ? -3.885 43.309 14.858 1.00 16.42 159 LEU B O 1
ATOM 2953 N N . GLN B 1 126 ? -4.507 42.447 12.921 1.00 18.40 160 GLN B N 1
ATOM 2954 C CA . GLN B 1 126 ? -5.907 42.457 13.302 1.00 20.55 160 GLN B CA 1
ATOM 2955 C C . GLN B 1 126 ? -6.171 41.564 14.534 1.00 19.16 160 GLN B C 1
ATOM 2956 O O . GLN B 1 126 ? -6.855 42.007 15.481 1.00 19.52 160 GLN B O 1
ATOM 2962 N N . ARG B 1 127 ? -5.619 40.334 14.531 1.00 19.63 161 ARG B N 1
ATOM 2963 C CA . ARG B 1 127 ? -5.713 39.401 15.685 1.00 20.44 161 ARG B CA 1
ATOM 2964 C C . ARG B 1 127 ? -5.087 40.055 16.926 1.00 18.51 161 ARG B C 1
ATOM 2965 O O . ARG B 1 127 ? -5.681 40.070 18.023 1.00 17.56 161 ARG B O 1
ATOM 2973 N N . PHE B 1 128 ? -3.862 40.528 16.756 1.00 15.44 162 PHE B N 1
ATOM 2974 C CA . PHE B 1 128 ? -3.139 41.176 17.818 1.00 14.73 162 PHE B CA 1
ATOM 2975 C C . PHE B 1 128 ? -3.957 42.319 18.425 1.00 14.09 162 PHE B C 1
ATOM 2976 O O . PHE B 1 128 ? -4.089 42.473 19.659 1.00 13.40 162 PHE B O 1
ATOM 2984 N N . ASP B 1 129 ? -4.478 43.180 17.573 1.00 14.96 163 ASP B N 1
ATOM 2985 C CA . ASP B 1 129 ? -5.195 44.347 18.065 1.00 15.11 163 ASP B CA 1
ATOM 2986 C C . ASP B 1 129 ? -6.463 43.958 18.839 1.00 14.90 163 ASP B C 1
ATOM 2987 O O . ASP B 1 129 ? -6.765 44.531 19.875 1.00 15.03 163 ASP B O 1
ATOM 2992 N N . ARG B 1 130 ? -7.199 42.971 18.315 1.00 15.21 164 ARG B N 1
ATOM 2993 C CA A ARG B 1 130 ? -8.362 42.450 19.019 0.80 16.03 164 ARG B CA 1
ATOM 2994 C CA B ARG B 1 130 ? -8.356 42.410 19.021 0.20 14.94 164 ARG B CA 1
ATOM 2995 C C . ARG B 1 130 ? -7.970 41.884 20.391 1.00 14.42 164 ARG B C 1
ATOM 2996 O O . ARG B 1 130 ? -8.610 42.154 21.389 1.00 13.33 164 ARG B O 1
ATOM 3011 N N . ASP B 1 131 ? -6.920 41.080 20.427 1.00 13.68 165 ASP B N 1
ATOM 3012 C CA . ASP B 1 131 ? -6.472 40.496 21.652 1.00 13.17 165 ASP B CA 1
ATOM 3013 C C . ASP B 1 131 ? -5.949 41.540 22.624 1.00 12.48 165 ASP B C 1
ATOM 3014 O O . ASP B 1 131 ? -6.151 41.406 23.834 1.00 12.11 165 ASP B O 1
ATOM 3019 N N . TRP B 1 132 ? -5.273 42.574 22.109 1.00 12.08 166 TRP B N 1
ATOM 3020 C CA . TRP B 1 132 ? -4.833 43.666 22.960 1.00 11.63 166 TRP B CA 1
ATOM 3021 C C . TRP B 1 132 ? -5.990 44.411 23.617 1.00 11.99 166 TRP B C 1
ATOM 3022 O O . TRP B 1 132 ? -5.916 44.691 24.791 1.00 11.62 166 TRP B O 1
ATOM 3033 N N . GLN B 1 133 ? -7.043 44.699 22.869 1.00 12.97 167 GLN B N 1
ATOM 3034 C CA . GLN B 1 133 ? -8.202 45.282 23.490 1.00 14.71 167 GLN B CA 1
ATOM 3035 C C . GLN B 1 133 ? -8.781 44.406 24.588 1.00 13.86 167 GLN B C 1
ATOM 3036 O O . GLN B 1 133 ? -9.164 44.904 25.655 1.00 13.65 167 GLN B O 1
ATOM 3042 N N . ALA B 1 134 ? -8.852 43.106 24.348 1.00 13.58 168 ALA B N 1
ATOM 3043 C CA . ALA B 1 134 ? -9.386 42.240 25.385 1.00 13.26 168 ALA B CA 1
ATOM 3044 C C . ALA B 1 134 ? -8.464 42.209 26.614 1.00 13.10 168 ALA B C 1
ATOM 3045 O O . ALA B 1 134 ? -8.940 42.164 27.740 1.00 14.27 168 ALA B O 1
ATOM 3047 N N . ALA B 1 135 ? -7.156 42.267 26.409 1.00 12.50 169 ALA B N 1
ATOM 3048 C CA . ALA B 1 135 ? -6.204 42.257 27.502 1.00 12.20 169 ALA B CA 1
ATOM 3049 C C . ALA B 1 135 ? -6.322 43.519 28.328 1.00 12.42 169 ALA B C 1
ATOM 3050 O O . ALA B 1 135 ? -6.392 43.421 29.563 1.00 13.11 169 ALA B O 1
ATOM 3052 N N . ARG B 1 136 ? -6.363 44.671 27.640 1.00 13.22 170 ARG B N 1
ATOM 3053 C CA . ARG B 1 136 ? -6.566 45.953 28.311 1.00 14.41 170 ARG B CA 1
ATOM 3054 C C . ARG B 1 136 ? -7.857 45.969 29.148 1.00 14.80 170 ARG B C 1
ATOM 3055 O O . ARG B 1 136 ? -7.851 46.392 30.309 1.00 15.86 170 ARG B O 1
ATOM 3063 N N . ASP B 1 137 ? -8.928 45.441 28.587 1.00 15.30 171 ASP B N 1
ATOM 3064 C CA . ASP B 1 137 ? -10.198 45.322 29.322 1.00 16.65 171 ASP B CA 1
ATOM 3065 C C . ASP B 1 137 ? -10.073 44.438 30.551 1.00 16.95 171 ASP B C 1
ATOM 3066 O O . ASP B 1 137 ? -10.583 44.767 31.632 1.00 20.40 171 ASP B O 1
ATOM 3071 N N . ALA B 1 138 ? -9.424 43.301 30.386 1.00 16.34 172 ALA B N 1
ATOM 3072 C CA . ALA B 1 138 ? -9.268 42.346 31.475 1.00 16.61 172 ALA B CA 1
ATOM 3073 C C . ALA B 1 138 ? -8.493 42.963 32.649 1.00 16.84 172 ALA B C 1
ATOM 3074 O O . ALA B 1 138 ? -8.886 42.757 33.793 1.00 19.42 172 ALA B O 1
ATOM 3076 N N . VAL B 1 139 ? -7.439 43.718 32.361 1.00 15.26 173 VAL B N 1
ATOM 3077 C CA . VAL B 1 139 ? -6.604 44.353 33.409 1.00 15.61 173 VAL B CA 1
ATOM 3078 C C . VAL B 1 139 ? -7.428 45.450 34.076 1.00 17.08 173 VAL B C 1
ATOM 3079 O O . VAL B 1 139 ? -7.401 45.605 35.314 1.00 18.76 173 VAL B O 1
ATOM 3083 N N . ALA B 1 140 ? -8.155 46.229 33.262 1.00 17.50 174 ALA B N 1
ATOM 3084 C CA . ALA B 1 140 ? -8.960 47.343 33.769 1.00 20.05 174 ALA B CA 1
ATOM 3085 C C . ALA B 1 140 ? -10.106 46.861 34.623 1.00 21.33 174 ALA B C 1
ATOM 3086 O O . ALA B 1 140 ? -10.571 47.658 35.464 1.00 25.69 174 ALA B O 1
ATOM 3088 N N . ALA B 1 141 ? -10.523 45.592 34.509 1.00 20.84 175 ALA B N 1
ATOM 3089 C CA . ALA B 1 141 ? -11.673 45.073 35.254 1.00 23.88 175 ALA B CA 1
ATOM 3090 C C . ALA B 1 141 ? -11.442 45.040 36.742 1.00 22.78 175 ALA B C 1
ATOM 3091 O O . ALA B 1 141 ? -12.422 45.127 37.499 1.00 23.81 175 ALA B O 1
ATOM 3093 N N . ARG B 1 142 ? -10.172 44.892 37.151 1.00 20.83 176 ARG B N 1
ATOM 3094 C CA . ARG B 1 142 ? -9.839 44.695 38.533 1.00 20.54 176 ARG B CA 1
ATOM 3095 C C . ARG B 1 142 ? -8.352 44.912 38.758 1.00 19.23 176 ARG B C 1
ATOM 3096 O O . ARG B 1 142 ? -7.503 44.396 38.020 1.00 19.92 176 ARG B O 1
ATOM 3104 N N . VAL B 1 143 ? -8.028 45.679 39.768 1.00 17.72 177 VAL B N 1
ATOM 3105 C CA . VAL B 1 143 ? -6.642 45.781 40.248 1.00 17.46 177 VAL B CA 1
ATOM 3106 C C . VAL B 1 143 ? -6.269 44.438 40.864 1.00 18.41 177 VAL B C 1
ATOM 3107 O O . VAL B 1 143 ? -7.020 43.905 41.669 1.00 18.57 177 VAL B O 1
ATOM 3111 N N . PRO B 1 144 ? -5.101 43.861 40.495 1.00 18.14 178 PRO B N 1
ATOM 3112 C CA . PRO B 1 144 ? -4.753 42.639 41.211 1.00 17.97 178 PRO B CA 1
ATOM 3113 C C . PRO B 1 144 ? -4.633 42.807 42.711 1.00 17.90 178 PRO B C 1
ATOM 3114 O O . PRO B 1 144 ? -3.992 43.772 43.175 1.00 16.83 178 PRO B O 1
ATOM 3118 N N . GLY B 1 145 ? -5.260 41.890 43.472 1.00 17.96 179 GLY B N 1
ATOM 3119 C CA . GLY B 1 145 ? -5.398 41.998 44.899 1.00 19.57 179 GLY B CA 1
ATOM 3120 C C . GLY B 1 145 ? -6.647 42.752 45.353 1.00 19.98 179 GLY B C 1
ATOM 3121 O O . GLY B 1 145 ? -6.955 42.746 46.542 1.00 22.08 179 GLY B O 1
ATOM 3122 N N . GLY B 1 146 ? -7.318 43.438 44.431 1.00 20.53 180 GLY B N 1
ATOM 3123 C CA . GLY B 1 146 ? -8.639 44.061 44.731 1.00 20.92 180 GLY B CA 1
ATOM 3124 C C . GLY B 1 146 ? -8.634 45.355 45.519 1.00 21.71 180 GLY B C 1
ATOM 3125 O O . GLY B 1 146 ? -9.692 45.879 45.875 1.00 23.56 180 GLY B O 1
ATOM 3126 N N . ALA B 1 147 ? -7.451 45.884 45.786 1.00 21.63 181 ALA B N 1
ATOM 3127 C CA . ALA B 1 147 ? -7.284 47.123 46.533 1.00 21.84 181 ALA B CA 1
ATOM 3128 C C . ALA B 1 147 ? -6.453 48.105 45.681 1.00 19.97 181 ALA B C 1
ATOM 3129 O O . ALA B 1 147 ? -6.795 48.334 44.541 1.00 19.96 181 ALA B O 1
ATOM 3131 N N . GLN B 1 148 ? -5.386 48.665 46.218 1.00 20.93 182 GLN B N 1
ATOM 3132 C CA . GLN B 1 148 ? -4.529 49.562 45.452 1.00 21.05 182 GLN B CA 1
ATOM 3133 C C . GLN B 1 148 ? -3.507 48.767 44.617 1.00 18.58 182 GLN B C 1
ATOM 3134 O O . GLN B 1 148 ? -3.238 47.634 44.920 1.00 17.09 182 GLN B O 1
ATOM 3140 N N . PRO B 1 149 ? -2.941 49.364 43.567 1.00 17.05 183 PRO B N 1
ATOM 3141 C CA . PRO B 1 149 ? -1.993 48.627 42.736 1.00 16.66 183 PRO B CA 1
ATOM 3142 C C . PRO B 1 149 ? -0.819 48.055 43.554 1.00 16.23 183 PRO B C 1
ATOM 3143 O O . PRO B 1 149 ? -0.190 48.767 44.355 1.00 18.20 183 PRO B O 1
ATOM 3147 N N . PRO B 1 150 ? -0.603 46.751 43.444 1.00 15.30 184 PRO B N 1
ATOM 3148 C CA . PRO B 1 150 ? 0.450 46.172 44.224 1.00 14.81 184 PRO B CA 1
ATOM 3149 C C . PRO B 1 150 ? 1.846 46.534 43.767 1.00 14.81 184 PRO B C 1
ATOM 3150 O O . PRO B 1 150 ? 2.082 46.782 42.585 1.00 14.69 184 PRO B O 1
ATOM 3154 N N . ARG B 1 151 ? 2.775 46.598 44.719 1.00 15.18 185 ARG B N 1
ATOM 3155 C CA . ARG B 1 151 ? 4.157 46.923 44.408 1.00 15.63 185 ARG B CA 1
ATOM 3156 C C . AR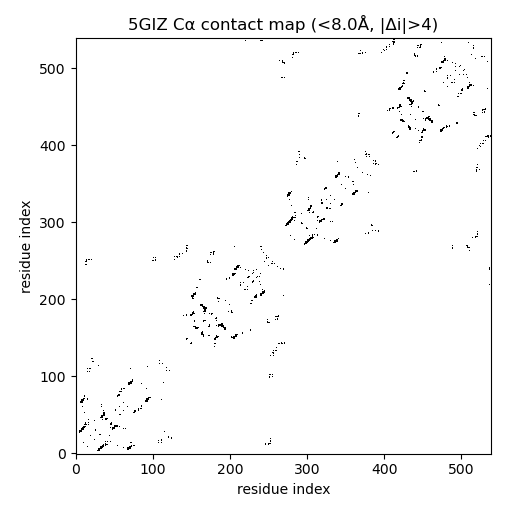G B 1 151 ? 4.895 45.629 44.033 1.00 14.32 185 ARG B C 1
ATOM 3157 O O . ARG B 1 151 ? 4.970 44.704 44.816 1.00 15.53 185 ARG B O 1
ATOM 3165 N N . VAL B 1 152 ? 5.482 45.646 42.844 1.00 13.98 186 VAL B N 1
ATOM 3166 C CA . VAL B 1 152 ? 6.152 44.461 42.284 1.00 13.83 186 VAL B CA 1
ATOM 3167 C C . VAL B 1 152 ? 7.632 44.748 42.058 1.00 14.70 186 VAL B C 1
ATOM 3168 O O . VAL B 1 152 ? 8.002 45.704 41.390 1.00 14.62 186 VAL B O 1
ATOM 3172 N N . LEU B 1 153 ? 8.461 43.901 42.635 1.00 14.06 187 LEU B N 1
ATOM 3173 C CA . LEU B 1 153 ? 9.912 43.961 42.453 1.00 14.66 187 LEU B CA 1
ATOM 3174 C C . LEU B 1 153 ? 10.266 42.942 41.404 1.00 13.89 187 LEU B C 1
ATOM 3175 O O . LEU B 1 153 ? 9.959 41.744 41.578 1.00 14.08 187 LEU B O 1
ATOM 3180 N N . PHE B 1 154 ? 10.872 43.344 40.305 1.00 13.61 188 PHE B N 1
ATOM 3181 C CA . PHE B 1 154 ? 11.349 42.435 39.301 1.00 13.69 188 PHE B CA 1
ATOM 3182 C C . PHE B 1 154 ? 12.855 42.181 39.453 1.00 14.51 188 PHE B C 1
ATOM 3183 O O . PHE B 1 154 ? 13.670 43.100 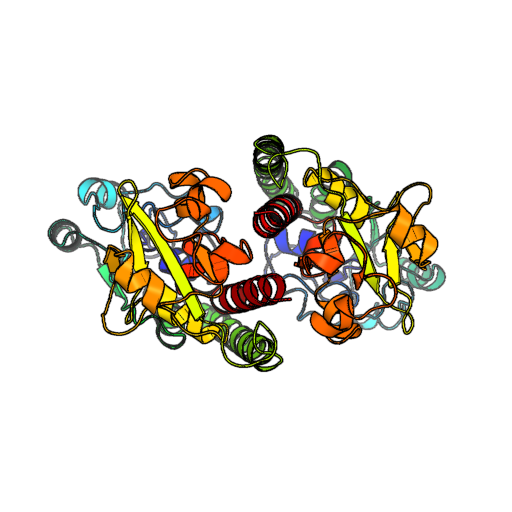39.349 1.00 14.36 188 PHE B O 1
ATOM 3191 N N . VAL B 1 155 ? 13.211 40.914 39.674 1.00 14.33 189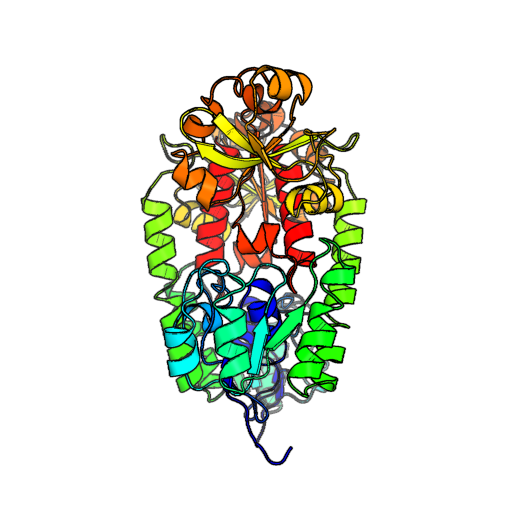 VAL B N 1
ATOM 3192 C CA . VAL B 1 155 ? 14.593 40.481 39.803 1.00 15.08 189 VAL B CA 1
ATOM 3193 C C . VAL B 1 155 ? 14.993 39.865 38.486 1.00 15.61 189 VAL B C 1
ATOM 3194 O O . VAL B 1 155 ? 14.391 38.914 38.039 1.00 14.15 189 VAL B O 1
ATOM 3198 N N . LEU B 1 156 ? 16.043 40.397 37.856 1.00 17.87 190 LEU B N 1
ATOM 3199 C CA . LEU B 1 156 ? 16.561 39.804 36.624 1.00 19.63 190 LEU B CA 1
ATOM 3200 C C . LEU B 1 156 ? 17.478 38.641 36.904 1.00 20.83 190 LEU B C 1
ATOM 3201 O O . LEU B 1 156 ? 17.322 37.528 36.329 1.00 20.10 190 LEU B O 1
ATOM 3206 N N . ASN B 1 157 ? 18.435 38.926 37.793 1.00 21.28 191 ASN B N 1
ATOM 3207 C CA A ASN B 1 157 ? 19.429 37.930 38.207 0.80 23.39 191 ASN B CA 1
ATOM 3208 C CA B ASN B 1 157 ? 19.537 38.037 38.118 0.20 23.24 191 ASN B CA 1
ATOM 3209 C C . ASN B 1 157 ? 20.045 38.320 39.539 1.00 24.64 191 ASN B C 1
ATOM 3210 O O . ASN B 1 157 ? 19.594 39.262 40.185 1.00 21.77 191 ASN B O 1
ATOM 3219 N N . HIS B 1 158 ? 21.062 37.553 39.962 1.00 25.34 192 HIS B N 1
ATOM 3220 C CA . HIS B 1 158 ? 21.831 37.799 41.164 1.00 27.90 192 HIS B CA 1
ATOM 3221 C C . HIS B 1 158 ? 23.313 37.750 40.850 1.00 29.57 192 HIS B C 1
ATOM 3222 O O . HIS B 1 158 ? 23.776 36.945 40.007 1.00 29.46 192 HIS B O 1
ATOM 3229 N N . THR B 1 159 ? 24.067 38.579 41.581 1.00 30.60 193 THR B N 1
ATOM 3230 C CA . THR B 1 159 ? 25.492 38.395 41.763 1.00 30.15 193 THR B CA 1
ATOM 3231 C C . THR B 1 159 ? 25.683 38.046 43.220 1.00 32.00 193 THR B C 1
ATOM 3232 O O . THR B 1 159 ? 25.615 38.915 44.101 1.00 32.16 193 THR B O 1
ATOM 3236 N N . GLY B 1 160 ? 25.880 36.750 43.470 1.00 31.80 194 GLY B N 1
ATOM 3237 C CA . GLY B 1 160 ? 25.997 36.237 44.825 1.00 33.22 194 GLY B CA 1
ATOM 3238 C C . GLY B 1 160 ? 24.680 36.518 45.515 1.00 34.19 194 GLY B C 1
ATOM 3239 O O . GLY B 1 160 ? 23.614 36.276 44.943 1.00 34.82 194 GLY B O 1
ATOM 3240 N N . THR B 1 161 ? 24.764 37.073 46.718 1.00 34.93 195 THR B N 1
ATOM 3241 C CA . THR B 1 161 ? 23.579 37.413 47.481 1.00 36.36 195 THR B CA 1
ATOM 3242 C C . THR B 1 161 ? 22.886 38.700 47.001 1.00 35.68 195 THR B C 1
ATOM 3243 O O . THR B 1 161 ? 21.892 39.074 47.604 1.00 37.24 195 THR B O 1
ATOM 3247 N N . GLN B 1 162 ? 23.380 39.369 45.945 1.00 33.46 196 GLN B N 1
ATOM 3248 C CA . GLN B 1 162 ? 22.823 40.677 45.568 1.00 32.85 196 GLN B CA 1
ATOM 3249 C C . GLN B 1 162 ? 21.962 40.616 44.311 1.00 29.81 196 GLN B C 1
ATOM 3250 O O . GLN B 1 162 ? 22.478 40.371 43.256 1.00 28.99 196 GLN B O 1
ATOM 3256 N N . ALA B 1 163 ? 20.655 40.844 44.439 1.00 27.73 197 ALA B N 1
ATOM 3257 C CA . ALA B 1 163 ? 19.781 40.903 43.265 1.00 25.38 197 ALA B CA 1
ATOM 3258 C C . ALA B 1 163 ? 20.082 42.120 42.377 1.00 24.95 197 ALA B C 1
ATOM 3259 O O . ALA B 1 163 ? 20.403 43.208 42.852 1.00 25.31 197 ALA B O 1
ATOM 3261 N N . LEU B 1 164 ? 19.954 41.902 41.077 1.00 23.40 198 LEU B N 1
ATOM 3262 C CA . LEU B 1 164 ? 19.926 42.969 40.087 1.00 23.46 198 LEU B CA 1
ATOM 3263 C C . LEU B 1 164 ? 18.455 43.179 39.692 1.00 21.38 198 LEU B C 1
ATOM 3264 O O . LEU B 1 164 ? 17.798 42.244 39.207 1.00 20.47 198 LEU B O 1
ATOM 3269 N N . VAL B 1 165 ? 17.970 44.402 39.904 1.00 20.76 199 VAL B N 1
ATOM 3270 C CA . VAL B 1 165 ? 16.523 44.667 39.789 1.00 19.32 199 VAL B CA 1
ATOM 3271 C C . VAL B 1 165 ? 16.199 45.778 38.805 1.00 18.91 199 VAL B C 1
ATOM 3272 O O . VAL B 1 165 ? 17.020 46.622 38.539 1.00 19.28 199 VAL B O 1
ATOM 3276 N N . ALA B 1 166 ? 14.986 45.736 38.256 1.00 17.12 200 ALA B N 1
ATOM 3277 C CA . ALA B 1 166 ? 14.567 46.648 37.184 1.00 16.79 200 ALA B CA 1
ATOM 3278 C C . ALA B 1 166 ? 13.975 47.917 37.715 1.00 16.57 200 ALA B C 1
ATOM 3279 O O . ALA B 1 166 ? 13.033 47.917 38.531 1.00 15.98 200 ALA B O 1
ATOM 3281 N N . GLY B 1 167 ? 14.476 49.018 37.168 1.00 17.46 201 GLY B N 1
ATOM 3282 C CA . GLY B 1 167 ? 13.847 50.303 37.360 1.00 17.61 201 GLY B CA 1
ATOM 3283 C C . GLY B 1 167 ? 13.030 50.668 36.127 1.00 17.52 201 GLY B C 1
ATOM 3284 O O . GLY B 1 167 ? 12.432 49.818 35.449 1.00 17.07 201 GLY B O 1
ATOM 3285 N N . GLN B 1 168 ? 13.058 51.950 35.793 1.00 17.78 202 GLN B N 1
ATOM 3286 C CA . GLN B 1 168 ? 12.284 52.453 34.645 1.00 17.90 202 GLN B CA 1
ATOM 3287 C C . GLN B 1 168 ? 13.021 52.227 33.322 1.00 17.76 202 GLN B C 1
ATOM 3288 O O . GLN B 1 168 ? 14.181 51.806 33.277 1.00 18.48 202 GLN B O 1
ATOM 3294 N N . ARG B 1 169 ? 12.295 52.433 32.217 1.00 18.23 203 ARG B N 1
ATOM 3295 C CA . ARG B 1 169 ? 12.822 52.214 30.869 1.00 19.42 203 ARG B CA 1
ATOM 3296 C C . ARG B 1 169 ? 13.262 50.772 30.661 1.00 18.76 203 ARG B C 1
ATOM 3297 O O . ARG B 1 169 ? 14.143 50.488 29.837 1.00 21.36 203 ARG B O 1
ATOM 3305 N N . THR B 1 170 ? 12.574 49.850 31.338 1.00 17.47 204 THR B N 1
ATOM 3306 C CA . THR B 1 170 ? 12.827 48.421 31.173 1.00 16.04 204 THR B CA 1
ATOM 3307 C C . THR B 1 170 ? 11.573 47.736 30.677 1.00 15.23 204 THR B C 1
ATOM 3308 O O . THR B 1 170 ? 10.452 48.188 30.922 1.00 14.89 204 THR B O 1
ATOM 3312 N N . ALA B 1 171 ? 11.767 46.578 30.070 1.00 14.76 205 ALA B N 1
ATOM 3313 C CA . ALA B 1 171 ? 10.646 45.742 29.647 1.00 13.56 205 ALA B CA 1
ATOM 3314 C C . ALA B 1 171 ? 9.798 45.350 30.882 1.00 12.79 205 ALA B C 1
ATOM 3315 O O . ALA B 1 171 ? 8.542 45.362 30.882 1.00 11.99 205 ALA B O 1
ATOM 3317 N N . ALA B 1 172 ? 10.483 45.039 31.963 1.00 13.10 206 ALA B N 1
ATOM 3318 C CA . ALA B 1 172 ? 9.793 44.600 33.157 1.00 12.69 206 ALA B CA 1
ATOM 3319 C C . ALA B 1 172 ? 8.876 45.679 33.745 1.00 12.72 206 ALA B C 1
ATOM 3320 O O . ALA B 1 172 ? 7.731 45.409 34.110 1.00 12.02 206 ALA B O 1
ATOM 3322 N N . ASP B 1 173 ? 9.386 46.907 33.804 1.00 12.80 207 ASP B N 1
ATOM 3323 C CA . ASP B 1 173 ? 8.590 48.025 34.290 1.00 13.42 207 ASP B CA 1
ATOM 3324 C C . ASP B 1 173 ? 7.349 48.185 33.455 1.00 12.55 207 ASP B C 1
ATOM 3325 O O . ASP B 1 173 ? 6.273 48.356 33.979 1.00 12.73 207 ASP B O 1
ATOM 3330 N N . ALA B 1 174 ? 7.482 48.129 32.121 1.00 12.16 208 ALA B N 1
ATOM 3331 C CA . ALA B 1 174 ? 6.331 48.287 31.213 1.00 11.94 208 ALA B CA 1
ATOM 3332 C C . ALA B 1 174 ? 5.287 47.180 31.443 1.00 11.41 208 ALA B C 1
ATOM 3333 O O . ALA B 1 174 ? 4.098 47.424 31.457 1.00 11.45 208 ALA B O 1
ATOM 3335 N N . MET B 1 175 ? 5.754 45.950 31.619 1.00 10.97 209 MET B N 1
ATOM 3336 C CA . MET B 1 175 ? 4.864 44.815 31.835 1.00 10.47 209 MET B CA 1
ATOM 3337 C C . MET B 1 175 ? 4.139 44.919 33.163 1.00 10.23 209 MET B C 1
ATOM 3338 O O . MET B 1 175 ? 2.906 44.664 33.229 1.00 10.31 209 MET B O 1
ATOM 3343 N N . ILE B 1 176 ? 4.858 45.298 34.218 1.00 10.67 210 ILE B N 1
ATOM 3344 C CA . ILE B 1 176 ? 4.247 45.496 35.514 1.00 11.10 210 ILE B CA 1
ATOM 3345 C C . ILE B 1 176 ? 3.100 46.522 35.419 1.00 11.00 210 ILE B C 1
ATOM 3346 O O . ILE B 1 176 ? 2.001 46.293 35.909 1.00 11.48 210 ILE B O 1
ATOM 3351 N N . ARG B 1 177 ? 3.381 47.629 34.744 1.00 11.71 211 ARG B N 1
ATOM 3352 C CA . ARG B 1 177 ? 2.366 48.655 34.575 1.00 12.65 211 ARG B CA 1
ATOM 3353 C C . ARG B 1 177 ? 1.220 48.185 33.716 1.00 12.60 211 ARG B C 1
ATOM 3354 O O . ARG B 1 177 ? 0.054 48.492 34.003 1.00 12.71 211 ARG B O 1
ATOM 3362 N N . TYR B 1 178 ? 1.497 47.486 32.619 1.00 11.89 212 TYR B N 1
ATOM 3363 C CA . TYR B 1 178 ? 0.409 47.059 31.752 1.00 11.94 212 TYR B CA 1
ATOM 3364 C C . TYR B 1 178 ? -0.518 46.125 32.506 1.00 11.53 212 TYR B C 1
ATOM 3365 O O . TYR B 1 178 ? -1.699 46.012 32.163 1.00 12.32 212 TYR B O 1
ATOM 3374 N N . ALA B 1 179 ? 0.036 45.328 33.435 1.00 11.30 213 ALA B N 1
ATOM 3375 C CA . ALA B 1 179 ? -0.729 44.397 34.252 1.00 11.91 213 ALA B CA 1
ATOM 3376 C C . ALA B 1 179 ? -1.472 44.982 35.438 1.00 12.54 213 ALA B C 1
ATOM 3377 O O . ALA B 1 179 ? -2.061 44.242 36.209 1.00 14.05 213 ALA B O 1
ATOM 3379 N N . GLY B 1 180 ? -1.436 46.316 35.561 1.00 12.69 214 GLY B N 1
ATOM 3380 C CA . GLY B 1 180 ? -2.178 46.999 36.618 1.00 13.04 214 GLY B CA 1
ATOM 3381 C C . GLY B 1 180 ? -1.465 47.080 37.956 1.00 13.37 214 GLY B C 1
ATOM 3382 O O . GLY B 1 180 ? -2.094 47.392 39.003 1.00 14.97 214 GLY B O 1
ATOM 3383 N N . ALA B 1 181 ? -0.149 46.944 37.943 1.00 12.72 215 ALA B N 1
ATOM 3384 C CA . ALA B 1 181 ? 0.643 47.026 39.142 1.00 13.48 215 ALA B CA 1
ATOM 3385 C C . ALA B 1 181 ? 1.562 48.228 39.092 1.00 14.88 215 ALA B C 1
ATOM 3386 O O . ALA B 1 181 ? 1.589 48.937 38.091 1.00 14.29 215 ALA B O 1
ATOM 3388 N N . ARG B 1 182 ? 2.355 48.381 40.141 1.00 15.35 216 ARG B N 1
ATOM 3389 C CA A ARG B 1 182 ? 3.343 49.422 40.277 0.80 17.48 216 ARG B CA 1
ATOM 3390 C CA B ARG B 1 182 ? 3.358 49.424 40.161 0.20 15.50 216 ARG B CA 1
ATOM 3391 C C . ARG B 1 182 ? 4.730 48.832 40.443 1.00 16.20 216 ARG B C 1
ATOM 3392 O O . ARG B 1 182 ? 4.878 47.866 41.193 1.00 16.19 216 ARG B O 1
ATOM 3407 N N . ASN B 1 183 ? 5.747 49.399 39.785 1.00 15.31 217 ASN B N 1
ATOM 3408 C CA . ASN B 1 183 ? 7.099 48.971 40.023 1.00 15.11 217 ASN B CA 1
ATOM 3409 C C . ASN B 1 183 ? 7.549 49.423 41.430 1.00 15.71 217 ASN B C 1
ATOM 3410 O O . ASN B 1 183 ? 7.520 50.609 41.727 1.00 16.83 217 ASN B O 1
ATOM 3415 N N . ALA B 1 184 ? 7.866 48.483 42.290 1.00 16.17 218 ALA B N 1
ATOM 3416 C CA . ALA B 1 184 ? 8.313 48.783 43.652 1.00 17.41 218 ALA B CA 1
ATOM 3417 C C . ALA B 1 184 ? 9.618 49.596 43.611 1.00 18.74 218 ALA B C 1
ATOM 3418 O O . ALA B 1 184 ? 9.872 50.396 44.535 1.00 21.60 218 ALA B O 1
ATOM 3420 N N . MET B 1 185 ? 10.416 49.436 42.558 1.00 19.00 219 MET B N 1
ATOM 3421 C CA . MET B 1 185 ? 11.653 50.238 42.372 1.00 20.38 219 MET B CA 1
ATOM 3422 C C . MET B 1 185 ? 11.398 51.499 41.550 1.00 20.43 219 MET B C 1
ATOM 3423 O O . MET B 1 185 ? 10.888 51.437 40.417 1.00 19.42 219 MET B O 1
ATOM 3428 N N . GLN B 1 186 ? 11.771 52.651 42.124 1.00 22.26 220 GLN B N 1
ATOM 3429 C CA . GLN B 1 186 ? 11.531 53.925 41.489 1.00 23.60 220 GLN B CA 1
ATOM 3430 C C . GLN B 1 186 ? 12.784 54.795 41.549 1.00 26.32 220 GLN B C 1
ATOM 3431 O O . GLN B 1 186 ? 13.605 54.623 42.438 1.00 28.87 220 GLN B O 1
ATOM 3437 N N . GLY B 1 187 ? 12.931 55.689 40.577 1.00 29.92 221 GLY B N 1
ATOM 3438 C CA . GLY B 1 187 ? 13.949 56.736 40.654 1.00 29.82 221 GLY B CA 1
ATOM 3439 C C . GLY B 1 187 ? 15.260 56.439 39.947 1.00 31.65 221 GLY B C 1
ATOM 3440 O O . GLY B 1 187 ? 16.253 57.161 40.113 1.00 32.62 221 GLY B O 1
ATOM 3441 N N . PHE B 1 188 ? 15.282 55.392 39.149 1.00 28.07 222 PHE B N 1
ATOM 3442 C CA . PHE B 1 188 ? 16.401 55.101 38.290 1.00 27.78 222 PHE B CA 1
ATOM 3443 C C . PHE B 1 188 ? 15.933 54.342 37.066 1.00 26.99 222 PHE B C 1
ATOM 3444 O O . PHE B 1 188 ? 14.834 53.791 37.067 1.00 25.58 222 PHE B O 1
ATOM 3452 N N . ASP B 1 189 ? 16.763 54.346 36.031 1.00 25.91 223 ASP B N 1
ATOM 3453 C CA . ASP B 1 189 ? 16.510 53.595 34.800 1.00 24.78 223 ASP B CA 1
ATOM 3454 C C . ASP B 1 189 ? 17.400 52.372 34.681 1.00 24.97 223 ASP B C 1
ATOM 3455 O O . ASP B 1 189 ? 18.515 52.317 35.239 1.00 25.78 223 ASP B O 1
ATOM 3460 N N . HIS B 1 190 ? 16.902 51.395 33.925 1.00 23.75 224 HIS B N 1
ATOM 3461 C CA . HIS B 1 190 ? 17.569 50.170 33.611 1.00 24.22 224 HIS B CA 1
ATOM 3462 C C . HIS B 1 190 ? 17.723 49.332 34.890 1.00 24.23 224 HIS B C 1
ATOM 3463 O O . HIS B 1 190 ? 16.883 49.438 35.813 1.00 22.62 224 HIS B O 1
ATOM 3470 N N . TYR B 1 191 ? 18.771 48.523 34.937 1.00 27.16 225 TYR B N 1
ATOM 3471 C CA . TYR B 1 191 ? 18.946 47.524 35.989 1.00 27.59 225 TYR B CA 1
ATOM 3472 C C . TYR B 1 191 ? 20.036 47.971 36.935 1.00 29.49 225 TYR B C 1
ATOM 3473 O O . TYR B 1 191 ? 21.027 48.549 36.507 1.00 30.81 225 TYR B O 1
ATOM 3482 N N . LYS B 1 192 ? 19.814 47.780 38.227 1.00 29.75 226 LYS B N 1
ATOM 3483 C CA . LYS B 1 192 ? 20.769 48.218 39.250 1.00 30.58 226 LYS B CA 1
ATOM 3484 C C . LYS B 1 192 ? 20.848 47.162 40.355 1.00 28.23 226 LYS B C 1
ATOM 3485 O O . LYS B 1 192 ? 19.854 46.487 40.642 1.00 26.47 226 LYS B O 1
ATOM 3491 N N . PRO B 1 193 ? 22.020 47.034 41.010 1.00 26.85 227 PRO B N 1
ATOM 3492 C CA . PRO B 1 193 ? 22.095 46.093 42.097 1.00 26.02 227 PRO B CA 1
ATOM 3493 C C . PRO B 1 193 ? 21.266 46.594 43.257 1.00 25.92 227 PRO B C 1
ATOM 3494 O O . PRO B 1 193 ? 21.227 47.792 43.551 1.00 27.95 227 PRO B O 1
ATOM 3498 N N . LEU B 1 194 ? 20.563 45.672 43.885 1.00 25.54 228 LEU B N 1
ATOM 3499 C CA . LEU B 1 194 ? 19.664 45.988 44.957 1.00 27.17 228 LEU B CA 1
ATOM 3500 C C . LEU B 1 194 ? 20.422 46.042 46.260 1.00 29.20 228 LEU B C 1
ATOM 3501 O O . LEU B 1 194 ? 21.012 45.042 46.649 1.00 29.51 228 LEU B O 1
ATOM 3506 N N . THR B 1 195 ? 20.367 47.198 46.916 1.00 32.13 229 THR B N 1
ATOM 3507 C CA . THR B 1 195 ? 20.807 47.336 48.311 1.00 33.43 229 THR B CA 1
ATOM 3508 C C . THR B 1 195 ? 19.699 46.931 49.284 1.00 34.14 229 THR B C 1
ATOM 3509 O O . THR B 1 195 ? 18.515 47.048 48.987 1.00 30.53 229 THR B O 1
ATOM 3513 N N . THR B 1 196 ? 20.088 46.508 50.479 1.00 35.82 230 THR B N 1
ATOM 3514 C CA . THR B 1 196 ? 19.113 46.191 51.526 1.00 36.15 230 THR B CA 1
ATOM 3515 C C . THR B 1 196 ? 18.298 47.433 51.897 1.00 36.46 230 THR B C 1
ATOM 3516 O O . THR B 1 196 ? 17.124 47.307 52.247 1.00 35.67 230 THR B O 1
ATOM 3520 N N . GLU B 1 197 ? 18.917 48.616 51.830 1.00 35.81 231 GLU B N 1
ATOM 3521 C CA . GLU B 1 197 ? 18.219 49.865 52.110 1.00 37.66 231 GLU B CA 1
ATOM 3522 C C . GLU B 1 197 ? 17.146 50.159 51.057 1.00 34.51 231 GLU B C 1
ATOM 3523 O O . GLU B 1 197 ? 16.027 50.561 51.383 1.00 34.79 231 GLU B O 1
ATOM 3529 N N . ALA B 1 198 ? 17.516 50.008 49.793 1.00 31.67 232 ALA B N 1
ATOM 3530 C CA . ALA B 1 198 ? 16.595 50.287 48.700 1.00 30.30 232 ALA B CA 1
ATOM 3531 C C . ALA B 1 198 ? 15.445 49.265 48.730 1.00 28.86 232 ALA B C 1
ATOM 3532 O O . ALA B 1 198 ? 14.291 49.610 48.492 1.00 27.28 232 ALA B O 1
ATOM 3534 N N . LEU B 1 199 ? 15.753 48.030 49.096 1.00 28.59 233 LEU B N 1
ATOM 3535 C CA . LEU B 1 199 ? 14.725 46.976 49.214 1.00 26.02 233 LEU B CA 1
ATOM 3536 C C . LEU B 1 199 ? 13.718 47.263 50.323 1.00 27.45 233 LEU B C 1
ATOM 3537 O O . LEU B 1 199 ? 12.500 47.169 50.129 1.00 25.66 233 LEU B O 1
ATOM 3542 N N . ALA B 1 200 ? 14.212 47.638 51.502 1.00 26.17 234 ALA B N 1
ATOM 3543 C CA . ALA B 1 200 ? 13.286 47.967 52.595 1.00 27.04 234 ALA B CA 1
ATOM 3544 C C . ALA B 1 200 ? 12.365 49.118 52.235 1.00 26.95 234 ALA B C 1
ATOM 3545 O O . ALA B 1 200 ? 11.173 49.028 52.518 1.00 28.65 234 ALA B O 1
ATOM 3547 N N . ALA B 1 201 ? 12.897 50.164 51.600 1.00 26.53 235 ALA B N 1
ATOM 3548 C CA . ALA B 1 201 ? 12.092 51.305 51.184 1.00 27.84 235 ALA B CA 1
ATOM 3549 C C . ALA B 1 201 ? 11.104 50.966 50.081 1.00 26.93 235 ALA B C 1
ATOM 3550 O O . ALA B 1 201 ? 9.998 51.536 50.012 1.00 29.26 235 ALA B O 1
ATOM 3552 N N . ALA B 1 202 ? 11.517 50.053 49.206 1.00 24.81 236 ALA B N 1
ATOM 3553 C CA . ALA B 1 202 ? 10.653 49.609 48.081 1.00 23.57 236 ALA B CA 1
ATOM 3554 C C . ALA B 1 202 ? 9.417 48.832 48.549 1.00 22.79 236 ALA B C 1
ATOM 3555 O O . ALA B 1 202 ? 8.355 48.846 47.887 1.00 24.55 236 ALA B O 1
ATOM 3557 N N . ALA B 1 203 ? 9.585 48.089 49.638 1.00 21.86 237 ALA B N 1
ATOM 3558 C CA . ALA B 1 203 ? 8.479 47.397 50.275 1.00 20.15 237 ALA B CA 1
ATOM 3559 C C . ALA B 1 203 ? 7.625 46.627 49.240 1.00 18.30 237 ALA B C 1
ATOM 3560 O O . ALA B 1 203 ? 6.418 46.845 49.133 1.00 17.91 237 ALA B O 1
ATOM 3562 N N . PRO B 1 204 ? 8.255 45.744 48.483 1.00 17.63 238 PRO B N 1
ATOM 3563 C CA . PRO B 1 204 ? 7.450 45.004 47.506 1.00 16.81 238 PRO B CA 1
ATOM 3564 C C . PRO B 1 204 ? 6.430 44.080 48.127 1.00 16.16 238 PRO B C 1
ATOM 3565 O O . PRO B 1 204 ? 6.690 43.447 49.178 1.00 15.81 238 PRO B O 1
ATOM 3569 N N . ASP B 1 205 ? 5.292 43.977 47.449 1.00 15.54 239 ASP B N 1
ATOM 3570 C CA . ASP B 1 205 ? 4.233 43.051 47.790 1.00 15.33 239 ASP B CA 1
ATOM 3571 C C . ASP B 1 205 ? 4.396 41.696 47.086 1.00 14.55 239 ASP B C 1
ATOM 3572 O O . ASP B 1 205 ? 3.946 40.668 47.583 1.00 14.38 239 ASP B O 1
ATOM 3577 N N . VAL B 1 206 ? 5.009 41.719 45.912 1.00 13.35 240 VAL B N 1
ATOM 3578 C CA . VAL B 1 206 ? 5.292 40.497 45.112 1.00 13.20 240 VAL B CA 1
ATOM 3579 C C . VAL B 1 206 ? 6.710 40.616 44.561 1.00 12.69 240 VAL B C 1
ATOM 3580 O O . VAL B 1 206 ? 7.102 41.717 44.105 1.00 13.63 240 VAL B O 1
ATOM 3584 N N . VAL B 1 207 ? 7.416 39.483 44.503 1.00 12.44 241 VAL B N 1
ATOM 3585 C CA . VAL B 1 207 ? 8.654 39.357 43.764 1.00 12.42 241 VAL B CA 1
ATOM 3586 C C . VAL B 1 207 ? 8.352 38.641 42.460 1.00 11.70 241 VAL B C 1
ATOM 3587 O O . VAL B 1 207 ? 7.818 37.509 42.448 1.00 11.19 241 VAL B O 1
ATOM 3591 N N . LEU B 1 208 ? 8.671 39.293 41.361 1.00 11.21 242 LEU B N 1
ATOM 3592 C CA . LEU B 1 208 ? 8.526 38.736 40.041 1.00 11.31 242 LEU B CA 1
ATOM 3593 C C . LEU B 1 208 ? 9.896 38.396 39.490 1.00 11.31 242 LEU B C 1
ATOM 3594 O O . LEU B 1 208 ? 10.844 39.193 39.685 1.00 12.21 242 LEU B O 1
ATOM 3599 N N . ILE B 1 209 ? 10.029 37.236 38.832 1.00 11.03 243 ILE B N 1
ATOM 3600 C CA . ILE B 1 209 ? 11.336 36.785 38.374 1.00 11.95 243 ILE B CA 1
ATOM 3601 C C . ILE B 1 209 ? 11.119 35.897 37.170 1.00 12.36 243 ILE B C 1
ATOM 3602 O O . ILE B 1 209 ? 10.093 35.228 37.050 1.00 11.51 243 ILE B O 1
ATOM 3607 N N . SER B 1 210 ? 12.102 35.792 36.285 1.00 13.81 244 SER B N 1
ATOM 3608 C CA . SER B 1 210 ? 11.953 34.802 35.229 1.00 14.44 244 SER B CA 1
ATOM 3609 C C . SER B 1 210 ? 12.239 33.383 35.688 1.00 14.22 244 SER B C 1
ATOM 3610 O O . SER B 1 210 ? 12.945 33.196 36.692 1.00 14.34 244 SER B O 1
ATOM 3613 N N . ASP B 1 211 ? 11.727 32.401 34.949 1.00 14.18 245 ASP B N 1
ATOM 3614 C CA . ASP B 1 211 ? 12.022 31.008 35.245 1.00 15.38 245 ASP B CA 1
ATOM 3615 C C . ASP B 1 211 ? 13.533 30.893 35.325 1.00 16.06 245 ASP B C 1
ATOM 3616 O O . ASP B 1 211 ? 14.068 30.214 36.209 1.00 15.60 245 ASP B O 1
ATOM 3621 N N . GLU B 1 212 ? 14.213 31.511 34.364 1.00 17.36 246 GLU B N 1
ATOM 3622 C CA . GLU B 1 212 ? 15.687 31.387 34.274 1.00 18.47 246 GLU B CA 1
ATOM 3623 C C . GLU B 1 212 ? 16.397 31.991 35.467 1.00 17.70 246 GLU B C 1
ATOM 3624 O O . GLU B 1 212 ? 17.306 31.370 36.029 1.00 19.00 246 GLU B O 1
ATOM 3630 N N . GLY B 1 213 ? 15.951 33.165 35.895 1.00 16.89 247 GLY B N 1
ATOM 3631 C CA . GLY B 1 213 ? 16.533 33.814 37.048 1.00 16.38 247 GLY B CA 1
ATOM 3632 C C . GLY B 1 213 ? 16.294 33.050 38.323 1.00 16.07 247 GLY B C 1
ATOM 3633 O O . GLY B 1 213 ? 17.145 33.020 39.215 1.00 15.49 247 GLY B O 1
ATOM 3634 N N . LEU B 1 214 ? 15.101 32.480 38.442 1.00 14.78 248 LEU B N 1
ATOM 3635 C CA . LEU B 1 214 ? 14.741 31.680 39.609 1.00 14.59 248 LEU B CA 1
ATOM 3636 C C . LEU B 1 214 ? 15.606 30.412 39.682 1.00 16.28 248 LEU B C 1
ATOM 3637 O O . LEU B 1 214 ? 16.121 30.054 40.744 1.00 17.86 248 LEU B O 1
ATOM 3642 N N . ALA B 1 215 ? 15.815 29.750 38.555 1.00 17.19 249 ALA B N 1
ATOM 3643 C CA . ALA B 1 215 ? 16.672 28.581 38.519 1.00 19.60 249 ALA B CA 1
ATOM 3644 C C . ALA B 1 215 ? 18.091 28.968 38.925 1.00 20.05 249 ALA B C 1
ATOM 3645 O O . ALA B 1 215 ? 18.718 28.246 39.717 1.00 21.57 249 ALA B O 1
ATOM 3647 N N . ALA B 1 216 ? 18.568 30.103 38.435 1.00 19.84 250 ALA B N 1
ATOM 3648 C CA . ALA B 1 216 ? 19.973 30.510 38.641 1.00 20.54 250 ALA B CA 1
ATOM 3649 C C . ALA B 1 216 ? 20.271 30.728 40.120 1.00 21.61 250 ALA B C 1
ATOM 3650 O O . ALA B 1 216 ? 21.345 30.350 40.603 1.00 22.36 250 ALA B O 1
ATOM 3652 N N . VAL B 1 217 ? 19.340 31.342 40.829 1.00 20.30 251 VAL B N 1
ATOM 3653 C CA . VAL B 1 217 ? 19.516 31.574 42.252 1.00 20.13 251 VAL B CA 1
ATOM 3654 C C . VAL B 1 217 ? 19.293 30.302 43.092 1.00 19.77 251 VAL B C 1
ATOM 3655 O O . VAL B 1 217 ? 19.698 30.269 44.262 1.00 20.30 251 VAL B O 1
ATOM 3659 N N . GLY B 1 218 ? 18.704 29.232 42.531 1.00 18.65 252 GLY B N 1
ATOM 3660 C CA . GLY B 1 218 ? 18.600 27.959 43.211 1.00 19.12 252 GLY B CA 1
ATOM 3661 C C . GLY B 1 218 ? 17.178 27.596 43.590 1.00 18.39 252 GLY B C 1
ATOM 3662 O O . GLY B 1 218 ? 16.929 26.691 44.358 1.00 20.55 252 GLY B O 1
ATOM 3663 N N . GLY B 1 219 ? 16.210 28.363 43.084 1.00 16.91 253 GLY B N 1
ATOM 3664 C CA . GLY B 1 219 ? 14.815 28.032 43.359 1.00 16.16 253 GLY B CA 1
ATOM 3665 C C . GLY B 1 219 ? 14.107 28.964 44.333 1.00 15.69 253 GLY B C 1
ATOM 3666 O O . GLY B 1 219 ? 14.696 29.923 44.813 1.00 15.59 253 GLY B O 1
ATOM 3667 N N . HIS B 1 220 ? 12.817 28.684 44.602 1.00 15.95 254 HIS B N 1
ATOM 3668 C CA . HIS B 1 220 ? 11.974 29.623 45.358 1.00 16.19 254 HIS B CA 1
ATOM 3669 C C . HIS B 1 220 ? 12.493 29.873 46.779 1.00 16.85 254 HIS B C 1
ATOM 3670 O O . HIS B 1 220 ? 12.547 30.989 47.283 1.00 16.90 254 HIS B O 1
ATOM 3677 N N . ALA B 1 221 ? 12.871 28.786 47.427 1.00 18.97 255 ALA B N 1
ATOM 3678 C CA . ALA B 1 221 ? 13.343 28.910 48.793 1.00 19.17 255 ALA B CA 1
ATOM 3679 C C . ALA B 1 221 ? 14.656 29.669 48.850 1.00 19.00 255 ALA B C 1
ATOM 3680 O O . ALA B 1 221 ? 14.834 30.534 49.663 1.00 21.11 255 ALA B O 1
ATOM 3682 N N . ALA B 1 222 ? 15.564 29.367 47.933 1.00 18.63 256 ALA B N 1
ATOM 3683 C CA . ALA B 1 222 ? 16.817 30.080 47.886 1.00 18.82 256 ALA B CA 1
ATOM 3684 C C . ALA B 1 222 ? 16.617 31.546 47.628 1.00 19.14 256 ALA B C 1
ATOM 3685 O O . ALA B 1 222 ? 17.248 32.413 48.248 1.00 20.62 256 ALA B O 1
ATOM 3687 N N . LEU B 1 223 ? 15.734 31.877 46.672 1.00 17.21 257 LEU B N 1
ATOM 3688 C CA . LEU B 1 223 ? 15.420 33.256 46.424 1.00 17.15 257 LEU B CA 1
ATOM 3689 C C . LEU B 1 223 ? 14.978 34.011 47.693 1.00 16.78 257 LEU B C 1
ATOM 3690 O O . LEU B 1 223 ? 15.442 35.102 47.963 1.00 18.82 257 LEU B O 1
ATOM 3695 N N . LEU B 1 224 ? 14.028 33.437 48.435 1.00 16.58 258 LEU B N 1
ATOM 3696 C CA . LEU B 1 224 ? 13.432 34.129 49.567 1.00 17.63 258 LEU B CA 1
ATOM 3697 C C . LEU B 1 224 ? 14.368 34.191 50.743 1.00 21.37 258 LEU B C 1
ATOM 3698 O O . LEU B 1 224 ? 14.235 35.064 51.591 1.00 22.20 258 LEU B O 1
ATOM 3703 N N . ALA B 1 225 ? 15.350 33.315 50.735 1.00 22.38 259 ALA B N 1
ATOM 3704 C CA . ALA B 1 225 ? 16.423 33.351 51.733 1.00 26.66 259 ALA B CA 1
ATOM 3705 C C . ALA B 1 225 ? 17.487 34.436 51.439 1.00 30.81 259 ALA B C 1
ATOM 3706 O O . ALA B 1 225 ? 18.439 34.560 52.219 1.00 34.26 259 ALA B O 1
ATOM 3708 N N . THR B 1 226 ? 17.334 35.215 50.364 1.00 32.12 260 THR B N 1
ATOM 3709 C CA . THR B 1 226 ? 18.259 36.318 50.019 1.00 34.31 260 THR B CA 1
ATOM 3710 C C . THR B 1 226 ? 18.243 37.405 51.086 1.00 32.57 260 THR B C 1
ATOM 3711 O O . THR B 1 226 ? 17.201 37.712 51.615 1.00 28.77 260 THR B O 1
ATOM 3715 N N . PRO B 1 227 ? 19.401 38.043 51.373 1.00 32.67 261 PRO B N 1
ATOM 3716 C CA . PRO B 1 227 ? 19.383 39.090 52.408 1.00 32.43 261 PRO B CA 1
ATOM 3717 C C . PRO B 1 227 ? 18.385 40.226 52.192 1.00 31.96 261 PRO B C 1
ATOM 3718 O O . PRO B 1 227 ? 18.320 40.811 51.102 1.00 32.73 261 PRO B O 1
ATOM 3722 N N . GLY B 1 228 ? 17.610 40.531 53.229 1.00 29.69 262 GLY B N 1
ATOM 3723 C CA . GLY B 1 228 ? 16.652 41.617 53.179 1.00 28.51 262 GLY B CA 1
ATOM 3724 C C . GLY B 1 228 ? 15.282 41.206 52.654 1.00 27.35 262 GLY B C 1
ATOM 3725 O O . GLY B 1 228 ? 14.294 41.851 53.010 1.00 28.22 262 GLY B O 1
ATOM 3726 N N . PHE B 1 229 ? 15.221 40.125 51.871 1.00 27.64 263 PHE B N 1
ATOM 3727 C CA . PHE B 1 229 ? 13.966 39.730 51.185 1.00 28.86 263 PHE B CA 1
ATOM 3728 C C . PHE B 1 229 ? 12.922 39.349 52.213 1.00 30.14 263 PHE B C 1
ATOM 3729 O O . PHE B 1 229 ? 11.791 39.872 52.205 1.00 29.27 263 PHE B O 1
ATOM 3737 N N . GLY B 1 230 ? 13.355 38.499 53.148 1.00 30.66 264 GLY B N 1
ATOM 3738 C CA . GLY B 1 230 ? 12.498 37.998 54.216 1.00 31.83 264 GLY B CA 1
ATOM 3739 C C . GLY B 1 230 ? 11.667 39.001 54.989 1.00 30.65 264 GLY B C 1
ATOM 3740 O O . GLY B 1 230 ? 10.571 38.682 55.410 1.00 32.25 264 GLY B O 1
ATOM 3741 N N . ALA B 1 231 ? 12.184 40.204 55.188 1.00 29.21 265 ALA B N 1
ATOM 3742 C CA . ALA B 1 231 ? 11.514 41.221 56.010 1.00 28.99 265 ALA B CA 1
ATOM 3743 C C . ALA B 1 231 ? 10.507 42.065 55.233 1.00 27.98 265 ALA B C 1
ATOM 3744 O O . ALA B 1 231 ? 9.730 42.808 55.840 1.00 30.51 265 ALA B O 1
ATOM 3746 N N . THR B 1 232 ? 10.532 42.002 53.902 1.00 26.10 266 THR B N 1
ATOM 3747 C CA . THR B 1 232 ? 9.522 42.742 53.104 1.00 24.31 266 THR B CA 1
ATOM 3748 C C . THR B 1 232 ? 8.141 42.083 53.181 1.00 22.74 266 THR B C 1
ATOM 3749 O O . THR B 1 232 ? 8.023 40.905 53.586 1.00 21.67 266 THR B O 1
ATOM 3753 N N . PRO B 1 233 ? 7.091 42.822 52.770 1.00 21.30 267 PRO B N 1
ATOM 3754 C CA . PRO B 1 233 ? 5.782 42.206 52.714 1.00 20.37 267 PRO B CA 1
ATOM 3755 C C . PRO B 1 233 ? 5.784 40.958 51.828 1.00 18.57 267 PRO B C 1
ATOM 3756 O O . PRO B 1 233 ? 5.245 39.922 52.242 1.00 17.20 267 PRO B O 1
ATOM 3760 N N . ALA B 1 234 ? 6.430 41.038 50.658 1.00 18.13 268 ALA B N 1
ATOM 3761 C CA . ALA B 1 234 ? 6.546 39.879 49.784 1.00 17.21 268 ALA B CA 1
ATOM 3762 C C . ALA B 1 234 ? 7.319 38.765 50.458 1.00 16.90 268 ALA B C 1
ATOM 3763 O O . ALA B 1 234 ? 6.941 37.621 50.340 1.00 15.59 268 ALA B O 1
ATOM 3765 N N . GLY B 1 235 ? 8.378 39.091 51.190 1.00 17.56 269 GLY B N 1
ATOM 3766 C CA . GLY B 1 235 ? 9.147 38.038 51.896 1.00 18.00 269 GLY B CA 1
ATOM 3767 C C . GLY B 1 235 ? 8.354 37.333 52.987 1.00 19.38 269 GLY B C 1
ATOM 3768 O O . GLY B 1 235 ? 8.358 36.103 53.068 1.00 20.37 269 GLY B O 1
ATOM 3769 N N . ARG B 1 236 ? 7.678 38.109 53.826 1.00 20.19 270 ARG B N 1
ATOM 3770 C CA . ARG B 1 236 ? 6.868 37.542 54.912 1.00 20.58 270 ARG B CA 1
ATOM 3771 C C . ARG B 1 236 ? 5.750 36.627 54.446 1.00 19.88 270 ARG B C 1
ATOM 3772 O O . ARG B 1 236 ? 5.521 35.540 55.039 1.00 19.98 270 ARG B O 1
ATOM 3780 N N . ALA B 1 237 ? 5.096 37.049 53.349 1.00 19.00 271 ALA B N 1
ATOM 3781 C CA . ALA B 1 237 ? 4.061 36.290 52.680 1.00 18.63 271 ALA B CA 1
ATOM 3782 C C . ALA B 1 237 ? 4.627 35.270 51.682 1.00 17.56 271 ALA B C 1
ATOM 3783 O O . ALA B 1 237 ? 3.882 34.469 51.174 1.00 18.48 271 ALA B O 1
ATOM 3785 N N . ARG B 1 238 ? 5.941 35.301 51.453 1.00 18.02 272 ARG B N 1
ATOM 3786 C CA . ARG B 1 238 ? 6.627 34.364 50.544 1.00 16.66 272 ARG B CA 1
ATOM 3787 C C . ARG B 1 238 ? 5.945 34.386 49.183 1.00 15.89 272 ARG B C 1
ATOM 3788 O O . ARG B 1 238 ? 5.586 33.348 48.625 1.00 16.46 272 ARG B O 1
ATOM 3796 N N . ARG B 1 239 ? 5.728 35.614 48.672 1.00 14.73 273 ARG B N 1
ATOM 3797 C CA . ARG B 1 239 ? 4.882 35.859 47.493 1.00 13.75 273 ARG B CA 1
ATOM 3798 C C . ARG B 1 239 ? 5.757 36.082 46.248 1.00 13.07 273 ARG B C 1
ATOM 3799 O O . ARG B 1 239 ? 6.406 37.096 46.115 1.00 12.88 273 ARG B O 1
ATOM 3807 N N . VAL B 1 240 ? 5.814 35.085 45.396 1.00 12.33 274 VAL B N 1
ATOM 3808 C CA . VAL B 1 240 ? 6.694 35.044 44.253 1.00 11.52 274 VAL B CA 1
ATOM 3809 C C . VAL B 1 240 ? 5.862 34.612 43.039 1.00 10.55 274 VAL B C 1
ATOM 3810 O O . VAL B 1 240 ? 5.044 33.687 43.092 1.00 10.39 274 VAL B O 1
ATOM 3814 N N . VAL B 1 241 ? 6.126 35.279 41.935 1.00 9.90 275 VAL B N 1
ATOM 3815 C CA . VAL B 1 241 ? 5.567 34.885 40.626 1.00 9.63 275 VAL B CA 1
ATOM 3816 C C . VAL B 1 241 ? 6.745 34.743 39.683 1.00 9.27 275 VAL B C 1
ATOM 3817 O O . VAL B 1 241 ? 7.547 35.661 39.555 1.00 9.75 275 VAL B O 1
ATOM 3821 N N . SER B 1 242 ? 6.787 33.616 39.002 1.00 9.25 276 SER B N 1
ATOM 3822 C CA . SER B 1 242 ? 7.757 33.357 37.938 1.00 9.71 276 SER B CA 1
ATOM 3823 C C . SER B 1 242 ? 7.042 33.210 36.599 1.00 9.69 276 SER B C 1
ATOM 3824 O O . SER B 1 242 ? 5.891 32.755 36.548 1.00 10.52 276 SER B O 1
ATOM 3827 N N . LEU B 1 243 ? 7.752 33.608 35.524 1.00 10.14 277 LEU B N 1
ATOM 3828 C CA . LEU B 1 243 ? 7.307 33.373 34.130 1.00 10.84 277 LEU B CA 1
ATOM 3829 C C . LEU B 1 243 ? 8.532 33.156 33.267 1.00 11.72 277 LEU B C 1
ATOM 3830 O O . LEU B 1 243 ? 9.588 33.615 33.570 1.00 12.73 277 LEU B O 1
ATOM 3835 N N . ASP B 1 244 ? 8.338 32.529 32.121 1.00 12.33 278 ASP B N 1
ATOM 3836 C CA . ASP B 1 244 ? 9.387 32.405 31.123 1.00 13.30 278 ASP B CA 1
ATOM 3837 C C . ASP B 1 244 ? 9.857 33.807 30.687 1.00 12.61 278 ASP B C 1
ATOM 3838 O O . ASP B 1 244 ? 9.044 34.692 30.427 1.00 11.57 278 ASP B O 1
ATOM 3843 N N . ALA B 1 245 ? 11.170 33.996 30.579 1.00 13.27 279 ALA B N 1
ATOM 3844 C CA . ALA B 1 245 ? 11.739 35.301 30.301 1.00 13.42 279 ALA B CA 1
ATOM 3845 C C . ALA B 1 245 ? 11.282 35.878 28.970 1.00 12.69 279 ALA B C 1
ATOM 3846 O O . ALA B 1 245 ? 10.872 37.055 28.894 1.00 13.50 279 ALA B O 1
ATOM 3848 N N . LEU B 1 246 ? 11.383 35.091 27.900 1.00 12.42 280 LEU B N 1
ATOM 3849 C CA . LEU B 1 246 ? 11.048 35.638 26.583 1.00 12.38 280 LEU B CA 1
ATOM 3850 C C . LEU B 1 246 ? 9.560 35.983 26.485 1.00 11.96 280 LEU B C 1
ATOM 3851 O O . LEU B 1 246 ? 9.133 37.019 25.920 1.00 12.07 280 LEU B O 1
ATOM 3856 N N . PHE B 1 247 ? 8.759 35.131 27.084 1.00 12.11 281 PHE B N 1
ATOM 3857 C CA . PHE B 1 247 ? 7.306 35.323 27.070 1.00 11.35 281 PHE B CA 1
ATOM 3858 C C . PHE B 1 247 ? 6.995 36.609 27.830 1.00 11.22 281 PHE B C 1
ATOM 3859 O O . PHE B 1 247 ? 6.207 37.467 27.369 1.00 11.72 281 PHE B O 1
ATOM 3867 N N . LEU B 1 248 ? 7.542 36.730 29.022 1.00 10.97 282 LEU B N 1
ATOM 3868 C CA . LEU B 1 248 ? 7.217 37.915 29.845 1.00 11.24 282 LEU B CA 1
ATOM 3869 C C . LEU B 1 248 ? 7.765 39.194 29.251 1.00 11.39 282 LEU B C 1
ATOM 3870 O O . LEU B 1 248 ? 7.043 40.223 29.222 1.00 11.52 282 LEU B O 1
ATOM 3875 N N . LEU B 1 249 ? 9.014 39.177 28.847 1.00 11.83 283 LEU B N 1
ATOM 3876 C CA . LEU B 1 249 ? 9.756 40.402 28.562 1.00 12.76 283 LEU B CA 1
ATOM 3877 C C . LEU B 1 249 ? 9.995 40.742 27.111 1.00 12.36 283 LEU B C 1
ATOM 3878 O O . LEU B 1 249 ? 10.500 41.813 26.819 1.00 12.89 283 LEU B O 1
ATOM 3883 N N . GLY B 1 250 ? 9.656 39.827 26.197 1.00 11.57 284 GLY B N 1
ATOM 3884 C CA . GLY B 1 250 ? 10.126 39.912 24.849 1.00 11.75 284 GLY B CA 1
ATOM 3885 C C . GLY B 1 250 ? 9.494 40.981 23.965 1.00 11.58 284 GLY B C 1
ATOM 3886 O O . GLY B 1 250 ? 10.057 41.343 22.957 1.00 12.64 284 GLY B O 1
ATOM 3887 N N . PHE B 1 251 ? 8.292 41.451 24.306 1.00 11.06 285 PHE B N 1
ATOM 3888 C CA . PHE B 1 251 ? 7.601 42.419 23.440 1.00 11.34 285 PHE B CA 1
ATOM 3889 C C . PHE B 1 251 ? 7.474 41.967 21.976 1.00 11.76 285 PHE B C 1
ATOM 3890 O O . PHE B 1 251 ? 8.003 42.537 21.002 1.00 12.21 285 PHE B O 1
ATOM 3898 N N . GLY B 1 252 ? 6.743 40.867 21.839 1.00 11.94 286 GLY B N 1
ATOM 3899 C CA . GLY B 1 252 ? 6.446 40.248 20.534 1.00 12.22 286 GLY B CA 1
ATOM 3900 C C . GLY B 1 252 ? 4.948 40.042 20.398 1.00 12.10 286 GLY B C 1
ATOM 3901 O O . GLY B 1 252 ? 4.112 40.677 21.077 1.00 12.11 286 GLY B O 1
ATOM 3902 N N . PRO B 1 253 ? 4.593 39.182 19.457 1.00 12.33 287 PRO B N 1
ATOM 3903 C CA . PRO B 1 253 ? 3.193 38.995 19.133 1.00 12.07 287 PRO B CA 1
ATOM 3904 C C . PRO B 1 253 ? 2.340 38.377 20.235 1.00 11.65 287 PRO B C 1
ATOM 3905 O O . PRO B 1 253 ? 1.120 38.383 20.084 1.00 12.70 287 PRO B O 1
ATOM 3909 N N . ARG B 1 254 ? 2.950 37.859 21.309 1.00 10.89 288 ARG B N 1
ATOM 3910 C CA . ARG B 1 254 ? 2.211 37.320 22.444 1.00 10.56 288 ARG B CA 1
ATOM 3911 C C . ARG B 1 254 ? 1.990 38.371 23.532 1.00 10.16 288 ARG B C 1
ATOM 3912 O O . ARG B 1 254 ? 1.527 38.042 24.597 1.00 10.09 288 ARG B O 1
ATOM 3920 N N . LEU B 1 255 ? 2.303 39.645 23.269 1.00 9.92 289 LEU B N 1
ATOM 3921 C CA . LEU B 1 255 ? 2.158 40.687 24.298 1.00 9.77 289 LEU B CA 1
ATOM 3922 C C . LEU B 1 255 ? 0.774 40.668 25.004 1.00 9.38 289 LEU B C 1
ATOM 3923 O O . LEU B 1 255 ? 0.709 40.747 26.205 1.00 9.22 289 LEU B O 1
ATOM 3928 N N . PRO B 1 256 ? -0.306 40.569 24.238 1.00 9.70 290 PRO B N 1
ATOM 3929 C CA . PRO B 1 256 ? -1.595 40.549 24.911 1.00 9.80 290 PRO B CA 1
ATOM 3930 C C . PRO B 1 256 ? -1.738 39.416 25.887 1.00 9.53 290 PRO B C 1
ATOM 3931 O O . PRO B 1 256 ? -2.185 39.633 27.024 1.00 9.55 290 PRO B O 1
ATOM 3935 N N . LEU B 1 257 ? -1.345 38.211 25.479 1.00 9.37 291 LEU B N 1
ATOM 3936 C CA . LEU B 1 257 ? -1.400 37.090 26.399 1.00 9.52 291 LEU B CA 1
ATOM 3937 C C . LEU B 1 257 ? -0.419 37.237 27.580 1.00 9.07 291 LEU B C 1
ATOM 3938 O O . LEU B 1 257 ? -0.742 36.901 28.705 1.00 8.80 291 LEU B O 1
ATOM 3943 N N . ALA B 1 258 ? 0.755 37.801 27.310 1.00 8.52 292 ALA B N 1
ATOM 3944 C CA . ALA B 1 258 ? 1.712 38.064 28.381 1.00 8.65 292 ALA B CA 1
ATOM 3945 C C . ALA B 1 258 ? 1.182 38.993 29.439 1.00 8.63 292 ALA B C 1
ATOM 3946 O O . ALA B 1 258 ? 1.319 38.729 30.621 1.00 8.51 292 ALA B O 1
ATOM 3948 N N . VAL B 1 259 ? 0.516 40.071 29.025 1.00 8.96 293 VAL B N 1
ATOM 3949 C CA . VAL B 1 259 ? -0.054 41.032 29.930 1.00 9.50 293 VAL B CA 1
ATOM 3950 C C . VAL B 1 259 ? -1.199 40.414 30.685 1.00 9.53 293 VAL B C 1
ATOM 3951 O O . VAL B 1 259 ? -1.266 40.495 31.905 1.00 9.50 293 VAL B O 1
ATOM 3955 N N . THR B 1 260 ? -2.060 39.693 29.958 1.00 9.82 294 THR B N 1
ATOM 3956 C CA . THR B 1 260 ? -3.182 39.022 30.587 1.00 10.75 294 THR B CA 1
ATOM 3957 C C . THR B 1 260 ? -2.717 38.039 31.624 1.00 10.47 294 THR B C 1
ATOM 3958 O O . THR B 1 260 ? -3.191 38.009 32.746 1.00 12.05 294 THR B O 1
ATOM 3962 N N . THR B 1 261 ? -1.727 37.246 31.263 1.00 9.92 295 THR B N 1
ATOM 3963 C CA . THR B 1 261 ? -1.134 36.229 32.138 1.00 9.85 295 THR B CA 1
ATOM 3964 C C . THR B 1 261 ? -0.520 36.832 33.402 1.00 9.44 295 THR B C 1
ATOM 3965 O O . THR B 1 261 ? -0.769 36.428 34.519 1.00 9.44 295 THR B O 1
ATOM 3969 N N . LEU B 1 262 ? 0.345 37.836 33.225 1.00 9.09 296 LEU B N 1
ATOM 3970 C CA . LEU B 1 262 ? 0.934 38.498 34.385 1.00 9.36 296 LEU B CA 1
ATOM 3971 C C . LEU B 1 262 ? -0.193 39.005 35.337 1.00 9.47 296 LEU B C 1
ATOM 3972 O O . LEU B 1 262 ? -0.120 38.831 36.549 1.00 9.05 296 LEU B O 1
ATOM 3977 N N . HIS B 1 263 ? -1.212 39.662 34.785 1.00 10.11 297 HIS B N 1
ATOM 3978 C CA . HIS B 1 263 ? -2.327 40.160 35.608 1.00 10.79 297 HIS B CA 1
ATOM 3979 C C . HIS B 1 263 ? -3.006 39.003 36.386 1.00 10.89 297 HIS B C 1
ATOM 3980 O O . HIS B 1 263 ? -3.301 39.137 37.594 1.00 10.95 297 HIS B O 1
ATOM 3987 N N . ARG B 1 264 ? -3.263 37.882 35.734 1.00 11.03 298 ARG B N 1
ATOM 3988 C CA . ARG B 1 264 ? -3.827 36.723 36.385 1.00 11.76 298 ARG B CA 1
ATOM 3989 C C . ARG B 1 264 ? -2.902 36.114 37.457 1.00 11.24 298 ARG B C 1
ATOM 3990 O O . ARG B 1 264 ? -3.367 35.751 38.518 1.00 11.21 298 ARG B O 1
ATOM 3998 N N . ARG B 1 265 ? -1.623 36.012 37.166 1.00 10.57 299 ARG B N 1
ATOM 3999 C CA . ARG B 1 265 ? -0.671 35.500 38.131 1.00 10.59 299 ARG B CA 1
ATOM 4000 C C . ARG B 1 265 ? -0.588 36.366 39.396 1.00 10.04 299 ARG B C 1
ATOM 4001 O O . ARG B 1 265 ? -0.531 35.879 40.540 1.00 10.54 299 ARG B O 1
ATOM 4009 N N . LEU B 1 266 ? -0.560 37.688 39.188 1.00 10.12 300 LEU B N 1
ATOM 4010 C CA . LEU B 1 266 ? -0.519 38.625 40.308 1.00 10.48 300 LEU B CA 1
ATOM 4011 C C . LEU B 1 266 ? -1.790 38.486 41.100 1.00 10.64 300 LEU B C 1
ATOM 4012 O O . LEU B 1 266 ? -1.757 38.523 42.336 1.00 11.01 300 LEU B O 1
ATOM 4017 N N . SER B 1 267 ? -2.932 38.359 40.428 1.00 11.24 301 SER B N 1
ATOM 4018 C CA . SER B 1 267 ? -4.223 38.217 41.071 1.00 11.71 301 SER B CA 1
ATOM 4019 C C . SER B 1 267 ? -4.288 36.953 41.915 1.00 11.62 301 SER B C 1
ATOM 4020 O O . SER B 1 267 ? -4.790 36.977 43.068 1.00 12.07 301 SER B O 1
ATOM 4023 N N . ASP B 1 268 ? -3.735 35.844 41.423 1.00 11.24 302 ASP B N 1
ATOM 4024 C CA . ASP B 1 268 ? -3.754 34.608 42.206 1.00 11.01 302 ASP B CA 1
ATOM 4025 C C . ASP B 1 268 ? -2.826 34.803 43.422 1.00 10.87 302 ASP B C 1
ATOM 4026 O O . ASP B 1 268 ? -3.162 34.417 44.534 1.00 10.94 302 ASP B O 1
ATOM 4031 N N . ALA B 1 269 ? -1.673 35.427 43.211 1.00 10.17 303 ALA B N 1
ATOM 4032 C CA . ALA B 1 269 ? -0.691 35.613 44.290 1.00 10.78 303 ALA B CA 1
ATOM 4033 C C . ALA B 1 269 ? -1.207 36.461 45.434 1.00 11.05 303 ALA B C 1
ATOM 4034 O O . ALA B 1 269 ? -0.813 36.261 46.588 1.00 12.01 303 ALA B O 1
ATOM 4036 N N . LEU B 1 270 ? -2.071 37.407 45.123 1.00 11.88 304 LEU B N 1
ATOM 4037 C CA . LEU B 1 270 ? -2.577 38.341 46.097 1.00 12.63 304 LEU B CA 1
ATOM 4038 C C . LEU B 1 270 ? -3.996 38.007 46.558 1.00 13.37 304 LEU B C 1
ATOM 4039 O O . LEU B 1 270 ? -4.682 38.844 47.124 1.00 15.99 304 LEU B O 1
ATOM 4044 N N . ALA B 1 271 ? -4.392 36.762 46.371 1.00 13.56 305 ALA B N 1
ATOM 4045 C CA . ALA B 1 271 ? -5.692 36.257 46.838 1.00 14.64 305 ALA B CA 1
ATOM 4046 C C . ALA B 1 271 ? -5.895 36.627 48.304 1.00 16.61 305 ALA B C 1
ATOM 4047 O O . ALA B 1 271 ? -5.002 36.514 49.092 1.00 18.60 305 ALA B O 1
#

InterPro domains:
  IPR002491 ABC transporter periplasmic binding domain [PF01497] (42-279)
  IPR002491 ABC transporter periplasmic binding domain [PS50983] (41-305)
  IPR006311 Twin-arginine translocation pathway, signal sequence [PS51318] (1-38)
  IPR050902 ABC Transporter Solute-Binding [PTHR30535] (35-297)
  IPR054828 Vitamin B12-binding protein [NF038402] (59-247)

B-factor: mean 20.62, std 9.13, range [8.51, 87.14]

Foldseek 3Di:
DVVWEFEEEEEAQQLLVLVCQLPHQDDRRYHHAEYAPNNCPDVSRVPHHHQYHQADGDLVSVCVSVGQEYEHEPNGDDPVSVVSNVVVVHHYHYAYDQLDLVSQLCSLCVSCVVSVNNVSSVVLSVVLVVLQVVLLVLLVVAAQLRDAAFEEWEFEAADPLWTKTAEPSANLQSLSVLLRHHHLQYDDHGIDIDDLVSLQSSQGLAYEYEPVRCVRQPHQVSVLPRPNNCPGNCNVLSHYDYHHCCLQRRSHSCSSVNSSVVNVSSNVSSD/DAFEEEEEAQQLLVLLCQLPHQDDRNYHHAEYAPNNCPDVSRVPHHHQYHQQDGALVSVCVSVGQEYEHEPNHDDPVSVVVNVVVNHHYHYAYAFLDQVSQLVSLCVSCVVSVNNVSSVVLSVVLVVLQVVLLVLLVVAAQLRDAAFEEWEFEADDVLKTKTAEPRANLQSLSVSLRHHHLQYDDHGIDIDDLVSLQSSQGLEYEYEPVRQVRLPHLVSNLVRPNNCVGNCSVLSQYDYYHCCLQRRSHSNSSVNSNVVNVSSNVSSD

Radius of gyration: 24.52 Å; Cα contacts (8 Å, |Δi|>4): 1143; chains: 2; bounding box: 62×49×63 Å